Protein 5II5 (pdb70)

Organism: Haliotis rufescens (NCBI:txid6454)

Nearest PDB structures (foldseek):
  5ii5-assembly1_A  TM=1.002E+00  e=0.000E+00  Escherichia coli K-12
  5iic-assembly1_B  TM=8.820E-01  e=9.430E-93  Escherichia coli K-12
  5iic-assembly1_A  TM=8.290E-01  e=1.086E-91  Escherichia coli K-12
  7vn3-assembly2_B  TM=9.998E-01  e=1.252E-78  Serratia sp. FS14
  5gpq-assembly1_A  TM=9.993E-01  e=2.655E-78  Escherichia coli O157:H7

Secondary structure (DSSP, 8-state):
-TTSEEEE--TTS-HHHHHHHHHHHHHHH---EEEE--TTHHHHHHHHHTTT-S-SEEEEEGGGHHHHHHTT-BPPP---HHHHHTB-HHHHHHTEETTEE-SEEEEEE--EEEEETTT-SS--SBGGGHHHHHHHHHTTT-EEE----SSHHHHHHHHTTTT-EEEEEETTEEEEEEEESSSHHHHHHHHHHHHHHHTTSS-TT--HHHHHHHHHTTSEEEEEE-GGGHHHHHHSS--EEEEPPPBBTTB---PEEEEEEEEEBTT-TTHHHHHHHIIIIISSHHHHHHHHHHS--SEESBHHHHHHHTTSHHHHHHHHHHHHSEEPP-STTHHHHHHHHHHHHHHHHTTSS-HHHHHHHHHHHHHH-EEEE--SSTTSPEEEEE-----SSS-EEEEEEEETTEEEE----SS-EEEEEEPTT-SSS--TT-EE-EEEEE-SS-TTEEEEEEEEEEEETTS-EEEEEEEEEEE-

Foldseek 3Di:
DPQEFEEEEAPLFLQVLLQVLQVVVCVVPVHHYHYDHDPVVLVVLLVQLLVLDDGQKYKDFLQSVQLCVVSVFFDFDDDDVVLVVQFDVVQQVSQAYPHTRGWAFWFKKWKWKKFFCVVPVDADQAPVPQVVVQVVVVVVQAAAEAEALLFVLQQQLQLPFQPADQFDQPDNGTDLQDGRLQDPSNLQRLVSVLVCLVSPSYPLRGHHVNRLVCVLAPRYGIYMDMQQSVVSSVVGPTDMDTAFDHHYPNGGRAHAMTGITMTGTPSDPHNVVVVCSVRVRCPDLSNQVSRCVSGNRQQTRGPVNNVVVCPPVNSVRRVVNNVSHYHRHNHQLVVQLRVLSSQLSSCCNVVVDPNNQSSQQSRCCSNFVWHKAADLDLLDWIKIKHADSHDDDKDFQWKWKAAPVGIDTDGHDHDMDMATEHEPPNDPDDDPPHGYWPDQDADVVDRQKTKTKMKMWTQIPVRDIDIGMHIDMYGD

Solvent-accessible surface area: 20586 Å² total; per-residue (Å²): 157,128,38,59,0,29,0,26,3,38,40,41,19,1,59,84,7,1,43,100,2,2,117,88,4,77,144,104,65,62,32,122,19,31,30,80,85,27,110,133,0,19,70,86,0,40,123,45,7,74,105,49,96,28,1,10,0,0,4,46,16,2,8,39,0,0,22,9,19,38,48,50,11,19,13,83,3,97,16,66,85,76,13,61,99,109,1,54,84,76,0,9,80,10,0,99,31,112,59,117,14,8,0,2,0,3,0,4,9,0,1,2,1,0,27,10,102,109,58,15,94,129,26,11,167,40,3,80,78,2,27,59,32,2,130,116,12,98,92,162,66,68,15,1,1,39,2,8,3,53,69,3,38,14,2,6,3,2,1,3,5,30,38,3,55,3,9,92,129,45,103,60,99,59,41,18,52,44,14,1,0,44,48,83,4,0,66,27,0,0,55,35,0,11,53,3,25,150,90,168,18,16,94,25,111,6,48,57,70,83,4,40,102,4,0,19,124,12,91,0,0,0,7,2,10,1,1,14,5,2,22,56,5,85,124,27,106,17,92,32,7,20,41,42,4,1,38,10,111,70,64,54,2,57,0,9,5,0,0,4,0,0,0,0,3,39,48,6,82,4,61,122,59,0,43,88,0,1,28,84,28,3,4,29,57,101,2,0,65,21,6,22,160,33,40,13,8,0,5,2,0,7,60,69,13,15,109,96,12,77,158,28,101,59,3,47,7,0,49,80,0,12,142,79,15,81,74,8,4,21,38,10,2,2,39,10,0,14,109,3,2,52,56,2,2,51,22,1,10,54,61,170,58,58,20,80,13,1,2,30,55,3,28,4,16,0,10,0,7,2,37,27,78,54,27,138,73,63,66,139,44,0,23,0,35,0,126,10,29,20,64,142,60,63,25,10,136,39,0,55,0,56,1,115,80,28,142,65,106,7,96,32,56,150,40,100,48,114,29,123,0,20,3,12,163,46,110,149,83,135,53,128,78,15,3,21,0,82,21,70,87,97,23,130,105,73,124,68,32,25,46,6,11,0,28,1,21,4,80,10,49,73,44,49,78,35,156,36,54,11,44,0,74,6,96,150

Sequence (476 aa):
EEGKLVIWINGDKGYNGLAEVGKKFEKDTGIKVTVEHPDKLEEKFPQVAATGDGPDIIFWAHDRFGGYAQSGLLAEITPAAAFQDKLYPFTWDAVRYNGKLIAYPIAVEALSLIYNKDLLPNPPKTWEEIPALDKELKAKGKSALMFNLQEPYFTWPLIAADGGYAFKYAAGKYDIKDVGVDNAGAKAGLTFLVDLIKNKHMNADDTDYSIAEHAFNHGETAMTINGPWAWSNIDTSAVNYGVTVLPTFKGQQPSKPFVGVLSAGINAASPNKELAKEFLENYLLTDEGLEAVNKDKPLGAVALKSYEEELVKDPRVAATMENAQKGEIMPNIPQMSAFWYAVRTAVINAASGRQTVDAALAAAQTNAAADLTLVCSDDKSKQATLISYPVTFKGHVIKDMQIFCKNNGWMQMTRGRGINMIRIHYPQTYTSVVPGACVFRGPYSVPTQDSIEMYTVSVALLWSDGTPTYESLECYVTK

Structure (mmCIF, N/CA/C/O backbone):
data_5II5
#
_entry.id   5II5
#
_cell.length_a   107.090
_cell.length_b   107.090
_cell.length_c   196.350
_cell.angle_alpha   90.00
_cell.angle_beta   90.00
_cell.angle_gamma   120.00
#
_symmetry.space_group_name_H-M   'P 65 2 2'
#
loop_
_entity.id
_entity.type
_entity.pdbx_description
1 polymer 'Maltose-binding periplasmic protein,Vitelline envelope sperm lysin receptor'
2 branched alpha-D-glucopyranose-(1-4)-alpha-D-glucopyranose
3 non-polymer 'TRIETHYLENE GLYCOL'
4 water water
#
loop_
_atom_site.group_PDB
_atom_site.id
_atom_site.type_symbol
_atom_site.label_atom_id
_atom_site.label_alt_id
_atom_site.label_comp_id
_atom_site.label_asym_id
_atom_site.label_entity_id
_atom_site.label_seq_id
_atom_site.pdbx_PDB_ins_code
_atom_site.Cartn_x
_atom_site.Cartn_y
_atom_site.Cartn_z
_atom_site.occupancy
_atom_site.B_iso_or_equiv
_atom_site.auth_seq_id
_atom_site.auth_comp_id
_atom_site.auth_asym_id
_atom_site.auth_atom_id
_atom_site.pdbx_PDB_model_num
ATOM 1 N N . GLU A 1 7 ? 58.643 68.435 -14.496 1.00 100.27 3670 GLU A N 1
ATOM 2 C CA . GLU A 1 7 ? 57.456 69.099 -15.022 1.00 107.84 3670 GLU A CA 1
ATOM 3 C C . GLU A 1 7 ? 57.220 70.417 -14.296 1.00 101.07 3670 GLU A C 1
ATOM 4 O O . GLU A 1 7 ? 57.203 70.460 -13.082 1.00 97.75 3670 GLU A O 1
ATOM 15 N N . GLU A 1 8 ? 57.041 71.494 -15.050 1.00 103.09 3671 GLU A N 1
ATOM 16 C CA . GLU A 1 8 ? 56.865 72.817 -14.457 1.00 105.74 3671 GLU A CA 1
ATOM 17 C C . GLU A 1 8 ? 55.422 73.069 -14.038 1.00 108.42 3671 GLU A C 1
ATOM 18 O O . GLU A 1 8 ? 54.486 72.613 -14.697 1.00 110.69 3671 GLU A O 1
ATOM 30 N N . GLY A 1 9 ? 55.257 73.805 -12.940 1.00 107.52 3672 GLY A N 1
ATOM 31 C CA . GLY A 1 9 ? 53.947 74.130 -12.400 1.00 110.72 3672 GLY A CA 1
ATOM 32 C C . GLY A 1 9 ? 53.541 73.196 -11.271 1.00 111.46 3672 GLY A C 1
ATOM 33 O O . GLY A 1 9 ? 52.412 73.242 -10.781 1.00 117.25 3672 GLY A O 1
ATOM 37 N N . LYS A 1 10 ? 54.479 72.351 -10.854 1.00 107.24 3673 LYS A N 1
ATOM 38 C CA . LYS A 1 10 ? 54.202 71.267 -9.916 1.00 108.38 3673 LYS A CA 1
ATOM 39 C C . LYS A 1 10 ? 55.477 70.949 -9.132 1.00 99.37 3673 LYS A C 1
ATOM 40 O O . LYS A 1 10 ? 56.581 71.099 -9.663 1.00 94.88 3673 LYS A O 1
ATOM 59 N N . LEU A 1 11 ? 55.324 70.525 -7.879 1.00 91.43 3674 LEU A N 1
ATOM 60 C CA . LEU A 1 11 ? 56.466 70.118 -7.042 1.00 85.37 3674 LEU A CA 1
ATOM 61 C C . LEU A 1 11 ? 56.470 68.619 -6.749 1.00 82.30 3674 LEU A C 1
ATOM 62 O O . LEU A 1 11 ? 55.470 68.060 -6.281 1.00 90.33 3674 LEU A O 1
ATOM 78 N N . VAL A 1 12 ? 57.602 67.975 -7.025 1.00 78.37 3675 VAL A N 1
ATOM 79 C CA . VAL A 1 12 ? 57.788 66.567 -6.708 1.00 75.22 3675 VAL A CA 1
ATOM 80 C C . VAL A 1 12 ? 58.849 66.476 -5.602 1.00 77.81 3675 VAL A C 1
ATOM 81 O O . VAL A 1 12 ? 59.950 67.014 -5.733 1.00 86.47 3675 VAL A O 1
ATOM 94 N N . ILE A 1 13 ? 58.504 65.819 -4.502 1.00 72.13 3676 ILE A N 1
ATOM 95 C CA . ILE A 1 13 ? 59.431 65.707 -3.381 1.00 65.58 3676 ILE A CA 1
ATOM 96 C C . ILE A 1 13 ? 59.780 64.255 -3.123 1.00 73.63 3676 ILE A C 1
ATOM 97 O O . ILE A 1 13 ? 58.900 63.385 -3.151 1.00 88.41 3676 ILE A O 1
ATOM 113 N N . TRP A 1 14 ? 61.071 63.999 -2.888 1.00 63.50 3677 TRP A N 1
ATOM 114 C CA . TRP A 1 14 ? 61.532 62.677 -2.496 1.00 64.73 3677 TRP A CA 1
ATOM 115 C C . TRP A 1 14 ? 62.005 62.718 -1.051 1.00 66.02 3677 TRP A C 1
ATOM 116 O O . TRP A 1 14 ? 62.718 63.640 -0.657 1.00 63.78 3677 TRP A O 1
ATOM 137 N N . ILE A 1 15 ? 61.607 61.722 -0.268 1.00 67.32 3678 ILE A N 1
ATOM 138 C CA . ILE A 1 15 ? 62.066 61.627 1.110 1.00 64.14 3678 ILE A CA 1
ATOM 139 C C . ILE A 1 15 ? 62.078 60.159 1.508 1.00 58.25 3678 ILE A C 1
ATOM 140 O O . ILE A 1 15 ? 61.375 59.339 0.895 1.00 58.73 3678 ILE A O 1
ATOM 156 N N . ASN A 1 16 ? 62.877 59.806 2.504 1.00 52.24 3679 ASN A N 1
ATOM 157 C CA . ASN A 1 16 ? 63.036 58.396 2.793 1.00 55.69 3679 ASN A CA 1
ATOM 158 C C . ASN A 1 16 ? 61.731 57.873 3.368 1.00 55.74 3679 ASN A C 1
ATOM 159 O O . ASN A 1 16 ? 60.966 58.622 3.974 1.00 53.27 3679 ASN A O 1
ATOM 170 N N . GLY A 1 17 ? 61.464 56.597 3.109 1.00 66.74 3680 GLY A N 1
ATOM 171 C CA . GLY A 1 17 ? 60.222 55.971 3.514 1.00 72.79 3680 GLY A CA 1
ATOM 172 C C . GLY A 1 17 ? 60.113 55.783 5.011 1.00 61.47 3680 GLY A C 1
ATOM 173 O O . GLY A 1 17 ? 59.039 55.410 5.487 1.00 55.33 3680 GLY A O 1
ATOM 177 N N . ASP A 1 18 ? 61.189 56.039 5.761 1.00 52.85 3681 ASP A N 1
ATOM 178 C CA . ASP A 1 18 ? 61.074 55.961 7.241 1.00 52.95 3681 ASP A CA 1
ATOM 179 C C . ASP A 1 18 ? 60.672 57.311 7.868 1.00 50.44 3681 ASP A C 1
ATOM 180 O O . ASP A 1 18 ? 60.422 57.400 9.063 1.00 55.19 3681 ASP A O 1
ATOM 189 N N . LYS A 1 19 ? 60.536 58.343 7.044 1.00 56.49 3682 LYS A N 1
ATOM 190 C CA . LYS A 1 19 ? 60.195 59.679 7.532 1.00 58.48 3682 LYS A CA 1
ATOM 191 C C . LYS A 1 19 ? 58.693 59.997 7.425 1.00 64.84 3682 LYS A C 1
ATOM 192 O O . LYS A 1 19 ? 57.881 59.165 6.994 1.00 65.90 3682 LYS A O 1
ATOM 211 N N . GLY A 1 20 ? 58.400 61.267 7.694 1.00 57.22 3683 GLY A N 1
ATOM 212 C CA . GLY A 1 20 ? 57.094 61.859 7.925 1.00 53.44 3683 GLY A CA 1
ATOM 213 C C . GLY A 1 20 ? 56.384 62.245 6.637 1.00 56.75 3683 GLY A C 1
ATOM 214 O O . GLY A 1 20 ? 55.801 63.321 6.514 1.00 60.26 3683 GLY A O 1
ATOM 218 N N . TYR A 1 21 ? 56.612 61.472 5.598 1.00 60.15 3684 TYR A N 1
ATOM 219 C CA . TYR A 1 21 ? 56.072 61.809 4.277 1.00 64.01 3684 TYR A CA 1
ATOM 220 C C . TYR A 1 21 ? 54.543 62.086 4.211 1.00 74.99 3684 TYR A C 1
ATOM 221 O O . TYR A 1 21 ? 54.105 62.911 3.400 1.00 85.61 3684 TYR A O 1
ATOM 239 N N . ASN A 1 22 ? 53.728 61.423 5.029 1.00 84.19 3685 ASN A N 1
ATOM 240 C CA . ASN A 1 22 ? 52.290 61.743 5.072 1.00 89.37 3685 ASN A CA 1
ATOM 241 C C . ASN A 1 22 ? 52.052 63.146 5.626 1.00 78.60 3685 ASN A C 1
ATOM 242 O O . ASN A 1 22 ? 51.243 63.902 5.107 1.00 80.75 3685 ASN A O 1
ATOM 253 N N . GLY A 1 23 ? 52.764 63.491 6.693 1.00 81.85 3686 GLY A N 1
ATOM 254 C CA . GLY A 1 23 ? 52.648 64.818 7.272 1.00 77.50 3686 GLY A CA 1
ATOM 255 C C . GLY A 1 23 ? 53.097 65.862 6.266 1.00 76.95 3686 GLY A C 1
ATOM 256 O O . GLY A 1 23 ? 52.458 66.902 6.101 1.00 79.48 3686 GLY A O 1
ATOM 260 N N . LEU A 1 24 ? 54.206 65.575 5.589 1.00 75.88 3687 LEU A N 1
ATOM 261 C CA . LEU A 1 24 ? 54.762 66.494 4.601 1.00 74.00 3687 LEU A CA 1
ATOM 262 C C . LEU A 1 24 ? 53.766 66.617 3.464 1.00 80.24 3687 LEU A C 1
ATOM 263 O O . LEU A 1 24 ? 53.604 67.691 2.881 1.00 82.70 3687 LEU A O 1
ATOM 279 N N . ALA A 1 25 ? 53.101 65.506 3.148 1.00 84.57 3688 ALA A N 1
ATOM 280 C CA . ALA A 1 25 ? 52.012 65.527 2.179 1.00 90.35 3688 ALA A CA 1
ATOM 281 C C . ALA A 1 25 ? 50.915 66.478 2.649 1.00 99.40 3688 ALA A C 1
ATOM 282 O O . ALA A 1 25 ? 50.416 67.287 1.870 1.00 115.88 3688 ALA A O 1
ATOM 289 N N . GLU A 1 26 ? 50.533 66.381 3.919 1.00 91.40 3689 GLU A N 1
ATOM 290 C CA . GLU A 1 26 ? 49.551 67.321 4.479 1.00 87.75 3689 GLU A CA 1
ATOM 291 C C . GLU A 1 26 ? 50.014 68.792 4.356 1.00 87.08 3689 GLU A C 1
ATOM 292 O O . GLU A 1 26 ? 49.218 69.699 4.032 1.00 91.83 3689 GLU A O 1
ATOM 304 N N . VAL A 1 27 ? 51.298 69.028 4.607 1.00 83.19 3690 VAL A N 1
ATOM 305 C CA . VAL A 1 27 ? 51.888 70.334 4.322 1.00 84.28 3690 VAL A CA 1
ATOM 306 C C . VAL A 1 27 ? 51.698 70.668 2.832 1.00 87.28 3690 VAL A C 1
ATOM 307 O O . VAL A 1 27 ? 51.328 71.793 2.467 1.00 91.29 3690 VAL A O 1
ATOM 320 N N . GLY A 1 28 ? 51.936 69.676 1.978 1.00 85.59 3691 GLY A N 1
ATOM 321 C CA . GLY A 1 28 ? 51.801 69.850 0.530 1.00 88.21 3691 GLY A CA 1
ATOM 322 C C . GLY A 1 28 ? 50.377 70.216 0.143 1.00 94.08 3691 GLY A C 1
ATOM 323 O O . GLY A 1 28 ? 50.155 70.999 -0.781 1.00 97.84 3691 GLY A O 1
ATOM 327 N N . LYS A 1 29 ? 49.412 69.634 0.856 1.00 102.68 3692 LYS A N 1
ATOM 328 C CA . LYS A 1 29 ? 48.007 69.993 0.710 1.00 102.50 3692 LYS A CA 1
ATOM 329 C C . LYS A 1 29 ? 47.818 71.458 1.085 1.00 108.49 3692 LYS A C 1
ATOM 330 O O . LYS A 1 29 ? 47.244 72.243 0.313 1.00 125.17 3692 LYS A O 1
ATOM 349 N N . LYS A 1 30 ? 48.305 71.827 2.265 1.00 109.39 3693 LYS A N 1
ATOM 350 C CA . LYS A 1 30 ? 48.275 73.235 2.662 1.00 112.77 3693 LYS A CA 1
ATOM 351 C C . LYS A 1 30 ? 48.881 74.130 1.581 1.00 112.62 3693 LYS A C 1
ATOM 352 O O . LYS A 1 30 ? 48.392 75.236 1.364 1.00 117.81 3693 LYS A O 1
ATOM 371 N N . PHE A 1 31 ? 49.940 73.663 0.907 1.00 102.18 3694 PHE A N 1
ATOM 372 C CA . PHE A 1 31 ? 50.541 74.427 -0.210 1.00 103.46 3694 PHE A CA 1
ATOM 373 C C . PHE A 1 31 ? 49.662 74.520 -1.487 1.00 108.55 3694 PHE A C 1
ATOM 374 O O . PHE A 1 31 ? 49.455 75.616 -2.046 1.00 112.79 3694 PHE A O 1
ATOM 391 N N . GLU A 1 32 ? 49.173 73.370 -1.954 1.00 119.92 3695 GLU A N 1
ATOM 392 C CA . GLU A 1 32 ? 48.301 73.318 -3.126 1.00 121.36 3695 GLU A CA 1
ATOM 393 C C . GLU A 1 32 ? 47.105 74.218 -2.924 1.00 127.05 3695 GLU A C 1
ATOM 394 O O . GLU A 1 32 ? 46.757 75.005 -3.802 1.00 128.05 3695 GLU A O 1
ATOM 406 N N . LYS A 1 33 ? 46.480 74.099 -1.757 1.00 139.96 3696 LYS A N 1
ATOM 407 C CA . LYS A 1 33 ? 45.265 74.854 -1.478 1.00 146.97 3696 LYS A CA 1
ATOM 408 C C . LYS A 1 33 ? 45.454 76.363 -1.665 1.00 148.81 3696 LYS A C 1
ATOM 409 O O . LYS A 1 33 ? 44.580 77.031 -2.217 1.00 152.06 3696 LYS A O 1
ATOM 428 N N . ASP A 1 34 ? 46.575 76.904 -1.191 1.00 134.70 3697 ASP A N 1
ATOM 429 C CA . ASP A 1 34 ? 46.857 78.327 -1.368 1.00 129.27 3697 ASP A CA 1
ATOM 430 C C . ASP A 1 34 ? 47.372 78.711 -2.749 1.00 131.36 3697 ASP A C 1
ATOM 431 O O . ASP A 1 34 ? 46.872 79.653 -3.356 1.00 148.11 3697 ASP A O 1
ATOM 440 N N . THR A 1 35 ? 48.372 77.997 -3.249 1.00 125.03 3698 THR A N 1
ATOM 441 C CA . THR A 1 35 ? 49.035 78.440 -4.478 1.00 127.69 3698 THR A CA 1
ATOM 442 C C . THR A 1 35 ? 48.438 77.839 -5.749 1.00 128.99 3698 THR A C 1
ATOM 443 O O . THR A 1 35 ? 48.767 78.263 -6.854 1.00 130.08 3698 THR A O 1
ATOM 454 N N . GLY A 1 36 ? 47.552 76.862 -5.583 1.00 132.91 3699 GLY A N 1
ATOM 455 C CA . GLY A 1 36 ? 47.077 76.062 -6.697 1.00 137.74 3699 GLY A CA 1
ATOM 456 C C . GLY A 1 36 ? 48.120 75.087 -7.231 1.00 135.72 3699 GLY A C 1
ATOM 457 O O . GLY A 1 36 ? 47.845 74.347 -8.175 1.00 131.41 3699 GLY A O 1
ATOM 461 N N . ILE A 1 37 ? 49.308 75.066 -6.623 1.00 123.45 3700 ILE A N 1
ATOM 462 C CA . ILE A 1 37 ? 50.393 74.193 -7.079 1.00 113.86 3700 ILE A CA 1
ATOM 463 C C . ILE A 1 37 ? 50.347 72.851 -6.367 1.00 109.66 3700 ILE A C 1
ATOM 464 O O . ILE A 1 37 ? 50.493 72.781 -5.157 1.00 107.01 3700 ILE A O 1
ATOM 480 N N . LYS A 1 38 ? 50.149 71.790 -7.137 1.00 115.23 3701 LYS A N 1
ATOM 481 C CA . LYS A 1 38 ? 50.104 70.441 -6.599 1.00 118.98 3701 LYS A CA 1
ATOM 482 C C . LYS A 1 38 ? 51.494 70.000 -6.129 1.00 118.32 3701 LYS A C 1
ATOM 483 O O . LYS A 1 38 ? 52.500 70.309 -6.765 1.00 130.10 3701 LYS A O 1
ATOM 502 N N . VAL A 1 39 ? 51.533 69.285 -5.008 1.00 107.23 3702 VAL A N 1
ATOM 503 C CA . VAL A 1 39 ? 52.775 68.760 -4.447 1.00 90.45 3702 VAL A CA 1
ATOM 504 C C . VAL A 1 39 ? 52.652 67.247 -4.305 1.00 87.83 3702 VAL A C 1
ATOM 505 O O . VAL A 1 39 ? 51.762 66.756 -3.617 1.00 88.99 3702 VAL A O 1
ATOM 518 N N . THR A 1 40 ? 53.529 66.501 -4.959 1.00 84.93 3703 THR A N 1
ATOM 519 C CA . THR A 1 40 ? 53.486 65.041 -4.854 1.00 88.56 3703 THR A CA 1
ATOM 520 C C . THR A 1 40 ? 54.705 64.510 -4.068 1.00 86.02 3703 THR A C 1
ATOM 521 O O . THR A 1 40 ? 55.864 64.758 -4.415 1.00 84.47 3703 THR A O 1
ATOM 532 N N . VAL A 1 41 ? 54.431 63.805 -2.975 1.00 82.49 3704 VAL A N 1
ATOM 533 C CA . VAL A 1 41 ? 55.499 63.263 -2.155 1.00 71.20 3704 VAL A CA 1
ATOM 534 C C . VAL A 1 41 ? 55.677 61.775 -2.474 1.00 80.10 3704 VAL A C 1
ATOM 535 O O . VAL A 1 41 ? 54.714 61.006 -2.457 1.00 89.86 3704 VAL A O 1
ATOM 548 N N . GLU A 1 42 ? 56.901 61.381 -2.802 1.00 73.31 3705 GLU A N 1
ATOM 549 C CA . GLU A 1 42 ? 57.209 59.972 -3.075 1.00 71.37 3705 GLU A CA 1
ATOM 550 C C . GLU A 1 42 ? 58.352 59.462 -2.188 1.00 68.40 3705 GLU A C 1
ATOM 551 O O . GLU A 1 42 ? 59.170 60.248 -1.718 1.00 75.90 3705 GLU A O 1
ATOM 563 N N . HIS A 1 43 ? 58.424 58.149 -1.980 1.00 63.71 3706 HIS A N 1
ATOM 564 C CA . HIS A 1 43 ? 59.521 57.586 -1.209 1.00 69.06 3706 HIS A CA 1
ATOM 565 C C . HIS A 1 43 ? 60.175 56.431 -1.954 1.00 68.01 3706 HIS A C 1
ATOM 566 O O . HIS A 1 43 ? 60.035 55.265 -1.579 1.00 78.63 3706 HIS A O 1
ATOM 580 N N . PRO A 1 44 ? 60.922 56.763 -3.006 1.00 69.61 3707 PRO A N 1
ATOM 581 C CA . PRO A 1 44 ? 61.615 55.742 -3.786 1.00 67.51 3707 PRO A CA 1
ATOM 582 C C . PRO A 1 44 ? 62.492 54.870 -2.920 1.00 71.81 3707 PRO A C 1
ATOM 583 O O . PRO A 1 44 ? 62.949 55.332 -1.885 1.00 79.62 3707 PRO A O 1
ATOM 594 N N . ASP A 1 45 ? 62.723 53.631 -3.328 1.00 68.49 3708 ASP A N 1
ATOM 595 C CA . ASP A 1 45 ? 63.638 52.785 -2.586 1.00 83.46 3708 ASP A CA 1
ATOM 596 C C . ASP A 1 45 ? 65.068 53.176 -2.938 1.00 85.08 3708 ASP A C 1
ATOM 597 O O . ASP A 1 45 ? 65.346 53.581 -4.060 1.00 84.21 3708 ASP A O 1
ATOM 606 N N . LYS A 1 46 ? 65.961 53.075 -1.963 1.00 84.75 3709 LYS A N 1
ATOM 607 C CA . LYS A 1 46 ? 67.358 53.454 -2.136 1.00 71.72 3709 LYS A CA 1
ATOM 608 C C . LYS A 1 46 ? 67.435 54.787 -2.834 1.00 63.33 3709 LYS A C 1
ATOM 609 O O . LYS A 1 46 ? 68.174 54.936 -3.811 1.00 58.11 3709 LYS A O 1
ATOM 628 N N . LEU A 1 47 ? 66.646 55.753 -2.378 1.00 57.15 3710 LEU A N 1
ATOM 629 C CA . LEU A 1 47 ? 66.569 57.018 -3.106 1.00 60.96 3710 LEU A CA 1
ATOM 630 C C . LEU A 1 47 ? 67.892 57.798 -3.062 1.00 62.83 3710 LEU A C 1
ATOM 631 O O . LEU A 1 47 ? 68.149 58.616 -3.937 1.00 72.05 3710 LEU A O 1
ATOM 647 N N . GLU A 1 48 ? 68.713 57.582 -2.035 1.00 63.41 3711 GLU A N 1
ATOM 648 C CA . GLU A 1 48 ? 69.952 58.350 -1.928 1.00 61.91 3711 GLU A CA 1
ATOM 649 C C . GLU A 1 48 ? 70.898 57.973 -3.069 1.00 55.44 3711 GLU A C 1
ATOM 650 O O . GLU A 1 48 ? 71.843 58.709 -3.352 1.00 43.40 3711 GLU A O 1
ATOM 662 N N . GLU A 1 49 ? 70.712 56.768 -3.613 1.00 57.88 3712 GLU A N 1
ATOM 663 C CA . GLU A 1 49 ? 71.365 56.332 -4.852 1.00 62.54 3712 GLU A CA 1
ATOM 664 C C . GLU A 1 49 ? 70.610 56.726 -6.135 1.00 60.27 3712 GLU A C 1
ATOM 665 O O . GLU A 1 49 ? 71.223 57.039 -7.139 1.00 54.68 3712 GLU A O 1
ATOM 677 N N . LYS A 1 50 ? 69.285 56.658 -6.118 1.00 63.93 3713 LYS A N 1
ATOM 678 C CA . LYS A 1 50 ? 68.510 56.945 -7.318 1.00 72.75 3713 LYS A CA 1
ATOM 679 C C . LYS A 1 50 ? 68.531 58.420 -7.674 1.00 70.42 3713 LYS A C 1
ATOM 680 O O . LYS A 1 50 ? 68.468 58.773 -8.855 1.00 71.53 3713 LYS A O 1
ATOM 699 N N . PHE A 1 51 ? 68.605 59.288 -6.671 1.00 63.58 3714 PHE A N 1
ATOM 700 C CA . PHE A 1 51 ? 68.604 60.717 -6.959 1.00 61.29 3714 PHE A CA 1
ATOM 701 C C . PHE A 1 51 ? 69.796 61.159 -7.818 1.00 64.86 3714 PHE A C 1
ATOM 702 O O . PHE A 1 51 ? 69.618 61.808 -8.853 1.00 67.68 3714 PHE A O 1
ATOM 719 N N . PRO A 1 52 ? 71.025 60.834 -7.398 1.00 55.04 3715 PRO A N 1
ATOM 720 C CA . PRO A 1 52 ? 72.122 61.289 -8.247 1.00 54.51 3715 PRO A CA 1
ATOM 721 C C . PRO A 1 52 ? 72.036 60.674 -9.649 1.00 67.02 3715 PRO A C 1
ATOM 722 O O . PRO A 1 52 ? 72.450 61.285 -10.660 1.00 63.96 3715 PRO A O 1
ATOM 733 N N . GLN A 1 53 ? 71.446 59.485 -9.732 1.00 74.69 3716 GLN A N 1
ATOM 734 C CA . GLN A 1 53 ? 71.280 58.845 -11.045 1.00 80.29 3716 GLN A CA 1
ATOM 735 C C . GLN A 1 53 ? 70.368 59.636 -11.980 1.00 74.06 3716 GLN A C 1
ATOM 736 O O . GLN A 1 53 ? 70.757 59.943 -13.098 1.00 75.61 3716 GLN A O 1
ATOM 750 N N . VAL A 1 54 ? 69.150 59.942 -11.538 1.00 68.36 3717 VAL A N 1
ATOM 751 C CA . VAL A 1 54 ? 68.175 60.621 -12.394 1.00 64.47 3717 VAL A CA 1
ATOM 752 C C . VAL A 1 54 ? 68.379 62.131 -12.478 1.00 62.35 3717 VAL A C 1
ATOM 753 O O . VAL A 1 54 ? 68.073 62.746 -13.481 1.00 71.38 3717 VAL A O 1
ATOM 766 N N . ALA A 1 55 ? 68.896 62.741 -11.418 1.00 57.09 3718 ALA A N 1
ATOM 767 C CA . ALA A 1 55 ? 69.088 64.189 -11.430 1.00 64.79 3718 ALA A CA 1
ATOM 768 C C . ALA A 1 55 ? 70.159 64.547 -12.430 1.00 74.72 3718 ALA A C 1
ATOM 769 O O . ALA A 1 55 ? 70.199 65.676 -12.927 1.00 70.87 3718 ALA A O 1
ATOM 776 N N . ALA A 1 56 ? 71.041 63.579 -12.673 1.00 81.21 3719 ALA A N 1
ATOM 777 C CA . ALA A 1 56 ? 72.143 63.713 -13.609 1.00 83.84 3719 ALA A CA 1
ATOM 778 C C . ALA A 1 56 ? 71.644 63.729 -15.057 1.00 80.35 3719 ALA A C 1
ATOM 779 O O . ALA A 1 56 ? 72.339 64.214 -15.951 1.00 80.22 3719 ALA A O 1
ATOM 786 N N . THR A 1 57 ? 70.449 63.179 -15.274 1.00 94.96 3720 THR A N 1
ATOM 787 C CA . THR A 1 57 ? 69.803 63.173 -16.589 1.00 98.25 3720 THR A CA 1
ATOM 788 C C . THR A 1 57 ? 68.849 64.351 -16.742 1.00 88.55 3720 THR A C 1
ATOM 789 O O . THR A 1 57 ? 68.106 64.421 -17.706 1.00 90.84 3720 THR A O 1
ATOM 800 N N . GLY A 1 58 ? 68.827 65.241 -15.758 1.00 82.76 3721 GLY A N 1
ATOM 801 C CA . GLY A 1 58 ? 67.915 66.369 -15.784 1.00 92.72 3721 GLY A CA 1
ATOM 802 C C . GLY A 1 58 ? 66.557 66.054 -15.176 1.00 99.14 3721 GLY A C 1
ATOM 803 O O . GLY A 1 58 ? 65.701 66.934 -15.059 1.00 94.43 3721 GLY A O 1
ATOM 807 N N . ASP A 1 59 ? 66.355 64.792 -14.803 1.00 106.46 3722 ASP A N 1
ATOM 808 C CA . ASP A 1 59 ? 65.092 64.340 -14.223 1.00 94.87 3722 ASP A CA 1
ATOM 809 C C . ASP A 1 59 ? 65.150 64.272 -12.694 1.00 74.66 3722 ASP A C 1
ATOM 810 O O . ASP A 1 59 ? 66.111 64.726 -12.090 1.00 66.66 3722 ASP A O 1
ATOM 819 N N . GLY A 1 60 ? 64.116 63.706 -12.079 1.00 64.39 3723 GLY A N 1
ATOM 820 C CA . GLY A 1 60 ? 64.085 63.560 -10.631 1.00 69.07 3723 GLY A CA 1
ATOM 821 C C . GLY A 1 60 ? 63.160 64.558 -9.966 1.00 65.30 3723 GLY A C 1
ATOM 822 O O . GLY A 1 60 ? 62.383 65.226 -10.631 1.00 67.76 3723 GLY A O 1
ATOM 826 N N . PRO A 1 61 ? 63.222 64.642 -8.631 1.00 62.03 3724 PRO A N 1
ATOM 827 C CA . PRO A 1 61 ? 62.365 65.569 -7.894 1.00 64.03 3724 PRO A CA 1
ATOM 828 C C . PRO A 1 61 ? 62.864 67.006 -7.949 1.00 64.92 3724 PRO A C 1
ATOM 829 O O . PRO A 1 61 ? 64.042 67.236 -8.241 1.00 64.11 3724 PRO A O 1
ATOM 840 N N . ASP A 1 62 ? 61.960 67.949 -7.701 1.00 68.08 3725 ASP A N 1
ATOM 841 C CA . ASP A 1 62 ? 62.320 69.330 -7.417 1.00 69.10 3725 ASP A CA 1
ATOM 842 C C . ASP A 1 62 ? 63.103 69.455 -6.100 1.00 66.06 3725 ASP A C 1
ATOM 843 O O . ASP A 1 62 ? 64.049 70.237 -5.996 1.00 64.96 3725 ASP A O 1
ATOM 852 N N . ILE A 1 63 ? 62.673 68.710 -5.081 1.00 65.93 3726 ILE A N 1
ATOM 853 C CA . ILE A 1 63 ? 63.297 68.798 -3.769 1.00 61.26 3726 ILE A CA 1
ATOM 854 C C . ILE A 1 63 ? 63.705 67.414 -3.313 1.00 59.52 3726 ILE A C 1
ATOM 855 O O . ILE A 1 63 ? 62.938 66.464 -3.479 1.00 59.79 3726 ILE A O 1
ATOM 871 N N . ILE A 1 64 ? 64.913 67.279 -2.748 1.00 54.37 3727 ILE A N 1
ATOM 872 C CA . ILE A 1 64 ? 65.298 66.003 -2.199 1.00 51.19 3727 ILE A CA 1
ATOM 873 C C . ILE A 1 64 ? 65.673 66.154 -0.729 1.00 49.37 3727 ILE A C 1
ATOM 874 O O . ILE A 1 64 ? 66.417 67.069 -0.374 1.00 48.86 3727 ILE A O 1
ATOM 890 N N . PHE A 1 65 ? 65.154 65.244 0.096 1.00 52.65 3728 PHE A N 1
ATOM 891 C CA . PHE A 1 65 ? 65.450 65.194 1.535 1.00 49.17 3728 PHE A CA 1
ATOM 892 C C . PHE A 1 65 ? 66.388 64.063 1.858 1.00 45.33 3728 PHE A C 1
ATOM 893 O O . PHE A 1 65 ? 66.130 62.915 1.469 1.00 47.02 3728 PHE A O 1
ATOM 910 N N . TRP A 1 66 ? 67.484 64.372 2.552 1.00 42.22 3729 TRP A N 1
ATOM 911 C CA . TRP A 1 66 ? 68.338 63.322 3.079 1.00 38.98 3729 TRP A CA 1
ATOM 912 C C . TRP A 1 66 ? 69.186 63.925 4.185 1.00 37.60 3729 TRP A C 1
ATOM 913 O O . TRP A 1 66 ? 69.307 65.146 4.287 1.00 40.36 3729 TRP A O 1
ATOM 934 N N . ALA A 1 67 ? 69.788 63.076 5.000 1.00 36.03 3730 ALA A N 1
ATOM 935 C CA . ALA A 1 67 ? 70.812 63.543 5.921 1.00 37.90 3730 ALA A CA 1
ATOM 936 C C . ALA A 1 67 ? 71.919 64.216 5.109 1.00 37.10 3730 ALA A C 1
ATOM 937 O O . ALA A 1 67 ? 72.136 63.889 3.932 1.00 33.62 3730 ALA A O 1
ATOM 944 N N . HIS A 1 68 ? 72.576 65.196 5.722 1.00 33.82 3731 HIS A N 1
ATOM 945 C CA . HIS A 1 68 ? 73.471 66.108 5.017 1.00 38.48 3731 HIS A CA 1
ATOM 946 C C . HIS A 1 68 ? 74.703 65.407 4.444 1.00 33.79 3731 HIS A C 1
ATOM 947 O O . HIS A 1 68 ? 75.356 65.953 3.572 1.00 35.39 3731 HIS A O 1
ATOM 961 N N . ASP A 1 69 ? 75.034 64.195 4.918 1.00 34.03 3732 ASP A N 1
ATOM 962 C CA . ASP A 1 69 ? 76.320 63.598 4.501 1.00 29.83 3732 ASP A CA 1
ATOM 963 C C . ASP A 1 69 ? 76.381 63.320 3.013 1.00 32.74 3732 ASP A C 1
ATOM 964 O O . ASP A 1 69 ? 77.470 63.302 2.436 1.00 33.87 3732 ASP A O 1
ATOM 973 N N . ARG A 1 70 ? 75.240 63.065 2.409 1.00 31.06 3733 ARG A N 1
ATOM 974 C CA . ARG A 1 70 ? 75.220 62.758 0.961 1.00 31.90 3733 ARG A CA 1
ATOM 975 C C . ARG A 1 70 ? 75.319 64.012 0.101 1.00 33.66 3733 ARG A C 1
ATOM 976 O O . ARG A 1 70 ? 75.577 63.923 -1.109 1.00 35.72 3733 ARG A O 1
ATOM 997 N N . PHE A 1 71 ? 75.113 65.188 0.695 1.00 40.07 3734 PHE A N 1
ATOM 998 C CA . PHE A 1 71 ? 74.910 66.359 -0.149 1.00 37.00 3734 PHE A CA 1
ATOM 999 C C . PHE A 1 71 ? 76.202 66.905 -0.734 1.00 38.12 3734 PHE A C 1
ATOM 1000 O O . PHE A 1 71 ? 76.189 67.612 -1.735 1.00 39.14 3734 PHE A O 1
ATOM 1017 N N . GLY A 1 72 ? 77.338 66.593 -0.141 1.00 36.01 3735 GLY A N 1
ATOM 1018 C CA . GLY A 1 72 ? 78.574 67.059 -0.755 1.00 38.64 3735 GLY A CA 1
ATOM 1019 C C . GLY A 1 72 ? 78.828 66.381 -2.092 1.00 36.84 3735 GLY A C 1
ATOM 1020 O O . GLY A 1 72 ? 79.233 67.017 -3.068 1.00 39.35 3735 GLY A O 1
ATOM 1024 N N . GLY A 1 73 ? 78.607 65.072 -2.141 1.00 34.14 3736 GLY A N 1
ATOM 1025 C CA . GLY A 1 73 ? 78.670 64.342 -3.399 1.00 34.22 3736 GLY A CA 1
ATOM 1026 C C . GLY A 1 73 ? 77.695 64.905 -4.412 1.00 37.85 3736 GLY A C 1
ATOM 1027 O O . GLY A 1 73 ? 78.062 65.161 -5.556 1.00 40.28 3736 GLY A O 1
ATOM 1031 N N . TYR A 1 74 ? 76.449 65.117 -4.001 1.00 38.80 3737 TYR A N 1
ATOM 1032 C CA . TYR A 1 74 ? 75.464 65.700 -4.899 1.00 39.39 3737 TYR A CA 1
ATOM 1033 C C . TYR A 1 74 ? 75.931 67.053 -5.432 1.00 42.52 3737 TYR A C 1
ATOM 1034 O O . TYR A 1 74 ? 75.845 67.319 -6.639 1.00 45.31 3737 TYR A O 1
ATOM 1052 N N . ALA A 1 75 ? 76.460 67.904 -4.554 1.00 41.22 3738 ALA A N 1
ATOM 1053 C CA . ALA A 1 75 ? 76.877 69.243 -4.962 1.00 43.50 3738 ALA A CA 1
ATOM 1054 C C . ALA A 1 75 ? 78.065 69.179 -5.930 1.00 46.83 3738 ALA A C 1
ATOM 1055 O O . ALA A 1 75 ? 78.112 69.896 -6.931 1.00 49.27 3738 ALA A O 1
ATOM 1062 N N . GLN A 1 76 ? 79.021 68.293 -5.644 1.00 42.67 3739 GLN A N 1
ATOM 1063 C CA . GLN A 1 76 ? 80.189 68.142 -6.532 1.00 45.23 3739 GLN A CA 1
ATOM 1064 C C . GLN A 1 76 ? 79.797 67.655 -7.919 1.00 50.56 3739 GLN A C 1
ATOM 1065 O O . GLN A 1 76 ? 80.464 67.938 -8.898 1.00 54.76 3739 GLN A O 1
ATOM 1079 N N . SER A 1 77 ? 78.719 66.895 -8.014 1.00 49.67 3740 SER A N 1
ATOM 1080 C CA . SER A 1 77 ? 78.260 66.416 -9.316 1.00 47.73 3740 SER A CA 1
ATOM 1081 C C . SER A 1 77 ? 77.372 67.465 -9.964 1.00 50.36 3740 SER A C 1
ATOM 1082 O O . SER A 1 77 ? 76.805 67.240 -11.053 1.00 51.85 3740 SER A O 1
ATOM 1090 N N . GLY A 1 78 ? 77.213 68.615 -9.314 1.00 49.76 3741 GLY A N 1
ATOM 1091 C CA . GLY A 1 78 ? 76.487 69.712 -9.948 1.00 50.03 3741 GLY A CA 1
ATOM 1092 C C . GLY A 1 78 ? 74.973 69.518 -9.887 1.00 56.80 3741 GLY A C 1
ATOM 1093 O O . GLY A 1 78 ? 74.240 70.062 -10.685 1.00 66.16 3741 GLY A O 1
ATOM 1097 N N . LEU A 1 79 ? 74.494 68.729 -8.933 1.00 52.88 3742 LEU A N 1
ATOM 1098 C CA . LEU A 1 79 ? 73.083 68.370 -8.907 1.00 53.21 3742 LEU A CA 1
ATOM 1099 C C . LEU A 1 79 ? 72.227 69.299 -8.041 1.00 56.26 3742 LEU A C 1
ATOM 1100 O O . LEU A 1 79 ? 71.002 69.224 -8.071 1.00 56.00 3742 LEU A O 1
ATOM 1116 N N . LEU A 1 80 ? 72.869 70.179 -7.281 1.00 59.16 3743 LEU A N 1
ATOM 1117 C CA . LEU A 1 80 ? 72.159 71.020 -6.318 1.00 54.78 3743 LEU A CA 1
ATOM 1118 C C . LEU A 1 80 ? 72.297 72.513 -6.608 1.00 61.17 3743 LEU A C 1
ATOM 1119 O O . LEU A 1 80 ? 73.396 73.003 -6.876 1.00 67.36 3743 LEU A O 1
ATOM 1135 N N . ALA A 1 81 ? 71.168 73.225 -6.573 1.00 62.43 3744 ALA A N 1
ATOM 1136 C CA . ALA A 1 81 ? 71.155 74.679 -6.674 1.00 67.46 3744 ALA A CA 1
ATOM 1137 C C . ALA A 1 81 ? 71.724 75.295 -5.398 1.00 65.76 3744 ALA A C 1
ATOM 1138 O O . ALA A 1 81 ? 71.646 74.695 -4.341 1.00 67.00 3744 ALA A O 1
ATOM 1145 N N . GLU A 1 82 ? 72.313 76.482 -5.503 1.00 66.75 3745 GLU A N 1
ATOM 1146 C CA . GLU A 1 82 ? 72.831 77.169 -4.331 1.00 68.35 3745 GLU A CA 1
ATOM 1147 C C . GLU A 1 82 ? 71.698 77.878 -3.631 1.00 76.89 3745 GLU A C 1
ATOM 1148 O O . GLU A 1 82 ? 70.852 78.493 -4.275 1.00 78.84 3745 GLU A O 1
ATOM 1160 N N . ILE A 1 83 ? 71.695 77.780 -2.307 1.00 82.91 3746 ILE A N 1
ATOM 1161 C CA . ILE A 1 83 ? 70.710 78.454 -1.469 1.00 87.19 3746 ILE A CA 1
ATOM 1162 C C . ILE A 1 83 ? 71.248 79.815 -1.044 1.00 80.04 3746 ILE A C 1
ATOM 1163 O O . ILE A 1 83 ? 72.432 79.957 -0.709 1.00 77.96 3746 ILE A O 1
ATOM 1179 N N .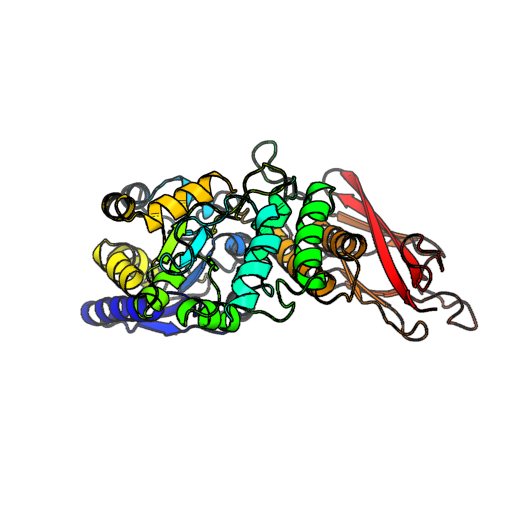 THR A 1 84 ? 70.372 80.812 -1.058 1.00 80.41 3747 THR A N 1
ATOM 1180 C CA . THR A 1 84 ? 70.755 82.169 -0.699 1.00 84.05 3747 THR A CA 1
ATOM 1181 C C . THR A 1 84 ? 69.691 82.800 0.184 1.00 90.40 3747 THR A C 1
ATOM 1182 O O . THR A 1 84 ? 69.071 83.790 -0.188 1.00 98.41 3747 THR A O 1
ATOM 1193 N N . PRO A 1 85 ? 69.477 82.235 1.373 1.00 82.67 3748 PRO A N 1
ATOM 1194 C CA . PRO A 1 85 ? 68.361 82.756 2.154 1.00 84.04 3748 PRO A CA 1
ATOM 1195 C C . PRO A 1 85 ? 68.718 84.096 2.782 1.00 88.61 3748 PRO A C 1
ATOM 1196 O O . PRO A 1 85 ? 69.903 84.381 2.986 1.00 87.39 3748 PRO A O 1
ATOM 1207 N N . ALA A 1 86 ? 67.703 84.897 3.084 1.00 89.79 3749 ALA A N 1
ATOM 1208 C CA . ALA A 1 86 ? 67.904 86.174 3.739 1.00 93.84 3749 ALA A CA 1
ATOM 1209 C C . ALA A 1 86 ? 68.512 85.945 5.117 1.00 92.19 3749 ALA A C 1
ATOM 1210 O O . ALA A 1 86 ? 68.443 84.832 5.665 1.00 90.18 3749 ALA A O 1
ATOM 1217 N N . ALA A 1 87 ? 69.151 86.978 5.658 1.00 113.01 3750 ALA A N 1
ATOM 1218 C CA . ALA A 1 87 ? 69.701 86.898 7.008 1.00 105.75 3750 ALA A CA 1
ATOM 1219 C C . ALA A 1 87 ? 68.605 86.532 8.009 1.00 102.98 3750 ALA A C 1
ATOM 1220 O O . ALA A 1 87 ? 68.816 85.719 8.918 1.00 96.18 3750 ALA A O 1
ATOM 1227 N N . ALA A 1 88 ? 67.431 87.134 7.820 1.00 103.29 3751 ALA A N 1
ATOM 1228 C CA . ALA A 1 88 ? 66.283 86.911 8.690 1.00 102.41 3751 ALA A CA 1
ATOM 1229 C C . ALA A 1 88 ? 65.940 85.429 8.762 1.00 108.16 3751 ALA A C 1
ATOM 1230 O O . ALA A 1 88 ? 65.869 84.853 9.849 1.00 102.74 3751 ALA A O 1
ATOM 1237 N N . PHE A 1 89 ? 65.728 84.806 7.606 1.00 116.54 3752 PHE A N 1
ATOM 1238 C CA . PHE A 1 89 ? 65.447 83.377 7.588 1.00 101.68 3752 PHE A CA 1
ATOM 1239 C C . PHE A 1 89 ? 66.622 82.619 8.163 1.00 88.07 3752 PHE A C 1
ATOM 1240 O O . PHE A 1 89 ? 66.432 81.669 8.911 1.00 95.86 3752 PHE A O 1
ATOM 1257 N N . GLN A 1 90 ? 67.838 83.031 7.820 1.00 88.36 3753 GLN A N 1
ATOM 1258 C CA . GLN A 1 90 ? 69.019 82.340 8.330 1.00 86.21 3753 GLN A CA 1
ATOM 1259 C C . GLN A 1 90 ? 69.077 82.329 9.851 1.00 83.77 3753 GLN A C 1
ATOM 1260 O O . GLN A 1 90 ? 69.499 81.333 10.453 1.00 85.92 3753 GLN A O 1
ATOM 1274 N N . ASP A 1 91 ? 68.668 83.434 10.466 1.00 85.04 3754 ASP A N 1
ATOM 1275 C CA . ASP A 1 91 ? 68.685 83.542 11.920 1.00 91.39 3754 ASP A CA 1
ATOM 1276 C C . ASP A 1 91 ? 67.620 82.671 12.587 1.00 85.40 3754 ASP A C 1
ATOM 1277 O O . ASP A 1 91 ? 67.711 82.389 13.779 1.00 89.09 3754 ASP A O 1
ATOM 1286 N N . LYS A 1 92 ? 66.607 82.253 11.832 1.00 83.86 3755 LYS A N 1
ATOM 1287 C CA . LYS A 1 92 ? 65.582 81.355 12.369 1.00 86.76 3755 LYS A CA 1
ATOM 1288 C C . LYS A 1 92 ? 66.102 79.938 12.667 1.00 88.90 3755 LYS A C 1
ATOM 1289 O O . LYS A 1 92 ? 65.467 79.193 13.414 1.00 83.38 3755 LYS A O 1
ATOM 1308 N N . LEU A 1 93 ? 67.232 79.557 12.066 1.00 88.16 3756 LEU A N 1
ATOM 1309 C CA . LEU A 1 93 ? 67.781 78.214 12.263 1.00 77.32 3756 LEU A CA 1
ATOM 1310 C C . LEU A 1 93 ? 69.114 78.252 12.997 1.00 65.81 3756 LEU A C 1
ATOM 1311 O O . LEU A 1 93 ? 69.874 79.212 12.862 1.00 66.08 3756 LEU A O 1
ATOM 1327 N N . TYR A 1 94 ? 69.387 77.200 13.770 1.00 62.30 3757 TYR A N 1
ATOM 1328 C CA . TYR A 1 94 ? 70.652 77.077 14.491 1.00 68.71 3757 TYR A CA 1
ATOM 1329 C C . TYR A 1 94 ? 71.803 77.068 13.498 1.00 63.33 3757 TYR A C 1
ATOM 1330 O O . TYR A 1 94 ? 71.762 76.338 12.518 1.00 66.96 3757 TYR A O 1
ATOM 1348 N N . PRO A 1 95 ? 72.835 77.876 13.749 1.00 64.39 3758 PRO A N 1
ATOM 1349 C CA . PRO A 1 95 ? 73.990 77.948 12.845 1.00 66.38 3758 PRO A CA 1
ATOM 1350 C C . PRO A 1 95 ? 74.721 76.639 12.548 1.00 66.30 3758 PRO A C 1
ATOM 1351 O O . PRO A 1 95 ? 75.253 76.498 11.438 1.00 67.67 3758 PRO A O 1
ATOM 1362 N N . PHE A 1 96 ? 74.807 75.706 13.489 1.00 62.38 3759 PHE A N 1
ATOM 1363 C CA . PHE A 1 96 ? 75.613 74.523 13.203 1.00 56.33 3759 PHE A CA 1
ATOM 1364 C C . PHE A 1 96 ? 74.880 73.684 12.165 1.00 53.97 3759 PHE A C 1
ATOM 1365 O O . PHE A 1 96 ? 75.515 72.960 11.378 1.00 57.92 3759 PHE A O 1
ATOM 1382 N N . THR A 1 97 ? 73.549 73.825 12.129 1.00 56.66 3760 THR A N 1
ATOM 1383 C CA . THR A 1 97 ? 72.758 73.120 11.131 1.00 60.58 3760 THR A CA 1
ATOM 1384 C C . THR A 1 97 ? 73.059 73.705 9.730 1.00 53.91 3760 THR A C 1
ATOM 1385 O O . THR A 1 97 ? 73.283 72.950 8.780 1.00 55.45 3760 THR A O 1
ATOM 1396 N N . TRP A 1 98 ? 73.104 75.029 9.607 1.00 55.52 3761 TRP A N 1
ATOM 1397 C CA . TRP A 1 98 ? 73.613 75.666 8.392 1.00 58.70 3761 TRP A CA 1
ATOM 1398 C C . TRP A 1 98 ? 75.018 75.197 8.059 1.00 65.70 3761 TRP A C 1
ATOM 1399 O O . TRP A 1 98 ? 75.351 75.002 6.880 1.00 71.03 3761 TRP A O 1
ATOM 1420 N N . ASP A 1 99 ? 75.866 75.055 9.080 1.00 57.04 3762 ASP A N 1
ATOM 1421 C CA . ASP A 1 99 ? 77.249 74.629 8.807 1.00 55.05 3762 ASP A CA 1
ATOM 1422 C C . ASP A 1 99 ? 77.291 73.231 8.211 1.00 49.21 3762 ASP A C 1
ATOM 1423 O O . ASP A 1 99 ? 78.150 72.915 7.374 1.00 58.36 3762 ASP A O 1
ATOM 1432 N N . ALA A 1 100 ? 76.363 72.389 8.633 1.00 42.91 3763 ALA A N 1
ATOM 1433 C CA . ALA A 1 100 ? 76.275 71.043 8.058 1.00 40.21 3763 ALA A CA 1
ATOM 1434 C C . ALA A 1 100 ? 75.972 70.978 6.544 1.00 44.46 3763 ALA A C 1
ATOM 1435 O O . ALA A 1 100 ? 76.319 69.988 5.896 1.00 43.99 3763 ALA A O 1
ATOM 1442 N N . VAL A 1 101 ? 75.238 71.966 6.035 1.00 46.95 3764 VAL A N 1
ATOM 1443 C CA . VAL A 1 101 ? 74.848 72.068 4.618 1.00 48.67 3764 VAL A CA 1
ATOM 1444 C C . VAL A 1 101 ? 75.755 72.983 3.756 1.00 50.10 3764 VAL A C 1
ATOM 1445 O O . VAL A 1 101 ? 75.335 73.446 2.688 1.00 51.30 3764 VAL A O 1
ATOM 1458 N N . ARG A 1 102 ? 76.892 73.406 4.301 1.00 52.34 3765 ARG A N 1
ATOM 1459 C CA . ARG A 1 102 ? 77.861 74.213 3.565 1.00 57.49 3765 ARG A CA 1
ATOM 1460 C C . ARG A 1 102 ? 78.903 73.341 2.847 1.00 56.83 3765 ARG A C 1
ATOM 1461 O O . ARG A 1 102 ? 79.475 72.445 3.461 1.00 55.67 3765 ARG A O 1
ATOM 1482 N N . TYR A 1 103 ? 79.152 73.605 1.561 1.00 53.30 3766 TYR A N 1
ATOM 1483 C CA . TYR A 1 103 ? 80.132 72.814 0.788 1.00 53.36 3766 TYR A CA 1
ATOM 1484 C C . TYR A 1 103 ? 80.992 73.722 -0.079 1.00 51.94 3766 TYR A C 1
ATOM 1485 O O . TYR A 1 103 ? 80.479 74.504 -0.885 1.00 54.04 3766 TYR A O 1
ATOM 1503 N N . ASN A 1 104 ? 82.304 73.627 0.128 1.00 56.90 3767 ASN A N 1
ATOM 1504 C CA . ASN A 1 104 ? 83.287 74.472 -0.539 1.00 71.54 3767 ASN A CA 1
ATOM 1505 C C . ASN A 1 104 ? 82.825 75.925 -0.571 1.00 78.74 3767 ASN A C 1
ATOM 1506 O O . ASN A 1 104 ? 82.981 76.620 -1.581 1.00 83.30 3767 ASN A O 1
ATOM 1517 N N . GLY A 1 105 ? 82.249 76.363 0.551 1.00 71.58 3768 GLY A N 1
ATOM 1518 C CA . GLY A 1 105 ? 81.861 77.746 0.748 1.00 74.60 3768 GLY A CA 1
ATOM 1519 C C . GLY A 1 105 ? 80.383 78.094 0.636 1.00 87.94 3768 GLY A C 1
ATOM 1520 O O . GLY A 1 105 ? 79.952 79.109 1.176 1.00 105.01 3768 GLY A O 1
ATOM 1524 N N . LYS A 1 106 ? 79.589 77.256 -0.020 1.00 78.77 3769 LYS A N 1
ATOM 1525 C CA . LYS A 1 106 ? 78.238 77.662 -0.421 1.00 63.32 3769 LYS A CA 1
ATOM 1526 C C . LYS A 1 106 ? 77.174 76.864 0.302 1.00 59.72 3769 LYS A C 1
ATOM 1527 O O . LYS A 1 106 ? 77.391 75.698 0.611 1.00 54.90 3769 LYS A O 1
ATOM 1546 N N . LEU A 1 107 ? 76.006 77.463 0.528 1.00 62.16 3770 LEU A N 1
ATOM 1547 C CA . LEU A 1 107 ? 74.927 76.733 1.205 1.00 63.96 3770 LEU A CA 1
ATOM 1548 C C . LEU A 1 107 ? 74.183 75.924 0.156 1.00 70.35 3770 LEU A C 1
ATOM 1549 O O . LEU A 1 107 ? 73.685 76.476 -0.840 1.00 69.79 3770 LEU A O 1
ATOM 1565 N N . ILE A 1 108 ? 74.235 74.607 0.310 1.00 57.52 3771 ILE A N 1
ATOM 1566 C CA . ILE A 1 108 ? 73.638 73.693 -0.667 1.00 58.14 3771 ILE A CA 1
ATOM 1567 C C . ILE A 1 108 ? 72.295 73.065 -0.285 1.00 56.10 3771 ILE A C 1
ATOM 1568 O O . ILE A 1 108 ? 71.781 72.215 -1.012 1.00 57.74 3771 ILE A O 1
ATOM 1584 N N . ALA A 1 109 ? 71.751 73.415 0.867 1.00 55.76 3772 ALA A N 1
ATOM 1585 C CA . ALA A 1 109 ? 70.472 72.839 1.273 1.00 56.09 3772 ALA A CA 1
ATOM 1586 C C . ALA A 1 109 ? 69.878 73.590 2.448 1.00 56.77 3772 ALA A C 1
ATOM 1587 O O . ALA A 1 109 ? 70.521 74.457 3.030 1.00 57.29 3772 ALA A O 1
ATOM 1594 N N . TYR A 1 110 ? 68.664 73.203 2.811 1.00 54.43 3773 TYR A N 1
ATOM 1595 C CA . TYR A 1 110 ? 67.980 73.781 3.944 1.00 55.86 3773 TYR A CA 1
ATOM 1596 C C . TYR A 1 110 ? 68.048 72.744 5.045 1.00 53.34 3773 TYR A C 1
ATOM 1597 O O . TYR A 1 110 ? 67.559 71.630 4.858 1.00 56.86 3773 TYR A O 1
ATOM 1615 N N . PRO A 1 111 ? 68.682 73.082 6.180 1.00 55.48 3774 PRO A N 1
ATOM 1616 C CA . PRO A 1 111 ? 68.684 72.138 7.300 1.00 52.49 3774 PRO A CA 1
ATOM 1617 C C . PRO A 1 111 ? 67.337 72.114 7.991 1.00 51.76 3774 PRO A C 1
ATOM 1618 O O . PRO A 1 111 ? 66.691 73.150 8.117 1.00 61.35 3774 PRO A O 1
ATOM 1629 N N . ILE A 1 112 ? 66.935 70.946 8.459 1.00 49.26 3775 ILE A N 1
ATOM 1630 C CA . ILE A 1 112 ? 65.602 70.753 9.014 1.00 51.11 3775 ILE A CA 1
ATOM 1631 C C . ILE A 1 112 ? 65.650 70.247 10.444 1.00 49.13 3775 ILE A C 1
ATOM 1632 O O . ILE A 1 112 ? 65.041 70.847 11.315 1.00 54.09 3775 ILE A O 1
ATOM 1648 N N . ALA A 1 113 ? 66.269 69.092 10.652 1.00 45.84 3776 ALA A N 1
ATOM 1649 C CA . ALA A 1 113 ? 66.327 68.484 11.976 1.00 45.37 3776 ALA A CA 1
ATOM 1650 C C . ALA A 1 113 ? 67.656 67.762 12.236 1.00 45.06 3776 ALA A C 1
ATOM 1651 O O . ALA A 1 113 ? 68.337 67.309 11.309 1.00 41.81 3776 ALA A O 1
ATOM 1658 N N . VAL A 1 114 ? 68.004 67.655 13.512 1.00 41.24 3777 VAL A N 1
ATOM 1659 C CA . VAL A 1 114 ? 69.202 66.947 13.945 1.00 40.70 3777 VAL A CA 1
ATOM 1660 C C . VAL A 1 114 ? 68.854 65.571 14.478 1.00 37.55 3777 VAL A C 1
ATOM 1661 O O . VAL A 1 114 ? 68.022 65.440 15.362 1.00 40.36 3777 VAL A O 1
ATOM 1674 N N . GLU A 1 115 ? 69.546 64.570 13.935 1.00 37.23 3778 GLU A N 1
ATOM 1675 C CA . GLU A 1 115 ? 69.291 63.158 14.153 1.00 34.41 3778 GLU A CA 1
ATOM 1676 C C . GLU A 1 115 ? 70.457 62.445 14.811 1.00 34.39 3778 GLU A C 1
ATOM 1677 O O . GLU A 1 115 ? 71.599 62.585 14.355 1.00 35.38 3778 GLU A O 1
ATOM 1689 N N . ALA A 1 116 ? 70.153 61.620 15.820 1.00 31.19 3779 ALA A N 1
ATOM 1690 C CA . ALA A 1 116 ? 71.116 60.675 16.375 1.00 29.78 3779 ALA A CA 1
ATOM 1691 C C . ALA A 1 116 ? 70.381 59.466 16.900 1.00 28.05 3779 ALA A C 1
ATOM 1692 O O . ALA A 1 116 ? 69.244 59.563 17.396 1.00 29.77 3779 ALA A O 1
ATOM 1699 N N . LEU A 1 117 ? 71.060 58.345 16.842 1.00 26.58 3780 LEU A N 1
ATOM 1700 C CA . LEU A 1 117 ? 70.563 57.121 17.428 1.00 29.02 3780 LEU A CA 1
ATOM 1701 C C . LEU A 1 117 ? 70.624 57.160 18.951 1.00 27.56 3780 LEU A C 1
ATOM 1702 O O . LEU A 1 117 ? 71.559 57.740 19.570 1.00 28.00 3780 LEU A O 1
ATOM 1718 N N . SER A 1 118 ? 69.626 56.516 19.545 1.00 26.90 3781 SER A N 1
ATOM 1719 C CA . SER A 1 118 ? 69.588 56.298 20.979 1.00 27.46 3781 SER A CA 1
ATOM 1720 C C . SER A 1 118 ? 69.293 54.855 21.315 1.00 30.39 3781 SER A C 1
ATOM 1721 O O . SER A 1 118 ? 68.863 54.070 20.453 1.00 29.04 3781 SER A O 1
ATOM 1729 N N . LEU A 1 119 ? 69.499 54.523 22.591 1.00 29.45 3782 LEU A N 1
ATOM 1730 C CA . LEU A 1 119 ? 69.121 53.213 23.079 1.00 31.15 3782 LEU A CA 1
ATOM 1731 C C . LEU A 1 119 ? 67.637 53.314 23.456 1.00 32.35 3782 LEU A C 1
ATOM 1732 O O . LEU A 1 119 ? 67.247 54.173 24.244 1.00 34.37 3782 LEU A O 1
ATOM 1748 N N . ILE A 1 120 ? 66.812 52.411 22.948 1.00 30.05 3783 ILE A N 1
ATOM 1749 C CA . ILE A 1 120 ? 65.363 52.457 23.246 1.00 27.70 3783 ILE A CA 1
ATOM 1750 C C . ILE A 1 120 ? 65.017 51.198 24.012 1.00 31.72 3783 ILE A C 1
ATOM 1751 O O . ILE A 1 120 ? 65.390 50.091 23.576 1.00 32.36 3783 ILE A O 1
ATOM 1767 N N . TYR A 1 121 ? 64.313 51.334 25.144 1.00 31.57 3784 TYR A N 1
ATOM 1768 C CA . TYR A 1 121 ? 64.110 50.134 25.964 1.00 31.67 3784 TYR A CA 1
ATOM 1769 C C . TYR A 1 121 ? 62.702 50.009 26.468 1.00 30.80 3784 TYR A C 1
ATOM 1770 O O . TYR A 1 121 ? 61.960 50.992 26.623 1.00 32.35 3784 TYR A O 1
ATOM 1788 N N . ASN A 1 122 ? 62.296 48.766 26.679 1.00 33.11 3785 ASN A N 1
ATOM 1789 C CA . ASN A 1 122 ? 60.951 48.494 27.159 1.00 35.03 3785 ASN A CA 1
ATOM 1790 C C . ASN A 1 122 ? 60.945 48.541 28.698 1.00 36.60 3785 ASN A C 1
ATOM 1791 O O . ASN A 1 122 ? 61.511 47.677 29.336 1.00 34.96 3785 ASN A O 1
ATOM 1802 N N . LYS A 1 123 ? 60.239 49.515 29.257 1.00 34.19 3786 LYS A N 1
ATOM 1803 C CA . LYS A 1 123 ? 60.306 49.795 30.702 1.00 35.96 3786 LYS A CA 1
ATOM 1804 C C . LYS A 1 123 ? 59.650 48.689 31.508 1.00 38.58 3786 LYS A C 1
ATOM 1805 O O . LYS A 1 123 ? 59.958 48.497 32.696 1.00 35.46 3786 LYS A O 1
ATOM 1824 N N . ASP A 1 124 ? 58.692 47.989 30.909 1.00 40.66 3787 ASP A N 1
ATOM 1825 C CA . ASP A 1 124 ? 57.994 46.963 31.680 1.00 44.72 3787 ASP A CA 1
ATOM 1826 C C . ASP A 1 124 ? 58.801 45.668 31.759 1.00 48.59 3787 ASP A C 1
ATOM 1827 O O . ASP A 1 124 ? 58.694 44.922 32.733 1.00 49.16 3787 ASP A O 1
ATOM 1836 N N . LEU A 1 125 ? 59.602 45.407 30.741 1.00 39.49 3788 LEU A N 1
ATOM 1837 C CA . LEU A 1 125 ? 60.568 44.308 30.765 1.00 47.19 3788 LEU A CA 1
ATOM 1838 C C . LEU A 1 125 ? 61.872 44.639 31.469 1.00 42.79 3788 LEU A C 1
ATOM 1839 O O . LEU A 1 125 ? 62.514 43.771 32.035 1.00 43.55 3788 LEU A O 1
ATOM 1855 N N . LEU A 1 126 ? 62.291 45.889 31.362 1.00 35.69 3789 LEU A N 1
ATOM 1856 C CA . LEU A 1 126 ? 63.635 46.245 31.731 1.00 36.23 3789 LEU A CA 1
ATOM 1857 C C . LEU A 1 126 ? 63.664 47.622 32.345 1.00 39.19 3789 LEU A C 1
ATOM 1858 O O . LEU A 1 126 ? 64.054 48.591 31.694 1.00 37.70 3789 LEU A O 1
ATOM 1874 N N . PRO A 1 127 ? 63.235 47.731 33.607 1.00 43.96 3790 PRO A N 1
ATOM 1875 C CA . PRO A 1 127 ? 63.188 49.039 34.259 1.00 38.47 3790 PRO A CA 1
ATOM 1876 C C . PRO A 1 127 ? 64.553 49.723 34.360 1.00 37.09 3790 PRO A C 1
ATOM 1877 O O . PRO A 1 127 ? 64.591 50.955 34.297 1.00 37.54 3790 PRO A O 1
ATOM 1888 N N . ASN A 1 128 ? 65.628 48.945 34.504 1.00 38.49 3791 ASN A N 1
ATOM 1889 C CA . ASN A 1 128 ? 66.997 49.475 34.567 1.00 33.84 3791 ASN A CA 1
ATOM 1890 C C . ASN A 1 128 ? 67.861 48.885 33.462 1.00 37.82 3791 ASN A C 1
ATOM 1891 O O . ASN A 1 128 ? 68.502 47.842 33.612 1.00 39.76 3791 ASN A O 1
ATOM 1902 N N . PRO A 1 129 ? 67.866 49.542 32.319 1.00 34.70 3792 PRO A N 1
ATOM 1903 C CA . PRO A 1 129 ? 68.622 48.990 31.197 1.00 34.46 3792 PRO A CA 1
ATOM 1904 C C . PRO A 1 129 ? 70.127 49.051 31.470 1.00 34.81 3792 PRO A C 1
ATOM 1905 O O . PRO A 1 129 ? 70.593 49.901 32.227 1.00 33.14 3792 PRO A O 1
ATOM 1916 N N . PRO A 1 130 ? 70.887 48.135 30.872 1.00 39.46 3793 PRO A N 1
ATOM 1917 C CA . PRO A 1 130 ? 72.337 48.092 31.049 1.00 32.23 3793 PRO A CA 1
ATOM 1918 C C . PRO A 1 130 ? 72.970 49.346 30.567 1.00 33.96 3793 PRO A C 1
ATOM 1919 O O . PRO A 1 130 ? 72.471 49.941 29.603 1.00 36.23 3793 PRO A O 1
ATOM 1930 N N . LYS A 1 131 ? 74.051 49.752 31.221 1.00 29.88 3794 LYS A N 1
ATOM 1931 C CA . LYS A 1 131 ? 74.782 50.929 30.789 1.00 29.51 3794 LYS A CA 1
ATOM 1932 C C . LYS A 1 131 ? 75.965 50.631 29.856 1.00 29.58 3794 LYS A C 1
ATOM 1933 O O . LYS A 1 131 ? 76.554 51.564 29.301 1.00 28.47 3794 LYS A O 1
ATOM 1952 N N . THR A 1 132 ? 76.307 49.350 29.716 1.00 32.34 3795 THR A N 1
ATOM 1953 C CA . THR A 1 132 ? 77.493 48.928 28.956 1.00 31.71 3795 THR A CA 1
ATOM 1954 C C . THR A 1 132 ? 77.104 47.825 27.984 1.00 31.81 3795 THR A C 1
ATOM 1955 O O . THR A 1 132 ? 76.193 47.031 28.252 1.00 32.96 3795 THR A O 1
ATOM 1966 N N . TRP A 1 133 ? 77.778 47.793 26.835 1.00 26.37 3796 TRP A N 1
ATOM 1967 C CA . TRP A 1 133 ? 77.622 46.694 25.902 1.00 28.22 3796 TRP A CA 1
ATOM 1968 C C . TRP A 1 133 ? 77.993 45.356 26.507 1.00 29.46 3796 TRP A C 1
ATOM 1969 O O . TRP A 1 133 ? 77.372 44.324 26.215 1.00 30.20 3796 TRP A O 1
ATOM 1990 N N . GLU A 1 134 ? 79.035 45.375 27.327 1.00 32.80 3797 GLU A N 1
ATOM 1991 C CA . GLU A 1 134 ? 79.564 44.162 27.957 1.00 36.15 3797 GLU A CA 1
ATOM 1992 C C . GLU A 1 134 ? 78.551 43.369 28.802 1.00 35.98 3797 GLU A C 1
ATOM 1993 O O . GLU A 1 134 ? 78.688 42.141 28.974 1.00 34.34 3797 GLU A O 1
ATOM 2005 N N . GLU A 1 135 ? 77.560 44.072 29.342 1.00 33.63 3798 GLU A N 1
ATOM 2006 C CA . GLU A 1 135 ? 76.479 43.462 30.103 1.00 32.47 3798 GLU A CA 1
ATOM 2007 C C . GLU A 1 135 ? 75.421 42.766 29.284 1.00 33.43 3798 GLU A C 1
ATOM 2008 O O . GLU A 1 135 ? 74.578 42.062 29.863 1.00 33.41 3798 GLU A O 1
ATOM 2020 N N . ILE A 1 136 ? 75.403 42.991 27.967 1.00 35.08 3799 ILE A N 1
ATOM 2021 C CA . ILE A 1 136 ? 74.266 42.518 27.193 1.00 33.05 3799 ILE A CA 1
ATOM 2022 C C . ILE A 1 136 ? 74.213 40.976 27.149 1.00 35.61 3799 ILE A C 1
ATOM 2023 O O . ILE A 1 136 ? 73.136 40.399 27.247 1.00 37.81 3799 ILE A O 1
ATOM 2039 N N . PRO A 1 137 ? 75.364 40.304 27.031 1.00 33.41 3800 PRO A N 1
ATOM 2040 C CA . PRO A 1 137 ? 75.290 38.839 27.018 1.00 43.40 3800 PRO A CA 1
ATOM 2041 C C . PRO A 1 137 ? 74.605 38.236 28.244 1.00 49.14 3800 PRO A C 1
ATOM 2042 O O . PRO A 1 137 ? 73.761 37.349 28.090 1.00 45.48 3800 PRO A O 1
ATOM 2053 N N . ALA A 1 138 ? 74.932 38.699 29.444 1.00 51.97 3801 ALA A N 1
ATOM 2054 C CA . ALA A 1 138 ? 74.378 38.057 30.635 1.00 47.64 3801 ALA A CA 1
ATOM 2055 C C . ALA A 1 138 ? 72.885 38.341 30.704 1.00 39.02 3801 ALA A C 1
ATOM 2056 O O . ALA A 1 138 ? 72.077 37.492 31.083 1.00 44.03 3801 ALA A O 1
ATOM 2063 N N . LEU A 1 139 ? 72.527 39.555 30.325 1.00 39.74 3802 LEU A N 1
ATOM 2064 C CA . LEU A 1 139 ? 71.139 39.993 30.311 1.00 36.94 3802 LEU A CA 1
ATOM 2065 C C . LEU A 1 139 ? 70.332 39.188 29.306 1.00 43.88 3802 LEU A C 1
ATOM 2066 O O . LEU A 1 139 ? 69.193 38.802 29.585 1.00 40.19 3802 LEU A O 1
ATOM 2082 N N . ASP A 1 140 ? 70.931 38.923 28.139 1.00 44.08 3803 ASP A N 1
ATOM 2083 C CA . ASP A 1 140 ? 70.245 38.119 27.128 1.00 44.84 3803 ASP A CA 1
ATOM 2084 C C . ASP A 1 140 ? 69.951 36.725 27.655 1.00 46.71 3803 ASP A C 1
ATOM 2085 O O . ASP A 1 140 ? 68.841 36.213 27.472 1.00 46.49 3803 ASP A O 1
ATOM 2094 N N . LYS A 1 141 ? 70.927 36.102 28.305 1.00 46.72 3804 LYS A N 1
ATOM 2095 C CA . LYS A 1 141 ? 70.709 34.751 28.854 1.00 48.88 3804 LYS A CA 1
ATOM 2096 C C . LYS A 1 141 ? 69.532 34.697 29.799 1.00 50.17 3804 LYS A C 1
ATOM 2097 O O . LYS A 1 141 ? 68.823 33.687 29.842 1.00 51.53 3804 LYS A O 1
ATOM 2116 N N . GLU A 1 142 ? 69.320 35.772 30.555 1.00 46.13 3805 GLU A N 1
ATOM 2117 C CA . GLU A 1 142 ? 68.211 35.819 31.519 1.00 48.33 3805 GLU A CA 1
ATOM 2118 C C . GLU A 1 142 ? 66.865 35.987 30.821 1.00 53.26 3805 GLU A C 1
ATOM 2119 O O . GLU A 1 142 ? 65.856 35.409 31.240 1.00 51.62 3805 GLU A O 1
ATOM 2131 N N . LEU A 1 143 ? 66.842 36.792 29.765 1.00 51.06 3806 LEU A N 1
ATOM 2132 C CA . LEU A 1 143 ? 65.604 37.039 29.034 1.00 50.67 3806 LEU A CA 1
ATOM 2133 C C . LEU A 1 143 ? 65.221 35.812 28.194 1.00 52.57 3806 LEU A C 1
ATOM 2134 O O . LEU A 1 143 ? 64.039 35.495 28.044 1.00 58.07 3806 LEU A O 1
ATOM 2150 N N . LYS A 1 144 ? 66.219 35.104 27.674 1.00 48.12 3807 LYS A N 1
ATOM 2151 C CA . LYS A 1 144 ? 65.976 33.959 26.789 1.00 48.80 3807 LYS A CA 1
ATOM 2152 C C . LYS A 1 144 ? 65.248 32.856 27.532 1.00 55.11 3807 LYS A C 1
ATOM 2153 O O . LYS A 1 144 ? 64.532 32.026 26.952 1.00 60.63 3807 LYS A O 1
ATOM 2172 N N . ALA A 1 145 ? 65.445 32.838 28.834 1.00 59.07 3808 ALA A N 1
ATOM 2173 C CA . ALA A 1 145 ? 64.819 31.846 29.650 1.00 56.94 3808 ALA A CA 1
ATOM 2174 C C . ALA A 1 145 ? 63.358 32.230 29.840 1.00 69.34 3808 ALA A C 1
ATOM 2175 O O . ALA A 1 145 ? 62.522 31.377 30.131 1.00 74.78 3808 ALA A O 1
ATOM 2182 N N . LYS A 1 146 ? 63.058 33.519 29.675 1.00 71.65 3809 LYS A N 1
ATOM 2183 C CA . LYS A 1 146 ? 61.697 34.025 29.850 1.00 66.28 3809 LYS A CA 1
ATOM 2184 C C . LYS A 1 146 ? 60.971 34.124 28.517 1.00 65.03 3809 LYS A C 1
ATOM 2185 O O . LYS A 1 146 ? 59.876 34.676 28.448 1.00 77.67 3809 LYS A O 1
ATOM 2204 N N . GLY A 1 147 ? 61.612 33.638 27.458 1.00 55.15 3810 GLY A N 1
ATOM 2205 C CA . GLY A 1 147 ? 61.034 33.662 26.129 1.00 60.94 3810 GLY A CA 1
ATOM 2206 C C . GLY A 1 147 ? 61.359 34.914 25.319 1.00 73.38 3810 GLY A C 1
ATOM 2207 O O . GLY A 1 147 ? 60.829 35.087 24.218 1.00 77.75 3810 GLY A O 1
ATOM 2211 N N . LYS A 1 148 ? 62.243 35.763 25.847 1.00 77.99 3811 LYS A N 1
ATOM 2212 C CA . LYS A 1 148 ? 62.576 37.048 25.230 1.00 64.07 3811 LYS A CA 1
ATOM 2213 C C . LYS A 1 148 ? 64.053 37.149 24.798 1.00 57.51 3811 LYS A C 1
ATOM 2214 O O . LYS A 1 148 ? 64.801 36.178 24.826 1.00 57.33 3811 LYS A O 1
ATOM 2233 N N . SER A 1 149 ? 64.456 38.330 24.343 1.00 52.91 3812 SER A N 1
ATOM 2234 C CA . SER A 1 149 ? 65.850 38.577 24.023 1.00 50.91 3812 SER A CA 1
ATOM 2235 C C . SER A 1 149 ? 66.197 39.987 24.489 1.00 41.99 3812 SER A C 1
ATOM 2236 O O . SER A 1 149 ? 65.301 40.809 24.700 1.00 41.88 3812 SER A O 1
ATOM 2244 N N . ALA A 1 150 ? 67.479 40.259 24.687 1.00 40.16 3813 ALA A N 1
ATOM 2245 C CA . ALA A 1 150 ? 67.929 41.558 25.170 1.00 37.38 3813 ALA A CA 1
ATOM 2246 C C . ALA A 1 150 ? 67.859 42.691 24.158 1.00 38.38 3813 ALA A C 1
ATOM 2247 O O . ALA A 1 150 ? 67.395 43.793 24.482 1.00 34.60 3813 ALA A O 1
ATOM 2254 N N . LEU A 1 151 ? 68.425 42.468 22.961 1.00 35.92 3814 LEU A N 1
ATOM 2255 C CA . LEU A 1 151 ? 68.638 43.571 22.033 1.00 34.08 3814 LEU A CA 1
ATOM 2256 C C . LEU A 1 151 ? 68.443 43.100 20.587 1.00 37.84 3814 LEU A C 1
ATOM 2257 O O . LEU A 1 151 ? 68.982 42.067 20.190 1.00 37.21 3814 LEU A O 1
ATOM 2273 N N . MET A 1 152 ? 67.671 43.846 19.817 1.00 37.86 3815 MET A N 1
ATOM 2274 C CA . MET A 1 152 ? 67.646 43.634 18.336 1.00 36.36 3815 MET A CA 1
ATOM 2275 C C . MET A 1 152 ? 67.685 44.984 17.664 1.00 32.67 3815 MET A C 1
ATOM 2276 O O . MET A 1 152 ? 66.924 45.878 18.019 1.00 35.10 3815 MET A O 1
ATOM 2290 N N . PHE A 1 153 ? 68.538 45.126 16.661 1.00 34.02 3816 PHE A N 1
ATOM 2291 C CA . PHE A 1 153 ? 68.586 46.353 15.899 1.00 33.68 3816 PHE A CA 1
ATOM 2292 C C . PHE A 1 153 ? 69.123 46.044 14.514 1.00 32.32 3816 PHE A C 1
ATOM 2293 O O . PHE A 1 153 ? 69.645 44.962 14.284 1.00 34.38 3816 PHE A O 1
ATOM 2310 N N . ASN A 1 154 ? 68.962 46.982 13.594 1.00 34.95 3817 ASN A N 1
ATOM 2311 C CA . ASN A 1 154 ? 69.307 46.709 12.187 1.00 34.26 3817 ASN A CA 1
ATOM 2312 C C . ASN A 1 154 ? 70.809 46.542 11.988 1.00 32.87 3817 ASN A C 1
ATOM 2313 O O . ASN A 1 154 ? 71.589 47.492 12.074 1.00 34.11 3817 ASN A O 1
ATOM 2324 N N . LEU A 1 155 ? 71.201 45.355 11.553 1.00 36.78 3818 LEU A N 1
ATOM 2325 C CA . LEU A 1 155 ? 72.628 45.046 11.318 1.00 33.37 3818 LEU A CA 1
ATOM 2326 C C . LEU A 1 155 ? 73.030 45.204 9.827 1.00 37.96 3818 LEU A C 1
ATOM 2327 O O . LEU A 1 155 ? 74.184 44.993 9.472 1.00 40.42 3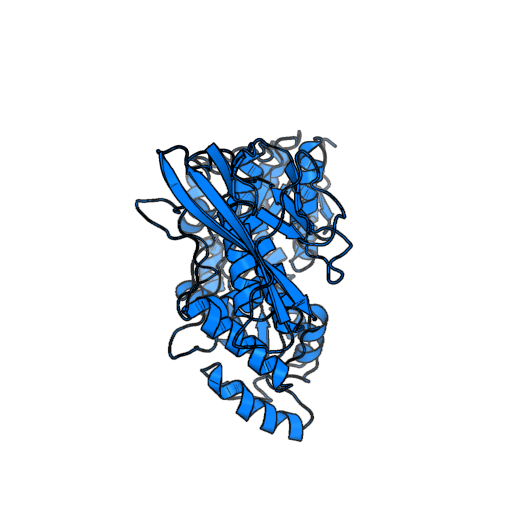818 LEU A O 1
ATOM 2343 N N . GLN A 1 156 ? 72.064 45.506 8.962 1.00 40.07 3819 GLN A N 1
ATOM 2344 C CA . GLN A 1 156 ? 72.326 45.616 7.516 1.00 38.83 3819 GLN A CA 1
ATOM 2345 C C . GLN A 1 156 ? 72.907 46.968 7.085 1.00 36.55 3819 GLN A C 1
ATOM 2346 O O . GLN A 1 156 ? 73.554 47.074 6.045 1.00 38.61 3819 GLN A O 1
ATOM 2360 N N . GLU A 1 157 ? 72.639 48.010 7.865 1.00 35.45 3820 GLU A N 1
ATOM 2361 C CA . GLU A 1 157 ? 73.061 49.371 7.559 1.00 31.35 3820 GLU A CA 1
ATOM 2362 C C . GLU A 1 157 ? 74.118 49.811 8.549 1.00 35.94 3820 GLU A C 1
ATOM 2363 O O . GLU A 1 157 ? 73.869 49.798 9.770 1.00 36.29 3820 GLU A O 1
ATOM 2375 N N . PRO A 1 158 ? 75.315 50.196 8.060 1.00 28.98 3821 PRO A N 1
ATOM 2376 C CA . PRO A 1 158 ? 76.409 50.458 9.001 1.00 27.84 3821 PRO A CA 1
ATOM 2377 C C . PRO A 1 158 ? 76.176 51.644 9.931 1.00 29.47 3821 PRO A C 1
ATOM 2378 O O . PRO A 1 158 ? 76.848 51.806 10.964 1.00 29.04 3821 PRO A O 1
ATOM 2389 N N . TYR A 1 159 ? 75.215 52.473 9.564 1.00 24.10 3822 TYR A N 1
ATOM 2390 C CA . TYR A 1 159 ? 74.784 53.571 10.429 1.00 28.29 3822 TYR A CA 1
ATOM 2391 C C . TYR A 1 159 ? 74.515 53.130 11.867 1.00 27.73 3822 TYR A C 1
ATOM 2392 O O . TYR A 1 159 ? 74.812 53.862 12.802 1.00 27.52 3822 TYR A O 1
ATOM 2410 N N . PHE A 1 160 ? 73.907 51.959 12.010 1.00 27.58 3823 PHE A N 1
ATOM 2411 C CA . PHE A 1 160 ? 73.467 51.460 13.320 1.00 26.85 3823 PHE A CA 1
ATOM 2412 C C . PHE A 1 160 ? 74.579 50.783 14.110 1.00 32.07 3823 PHE A C 1
ATOM 2413 O O . PHE A 1 160 ? 74.499 50.728 15.335 1.00 31.30 3823 PHE A O 1
ATOM 2430 N N . THR A 1 161 ? 75.559 50.184 13.415 1.00 27.10 3824 THR A N 1
ATOM 2431 C CA . THR A 1 161 ? 76.672 49.522 14.084 1.00 25.08 3824 THR A CA 1
ATOM 2432 C C . THR A 1 161 ? 77.879 50.421 14.297 1.00 29.64 3824 THR A C 1
ATOM 2433 O O . THR A 1 161 ? 78.701 50.182 15.198 1.00 31.79 3824 THR A O 1
ATOM 2444 N N . TRP A 1 162 ? 77.939 51.514 13.542 1.00 29.18 3825 TRP A N 1
ATOM 2445 C CA . TRP A 1 162 ? 79.040 52.462 13.696 1.00 27.60 3825 TRP A CA 1
ATOM 2446 C C . TRP A 1 162 ? 79.241 53.024 15.130 1.00 28.22 3825 TRP A C 1
ATOM 2447 O O . TRP A 1 162 ? 80.370 53.256 15.521 1.00 29.46 3825 TRP A O 1
ATOM 2468 N N . PRO A 1 163 ? 78.168 53.355 15.858 1.00 27.37 3826 PRO A N 1
ATOM 2469 C CA . PRO A 1 163 ? 78.428 53.897 17.214 1.00 27.81 3826 PRO A CA 1
ATOM 2470 C C . PRO A 1 163 ? 79.329 53.008 18.056 1.00 26.65 3826 PRO A C 1
ATOM 2471 O O . PRO A 1 163 ? 80.134 53.526 18.817 1.00 26.99 3826 PRO A O 1
ATOM 2482 N N . LEU A 1 164 ? 79.159 51.702 17.945 1.00 26.23 3827 LEU A N 1
ATOM 2483 C CA . LEU A 1 164 ? 79.996 50.736 18.674 1.00 25.72 3827 LEU A CA 1
ATOM 2484 C C . LEU A 1 164 ? 81.404 50.626 18.105 1.00 29.76 3827 LEU A C 1
ATOM 2485 O O . LEU A 1 164 ? 82.391 50.553 18.838 1.00 27.34 3827 LEU A O 1
ATOM 2501 N N . ILE A 1 165 ? 81.520 50.637 16.777 1.00 26.52 3828 ILE A N 1
ATOM 2502 C CA . ILE A 1 165 ? 82.826 50.552 16.141 1.00 26.38 3828 ILE A CA 1
ATOM 2503 C C . ILE A 1 165 ? 83.642 51.778 16.464 1.00 27.58 3828 ILE A C 1
ATOM 2504 O O . ILE A 1 165 ? 84.847 51.711 16.663 1.00 29.44 3828 ILE A O 1
ATOM 2520 N N . ALA A 1 166 ? 82.986 52.928 16.515 1.00 26.77 3829 ALA A N 1
ATOM 2521 C CA . ALA A 1 166 ? 83.666 54.185 16.814 1.00 27.09 3829 ALA A CA 1
ATOM 2522 C C . ALA A 1 166 ? 83.976 54.412 18.297 1.00 32.40 3829 ALA A C 1
ATOM 2523 O O . ALA A 1 166 ? 84.751 55.298 18.638 1.00 33.02 3829 ALA A O 1
ATOM 2530 N N . ALA A 1 167 ? 83.378 53.620 19.176 1.00 29.27 3830 ALA A N 1
ATOM 2531 C CA . ALA A 1 167 ? 83.563 53.812 20.613 1.00 27.02 3830 ALA A CA 1
ATOM 2532 C C . ALA A 1 167 ? 85.000 53.683 21.113 1.00 26.31 3830 ALA A C 1
ATOM 2533 O O . ALA A 1 167 ? 85.430 54.470 21.950 1.00 33.19 3830 ALA A O 1
ATOM 2540 N N . ASP A 1 168 ? 85.742 52.710 20.603 1.00 36.94 3831 ASP A N 1
ATOM 2541 C CA . ASP A 1 168 ? 87.117 52.492 21.049 1.00 38.76 3831 ASP A CA 1
ATOM 2542 C C . ASP A 1 168 ? 88.171 53.194 20.193 1.00 40.30 3831 ASP A C 1
ATOM 2543 O O . ASP A 1 168 ? 89.361 52.937 20.349 1.00 33.86 3831 ASP A O 1
ATOM 2552 N N . GLY A 1 169 ? 87.741 54.080 19.300 1.00 37.89 3832 GLY A N 1
ATOM 2553 C CA . GLY A 1 169 ? 88.677 54.803 18.457 1.00 28.89 3832 GLY A CA 1
ATOM 2554 C C . GLY A 1 169 ? 88.491 54.768 16.950 1.00 34.85 3832 GLY A C 1
ATOM 2555 O O . GLY A 1 169 ? 89.249 55.409 16.230 1.00 31.90 3832 GLY A O 1
ATOM 2559 N N . GLY A 1 170 ? 87.498 54.039 16.458 1.00 29.90 3833 GLY A N 1
ATOM 2560 C CA . GLY A 1 170 ? 87.250 54.002 15.030 1.00 34.78 3833 GLY A CA 1
ATOM 2561 C C . GLY A 1 170 ? 86.739 55.351 14.546 1.00 36.85 3833 GLY A C 1
ATOM 2562 O O . GLY A 1 170 ? 86.005 56.025 15.260 1.00 33.25 3833 GLY A O 1
ATOM 2566 N N . TYR A 1 171 ? 87.133 55.754 13.342 1.00 31.84 3834 TYR A N 1
ATOM 2567 C CA . TYR A 1 171 ? 86.680 57.027 12.776 1.00 29.41 3834 TYR A CA 1
ATOM 2568 C C . TYR A 1 171 ? 86.677 56.983 11.248 1.00 31.74 3834 TYR A C 1
ATOM 2569 O O . TYR A 1 171 ? 87.345 56.146 10.650 1.00 31.11 3834 TYR A O 1
ATOM 2587 N N . ALA A 1 172 ? 85.920 57.878 10.619 1.00 31.67 3835 ALA A N 1
ATOM 2588 C CA . ALA A 1 172 ? 85.850 57.901 9.175 1.00 31.26 3835 ALA A CA 1
ATOM 2589 C C . ALA A 1 172 ? 87.002 58.727 8.643 1.00 33.50 3835 ALA A C 1
ATOM 2590 O O . ALA A 1 172 ? 88.002 58.158 8.208 1.00 33.62 3835 ALA A O 1
ATOM 2597 N N . PHE A 1 173 ? 86.935 60.053 8.783 1.00 34.84 3836 PHE A N 1
ATOM 2598 C CA . PHE A 1 173 ? 88.030 60.930 8.367 1.00 35.05 3836 PHE A CA 1
ATOM 2599 C C . PHE A 1 173 ? 88.431 61.839 9.520 1.00 40.45 3836 PHE A C 1
ATOM 2600 O O . PHE A 1 173 ? 87.574 62.414 10.192 1.00 37.24 3836 PHE A O 1
ATOM 2617 N N . LYS A 1 174 ? 89.737 61.970 9.744 1.00 42.06 3837 LYS A N 1
ATOM 2618 C CA . LYS A 1 174 ? 90.238 62.842 10.790 1.00 41.67 3837 LYS A CA 1
ATOM 2619 C C . LYS A 1 174 ? 89.965 64.304 10.454 1.00 43.53 3837 LYS A C 1
ATOM 2620 O O . LYS A 1 174 ? 90.144 64.734 9.299 1.00 41.51 3837 LYS A O 1
ATOM 2639 N N . TYR A 1 175 ? 89.531 65.085 11.449 1.00 39.88 3838 TYR A N 1
ATOM 2640 C CA . TYR A 1 175 ? 89.350 66.512 11.205 1.00 49.70 3838 TYR A CA 1
ATOM 2641 C C . TYR A 1 175 ? 90.570 67.281 11.709 1.00 60.11 3838 TYR A C 1
ATOM 2642 O O . TYR A 1 175 ? 90.866 67.281 12.906 1.00 54.33 3838 TYR A O 1
ATOM 2660 N N . ALA A 1 176 ? 91.274 67.927 10.786 1.00 58.43 3839 ALA A N 1
ATOM 2661 C CA . ALA A 1 176 ? 92.517 68.616 11.104 1.00 63.75 3839 ALA A CA 1
ATOM 2662 C C . ALA A 1 176 ? 92.693 69.871 10.259 1.00 66.08 3839 ALA A C 1
ATOM 2663 O O . ALA A 1 176 ? 92.439 69.857 9.051 1.00 69.52 3839 ALA A O 1
ATOM 2670 N N . ALA A 1 177 ? 93.161 70.937 10.896 1.00 65.40 3840 ALA A N 1
ATOM 2671 C CA . ALA A 1 177 ? 93.487 72.181 10.211 1.00 62.03 3840 ALA A CA 1
ATOM 2672 C C . ALA A 1 177 ? 92.299 72.706 9.414 1.00 63.81 3840 ALA A C 1
ATOM 2673 O O . ALA A 1 177 ? 92.444 73.140 8.269 1.00 67.26 3840 ALA A O 1
ATOM 2680 N N . GLY A 1 178 ? 91.122 72.641 10.022 1.00 64.72 3841 GLY A N 1
ATOM 2681 C CA . GLY A 1 178 ? 89.947 73.293 9.485 1.00 71.87 3841 GLY A CA 1
ATOM 2682 C C . GLY A 1 178 ? 89.206 72.485 8.433 1.00 75.18 3841 GLY A C 1
ATOM 2683 O O . GLY A 1 178 ? 88.285 73.003 7.800 1.00 81.30 3841 GLY A O 1
ATOM 2687 N N . LYS A 1 179 ? 89.607 71.230 8.235 1.00 69.69 3842 LYS A N 1
ATOM 2688 C CA . LYS A 1 179 ? 88.991 70.389 7.214 1.00 58.63 3842 LYS A CA 1
ATOM 2689 C C . LYS A 1 179 ? 89.147 68.920 7.560 1.00 52.17 3842 LYS A C 1
ATOM 2690 O O . LYS A 1 179 ? 89.910 68.543 8.458 1.00 48.88 3842 LYS A O 1
ATOM 2709 N N . TYR A 1 180 ? 88.383 68.084 6.882 1.00 53.79 3843 TYR A N 1
ATOM 2710 C CA . TYR A 1 180 ? 88.593 66.660 6.997 1.00 47.42 3843 TYR A CA 1
ATOM 2711 C C . TYR A 1 180 ? 89.791 66.273 6.166 1.00 47.78 3843 TYR A C 1
ATOM 2712 O O . TYR A 1 180 ? 89.936 66.710 5.022 1.00 50.46 3843 TYR A O 1
ATOM 2730 N N . ASP A 1 181 ? 90.636 65.430 6.737 1.00 37.70 3844 ASP A N 1
ATOM 2731 C CA . ASP A 1 181 ? 91.816 64.967 6.059 1.00 41.43 3844 ASP A CA 1
ATOM 2732 C C . ASP A 1 181 ? 91.401 63.701 5.336 1.00 36.46 3844 ASP A C 1
ATOM 2733 O O . ASP A 1 181 ? 91.219 62.644 5.934 1.00 35.53 3844 ASP A O 1
ATOM 2742 N N . ILE A 1 182 ? 91.283 63.799 4.021 1.00 40.00 3845 ILE A N 1
ATOM 2743 C CA . ILE A 1 182 ? 90.768 62.674 3.246 1.00 34.31 3845 ILE A CA 1
ATOM 2744 C C . ILE A 1 182 ? 91.761 61.507 3.334 1.00 32.22 3845 ILE A C 1
ATOM 2745 O O . ILE A 1 182 ? 91.399 60.368 3.127 1.00 34.97 3845 ILE A O 1
ATOM 2761 N N . LYS A 1 183 ? 93.022 61.802 3.638 1.00 35.99 3846 LYS A N 1
ATOM 2762 C CA . LYS A 1 183 ? 94.073 60.789 3.670 1.00 34.36 3846 LYS A CA 1
ATOM 2763 C C . LYS A 1 183 ? 94.114 59.981 4.956 1.00 39.78 3846 LYS A C 1
ATOM 2764 O O . LYS A 1 183 ? 94.869 59.008 5.029 1.00 37.84 3846 LYS A O 1
ATOM 2783 N N . ASP A 1 184 ? 93.369 60.418 5.973 1.00 34.49 3847 ASP A N 1
ATOM 2784 C CA . ASP A 1 184 ? 93.492 59.783 7.309 1.00 33.76 3847 ASP A CA 1
ATOM 2785 C C . ASP A 1 184 ? 92.159 59.172 7.644 1.00 34.69 3847 ASP A C 1
ATOM 2786 O O . ASP A 1 184 ? 91.252 59.823 8.212 1.00 32.68 3847 ASP A O 1
ATOM 2795 N N . VAL A 1 185 ? 92.110 57.858 7.399 1.00 32.38 3848 VAL A N 1
ATOM 2796 C CA . VAL A 1 185 ? 90.904 57.061 7.488 1.00 29.83 3848 VAL A CA 1
ATOM 2797 C C . VAL A 1 185 ? 91.063 56.037 8.613 1.00 30.05 3848 VAL A C 1
ATOM 2798 O O . VAL A 1 185 ? 92.122 55.410 8.746 1.00 34.31 3848 VAL A O 1
ATOM 2811 N N . GLY A 1 186 ? 90.018 55.956 9.432 1.00 33.53 3849 GLY A N 1
ATOM 2812 C CA . GLY A 1 186 ? 90.020 55.301 10.740 1.00 34.20 3849 GLY A CA 1
ATOM 2813 C C . GLY A 1 186 ? 89.280 53.972 10.859 1.00 35.18 3849 GLY A C 1
ATOM 2814 O O . GLY A 1 186 ? 88.639 53.685 11.905 1.00 31.76 3849 GLY A O 1
ATOM 2818 N N . VAL A 1 187 ? 89.158 53.267 9.750 1.00 28.75 3850 VAL A N 1
ATOM 2819 C CA . VAL A 1 187 ? 88.264 52.106 9.646 1.00 26.42 3850 VAL A CA 1
ATOM 2820 C C . VAL A 1 187 ? 88.914 50.840 10.174 1.00 27.53 3850 VAL A C 1
ATOM 2821 O O . VAL A 1 187 ? 88.264 49.938 10.706 1.00 34.69 3850 VAL A O 1
ATOM 2834 N N . ASP A 1 188 ? 90.217 50.805 9.976 1.00 31.63 3851 ASP A N 1
ATOM 2835 C CA . ASP A 1 188 ? 91.102 49.663 10.174 1.00 37.43 3851 ASP A CA 1
ATOM 2836 C C . ASP A 1 188 ? 91.843 49.589 11.508 1.00 35.84 3851 ASP A C 1
ATOM 2837 O O . ASP A 1 188 ? 92.707 48.755 11.618 1.00 44.86 3851 ASP A O 1
ATOM 2846 N N . ASN A 1 189 ? 91.598 50.469 12.465 1.00 37.43 3852 ASN A N 1
ATOM 2847 C CA . ASN A 1 189 ? 92.510 50.566 13.615 1.00 37.82 3852 ASN A CA 1
ATOM 2848 C C . ASN A 1 189 ? 92.097 49.690 14.795 1.00 38.88 3852 ASN A C 1
ATOM 2849 O O . ASN A 1 189 ? 91.079 49.010 14.747 1.00 38.13 3852 ASN A O 1
ATOM 2860 N N . ALA A 1 190 ? 92.874 49.711 15.869 1.00 38.97 3853 ALA A N 1
ATOM 2861 C CA . ALA A 1 190 ? 92.611 48.801 17.010 1.00 38.85 3853 ALA A CA 1
ATOM 2862 C C . ALA A 1 190 ? 91.223 48.971 17.618 1.00 35.80 3853 ALA A C 1
ATOM 2863 O O . ALA A 1 190 ? 90.561 47.983 18.033 1.00 37.34 3853 ALA A O 1
ATOM 2870 N N . GLY A 1 191 ? 90.773 50.222 17.702 1.00 37.55 3854 GLY A N 1
ATOM 2871 C CA . GLY A 1 191 ? 89.450 50.523 18.246 1.00 32.46 3854 GLY A CA 1
ATOM 2872 C C . GLY A 1 191 ? 88.300 49.968 17.414 1.00 31.43 3854 GLY A C 1
ATOM 2873 O O . GLY A 1 191 ? 87.327 49.363 17.910 1.00 31.24 3854 GLY A O 1
ATOM 2877 N N . ALA A 1 192 ? 88.410 50.156 16.101 1.00 30.74 3855 ALA A N 1
ATOM 2878 C CA . ALA A 1 192 ? 87.349 49.682 15.223 1.00 29.13 3855 ALA A CA 1
ATOM 2879 C C . ALA A 1 192 ? 87.294 48.152 15.278 1.00 28.20 3855 ALA A C 1
ATOM 2880 O O . ALA A 1 192 ? 86.219 47.538 15.272 1.00 30.97 3855 ALA A O 1
ATOM 2887 N N . LYS A 1 193 ? 88.469 47.533 15.316 1.00 29.88 3856 LYS A N 1
ATOM 2888 C CA . LYS A 1 193 ? 88.556 46.075 15.423 1.00 31.75 3856 LYS A CA 1
ATOM 2889 C C . LYS A 1 193 ? 87.917 45.557 16.709 1.00 35.16 3856 LYS A C 1
ATOM 2890 O O . LYS A 1 193 ? 87.158 44.581 16.706 1.00 35.72 3856 LYS A O 1
ATOM 2909 N N . ALA A 1 194 ? 88.258 46.195 17.816 1.00 38.52 3857 ALA A N 1
ATOM 2910 C CA . ALA A 1 194 ? 87.658 45.775 19.103 1.00 37.62 3857 ALA A CA 1
ATOM 2911 C C . ALA A 1 194 ? 86.127 45.849 19.049 1.00 31.97 3857 ALA A C 1
ATOM 2912 O O . ALA A 1 194 ? 85.397 44.893 19.471 1.00 32.31 3857 ALA A O 1
ATOM 2919 N N . GLY A 1 195 ? 85.609 46.969 18.540 1.00 31.07 3858 GLY A N 1
ATOM 2920 C CA . GLY A 1 195 ? 84.145 47.094 18.489 1.00 30.59 3858 GLY A CA 1
ATOM 2921 C C . GLY A 1 195 ? 83.430 46.101 17.572 1.00 30.02 3858 GLY A C 1
ATOM 2922 O O . GLY A 1 195 ? 82.383 45.482 17.920 1.00 29.37 3858 GLY A O 1
ATOM 2926 N N . LEU A 1 196 ? 83.974 45.949 16.352 1.00 28.38 3859 LEU A N 1
ATOM 2927 C CA . LEU A 1 196 ? 83.325 45.015 15.433 1.00 27.64 3859 LEU A CA 1
ATOM 2928 C C . LEU A 1 196 ? 83.486 43.577 15.951 1.00 29.38 3859 LEU A C 1
ATOM 2929 O O . LEU A 1 196 ? 82.580 42.725 15.823 1.00 30.95 3859 LEU A O 1
ATOM 2945 N N . THR A 1 197 ? 84.631 43.286 16.555 1.00 30.67 3860 THR A N 1
ATOM 2946 C CA . THR A 1 197 ? 84.798 41.965 17.178 1.00 32.63 3860 THR A CA 1
ATOM 2947 C C . THR A 1 197 ? 83.739 41.745 18.260 1.00 32.98 3860 THR A C 1
ATOM 2948 O O . THR A 1 197 ? 83.194 40.639 18.407 1.00 36.70 3860 THR A O 1
ATOM 2959 N N . PHE A 1 198 ? 83.452 42.772 19.043 1.00 31.24 3861 PHE A N 1
ATOM 2960 C CA . PHE A 1 198 ? 82.406 42.563 20.067 1.00 33.43 3861 PHE A CA 1
ATOM 2961 C C . PHE A 1 198 ? 81.062 42.224 19.407 1.00 35.17 3861 PHE A C 1
ATOM 2962 O O . PHE A 1 198 ? 80.337 41.302 19.836 1.00 34.52 3861 PHE A O 1
ATOM 2979 N N . LEU A 1 199 ? 80.740 42.963 18.351 1.00 32.75 3862 LEU A N 1
ATOM 2980 C CA . LEU A 1 199 ? 79.494 42.649 17.622 1.00 34.09 3862 LEU A CA 1
ATOM 2981 C C . LEU A 1 199 ? 79.446 41.203 17.080 1.00 35.04 3862 LEU A C 1
ATOM 2982 O O . LEU A 1 199 ? 78.449 40.446 17.199 1.00 37.80 3862 LEU A O 1
ATOM 2998 N N . VAL A 1 200 ? 80.542 40.821 16.441 1.00 37.42 3863 VAL A N 1
ATOM 2999 C CA . VAL A 1 200 ? 80.621 39.496 15.843 1.00 33.71 3863 VAL A CA 1
ATOM 3000 C C . VAL A 1 200 ? 80.520 38.463 16.966 1.00 36.45 3863 VAL A C 1
ATOM 3001 O O . VAL A 1 200 ? 79.876 37.427 16.833 1.00 38.56 3863 VAL A O 1
ATOM 3014 N N . ASP A 1 201 ? 81.137 38.749 18.104 1.00 43.93 3864 ASP A N 1
ATOM 3015 C CA . ASP A 1 201 ? 81.008 37.832 19.240 1.00 45.21 3864 ASP A CA 1
ATOM 3016 C C . ASP A 1 201 ? 79.555 37.733 19.741 1.00 39.15 3864 ASP A C 1
ATOM 3017 O O . ASP A 1 201 ? 79.099 36.643 20.113 1.00 39.80 3864 ASP A O 1
ATOM 3026 N N . LEU A 1 202 ? 78.835 38.853 19.804 1.00 36.93 3865 LEU A N 1
ATOM 3027 C CA . LEU A 1 202 ? 77.410 38.747 20.147 1.00 36.92 3865 LEU A CA 1
ATOM 3028 C C . LEU A 1 202 ? 76.680 37.782 19.224 1.00 44.04 3865 LEU A C 1
ATOM 3029 O O . LEU A 1 202 ? 75.839 36.993 19.680 1.00 46.94 3865 LEU A O 1
ATOM 3045 N N . ILE A 1 203 ? 76.968 37.886 17.929 1.00 42.13 3866 ILE A N 1
ATOM 3046 C CA . ILE A 1 203 ? 76.396 36.943 16.961 1.00 39.90 3866 ILE A CA 1
ATOM 3047 C C . ILE A 1 203 ? 76.888 35.477 17.131 1.00 47.80 3866 ILE A C 1
ATOM 3048 O O . ILE A 1 203 ? 76.075 34.542 17.126 1.00 49.23 3866 ILE A O 1
ATOM 3064 N N . LYS A 1 204 ? 78.191 35.261 17.308 1.00 45.60 3867 LYS A N 1
ATOM 3065 C CA . LYS A 1 204 ? 78.710 33.906 17.507 1.00 44.99 3867 LYS A CA 1
ATOM 3066 C C . LYS A 1 204 ? 78.036 33.234 18.695 1.00 47.97 3867 LYS A C 1
ATOM 3067 O O . LYS A 1 204 ? 77.877 32.021 18.741 1.00 49.87 3867 LYS A O 1
ATOM 3086 N N . ASN A 1 205 ? 77.673 34.042 19.678 1.00 45.73 3868 ASN A N 1
ATOM 3087 C CA . ASN A 1 205 ? 77.133 33.518 20.935 1.00 47.08 3868 ASN A CA 1
ATOM 3088 C C . ASN A 1 205 ? 75.606 33.479 20.933 1.00 45.72 3868 ASN A C 1
ATOM 3089 O O . ASN A 1 205 ? 74.984 33.191 21.952 1.00 47.40 3868 ASN A O 1
ATOM 3100 N N . LYS A 1 206 ? 75.023 33.809 19.781 1.00 51.87 3869 LYS A N 1
ATOM 3101 C CA . LYS A 1 206 ? 73.582 33.755 19.545 1.00 48.28 3869 LYS A CA 1
ATOM 3102 C C . LYS A 1 206 ? 72.783 34.754 20.384 1.00 52.75 3869 LYS A C 1
ATOM 3103 O O . LYS A 1 206 ? 71.604 34.552 20.656 1.00 57.99 3869 LYS A O 1
ATOM 3122 N N . HIS A 1 207 ? 73.431 35.843 20.773 1.00 43.37 3870 HIS A N 1
ATOM 3123 C CA . HIS A 1 207 ? 72.742 36.958 21.387 1.00 40.08 3870 HIS A CA 1
ATOM 3124 C C . HIS A 1 207 ? 72.085 37.864 20.335 1.00 46.51 3870 HIS A C 1
ATOM 3125 O O . HIS A 1 207 ? 71.109 38.576 20.642 1.00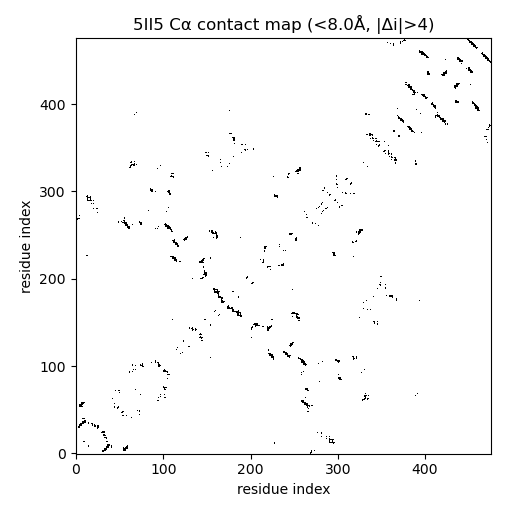 43.10 3870 HIS A O 1
ATOM 3139 N N . MET A 1 208 ? 72.622 37.848 19.102 1.00 38.31 3871 MET A N 1
ATOM 3140 C CA . MET A 1 208 ? 71.986 38.513 17.971 1.00 41.48 3871 MET A CA 1
ATOM 3141 C C . MET A 1 208 ? 72.094 37.655 16.697 1.00 44.87 3871 MET A C 1
ATOM 3142 O O . MET A 1 208 ? 72.885 36.708 16.637 1.00 43.30 3871 MET A O 1
ATOM 3156 N N . ASN A 1 209 ? 71.281 37.977 15.698 1.00 48.90 3872 ASN A N 1
ATOM 3157 C CA . ASN A 1 209 ? 71.280 37.215 14.452 1.00 49.44 3872 ASN A CA 1
ATOM 3158 C C . ASN A 1 209 ? 71.789 38.088 13.299 1.00 45.00 3872 ASN A C 1
ATOM 3159 O O . ASN A 1 209 ? 71.348 39.215 13.126 1.00 44.40 3872 ASN A O 1
ATOM 3170 N N . ALA A 1 210 ? 72.718 37.561 12.504 1.00 48.03 3873 ALA A N 1
ATOM 3171 C CA . ALA A 1 210 ? 73.351 38.335 11.451 1.00 49.42 3873 ALA A CA 1
ATOM 3172 C C . ALA A 1 210 ? 72.352 38.897 10.443 1.00 44.23 3873 ALA A C 1
ATOM 3173 O O . ALA A 1 210 ? 72.609 39.938 9.870 1.00 42.92 3873 ALA A O 1
ATOM 3180 N N A ASP A 1 211 ? 71.226 38.207 10.257 0.55 45.98 3874 ASP A N 1
ATOM 3181 N N B ASP A 1 211 ? 71.222 38.223 10.238 0.45 46.28 3874 ASP A N 1
ATOM 3182 C CA A ASP A 1 211 ? 70.240 38.572 9.239 0.55 49.67 3874 ASP A CA 1
ATOM 3183 C CA B ASP A 1 211 ? 70.276 38.641 9.202 0.45 49.34 3874 ASP A CA 1
ATOM 3184 C C A ASP A 1 211 ? 69.269 39.666 9.684 0.55 47.18 3874 ASP A C 1
ATOM 3185 C C B ASP A 1 211 ? 69.269 39.684 9.678 0.45 47.29 3874 ASP A C 1
ATOM 3186 O O A ASP A 1 211 ? 68.435 40.115 8.904 0.55 45.43 3874 ASP A O 1
ATOM 3187 O O B ASP A 1 211 ? 68.409 40.113 8.915 0.45 45.85 3874 ASP A O 1
ATOM 3204 N N . THR A 1 212 ? 69.375 40.099 10.931 1.00 48.01 3875 THR A N 1
ATOM 3205 C CA . THR A 1 212 ? 68.431 41.063 11.484 1.00 41.08 3875 THR A CA 1
ATOM 3206 C C . THR A 1 212 ? 68.510 42.377 10.725 1.00 35.75 3875 THR A C 1
ATOM 3207 O O . THR A 1 212 ? 69.575 42.959 10.587 1.00 35.76 3875 THR A O 1
ATOM 3218 N N . ASP A 1 213 ? 67.357 42.866 10.287 1.00 40.94 3876 ASP A N 1
ATOM 3219 C CA . ASP A 1 213 ? 67.294 44.104 9.535 1.00 42.10 3876 ASP A CA 1
ATOM 3220 C C . ASP A 1 213 ? 66.311 45.080 10.189 1.00 45.78 3876 ASP A C 1
ATOM 3221 O O . ASP A 1 213 ? 65.826 44.847 11.296 1.00 42.62 3876 ASP A O 1
ATOM 3230 N N . TYR A 1 214 ? 66.058 46.209 9.541 1.00 41.86 3877 TYR A N 1
ATOM 3231 C CA . TYR A 1 214 ? 65.233 47.227 10.171 1.00 43.17 3877 TYR A CA 1
ATOM 3232 C C . TYR A 1 214 ? 63.822 46.698 10.565 1.00 44.48 3877 TYR A C 1
ATOM 3233 O O . TYR A 1 214 ? 63.401 46.822 11.738 1.00 39.57 3877 TYR A O 1
ATOM 3251 N N . SER A 1 215 ? 63.100 46.073 9.632 1.00 41.94 3878 SER A N 1
ATOM 3252 C CA . SER A 1 215 ? 61.731 45.676 9.932 1.00 40.77 3878 SER A CA 1
ATOM 3253 C C . SER A 1 215 ? 61.696 44.514 10.929 1.00 44.79 3878 SER A C 1
ATOM 3254 O O . SER A 1 215 ? 60.774 44.421 11.777 1.00 44.31 3878 SER A O 1
ATOM 3262 N N . ILE A 1 216 ? 62.693 43.633 10.878 1.00 42.19 3879 ILE A N 1
ATOM 3263 C CA . ILE A 1 216 ? 62.714 42.541 11.865 1.00 46.48 3879 ILE A CA 1
ATOM 3264 C C . ILE A 1 216 ? 62.893 43.137 13.303 1.00 42.05 3879 ILE A C 1
ATOM 3265 O O . ILE A 1 216 ? 62.187 42.773 14.272 1.00 43.50 3879 ILE A O 1
ATOM 3281 N N . ALA A 1 217 ? 63.838 44.049 13.445 1.00 37.01 3880 ALA A N 1
ATOM 3282 C CA . ALA A 1 217 ? 64.101 44.610 14.782 1.00 38.02 3880 ALA A CA 1
ATOM 3283 C C . ALA A 1 217 ? 62.913 45.471 15.252 1.00 39.46 3880 ALA A C 1
ATOM 3284 O O . ALA A 1 217 ? 62.520 45.431 16.447 1.00 41.68 3880 ALA A O 1
ATOM 3291 N N . GLU A 1 218 ? 62.326 46.245 14.323 1.00 37.78 3881 GLU A N 1
ATOM 3292 C CA . GLU A 1 218 ? 61.165 47.060 14.672 1.00 41.77 3881 GLU A CA 1
ATOM 3293 C C . GLU A 1 218 ? 60.020 46.165 15.145 1.00 43.02 3881 GLU A C 1
ATOM 3294 O O . GLU A 1 218 ? 59.417 46.399 16.218 1.00 43.12 3881 GLU A O 1
ATOM 3306 N N . HIS A 1 219 ? 59.717 45.130 14.369 1.00 42.56 3882 HIS A N 1
ATOM 3307 C CA . HIS A 1 219 ? 58.652 44.220 14.774 1.00 47.10 3882 HIS A CA 1
ATOM 3308 C C . HIS A 1 219 ? 58.947 43.567 16.131 1.00 46.49 3882 HIS A C 1
ATOM 3309 O O . HIS A 1 219 ? 58.058 43.479 16.992 1.00 46.79 3882 HIS A O 1
ATOM 3323 N N . ALA A 1 220 ? 60.173 43.077 16.314 1.00 46.41 3883 ALA A N 1
ATOM 3324 C CA . ALA A 1 220 ? 60.509 42.375 17.555 1.00 44.30 3883 ALA A CA 1
ATOM 3325 C C . ALA A 1 220 ? 60.347 43.313 18.754 1.00 42.69 3883 ALA A C 1
ATOM 3326 O O . ALA A 1 220 ? 59.781 42.920 19.772 1.00 45.32 3883 ALA A O 1
ATOM 3333 N N . PHE A 1 221 ? 60.846 44.541 18.633 1.00 44.07 3884 PHE A N 1
ATOM 3334 C CA . PHE A 1 221 ? 60.708 45.488 19.757 1.00 41.56 3884 PHE A CA 1
ATOM 3335 C C . PHE A 1 221 ? 59.254 45.902 19.993 1.00 38.93 3884 PHE A C 1
ATOM 3336 O O . PHE A 1 221 ? 58.775 45.828 21.109 1.00 40.78 3884 PHE A O 1
ATOM 3353 N N . ASN A 1 222 ? 58.558 46.356 18.950 1.00 39.76 3885 ASN A N 1
ATOM 3354 C CA . ASN A 1 222 ? 57.241 46.933 19.120 1.00 41.74 3885 ASN A CA 1
ATOM 3355 C C . ASN A 1 222 ? 56.192 45.928 19.547 1.00 46.82 3885 ASN A C 1
ATOM 3356 O O . ASN A 1 222 ? 55.128 46.323 19.994 1.00 45.84 3885 ASN A O 1
ATOM 3367 N N . HIS A 1 223 ? 56.462 44.644 19.343 1.00 46.74 3886 HIS A N 1
ATOM 3368 C CA . HIS A 1 223 ? 55.574 43.582 19.833 1.00 52.69 3886 HIS A CA 1
ATOM 3369 C C . HIS A 1 223 ? 56.041 42.931 21.142 1.00 47.28 3886 HIS A C 1
ATOM 3370 O O . HIS A 1 223 ? 55.469 41.946 21.579 1.00 48.39 3886 HIS A O 1
ATOM 3384 N N . GLY A 1 224 ? 57.118 43.431 21.742 1.00 46.17 3887 GLY A N 1
ATOM 3385 C CA . GLY A 1 224 ? 57.465 43.022 23.090 1.00 47.87 3887 GLY A CA 1
ATOM 3386 C C . GLY A 1 224 ? 58.343 41.786 23.214 1.00 48.21 3887 GLY A C 1
ATOM 3387 O O . GLY A 1 224 ? 58.427 41.191 24.287 1.00 51.53 3887 GLY A O 1
ATOM 3391 N N . GLU A 1 225 ? 58.964 41.373 22.120 1.00 43.78 3888 GLU A N 1
ATOM 3392 C CA . GLU A 1 225 ? 59.827 40.186 22.110 1.00 44.64 3888 GLU A CA 1
ATOM 3393 C C . GLU A 1 225 ? 61.259 40.437 22.579 1.00 43.75 3888 GLU A C 1
ATOM 3394 O O . GLU A 1 225 ? 61.916 39.533 23.093 1.00 52.95 3888 GLU A O 1
ATOM 3406 N N . THR A 1 226 ? 61.757 41.644 22.348 1.00 41.19 3889 THR A N 1
ATOM 3407 C CA . THR A 1 226 ? 63.117 42.002 22.730 1.00 36.04 3889 THR A CA 1
ATOM 3408 C C . THR A 1 226 ? 63.036 43.255 23.605 1.00 41.34 3889 THR A C 1
ATOM 3409 O O . THR A 1 226 ? 62.179 44.111 23.380 1.00 42.83 3889 THR A O 1
ATOM 3420 N N . ALA A 1 227 ? 63.908 43.338 24.617 1.00 40.58 3890 ALA A N 1
ATOM 3421 C CA . ALA A 1 227 ? 63.842 44.390 25.633 1.00 37.23 3890 ALA A CA 1
ATOM 3422 C C . ALA A 1 227 ? 64.403 45.731 25.167 1.00 34.93 3890 ALA A C 1
ATOM 3423 O O . ALA A 1 227 ? 64.057 46.780 25.726 1.00 33.13 3890 ALA A O 1
ATOM 3430 N N . MET A 1 228 ? 65.276 45.699 24.165 1.00 34.92 3891 MET A N 1
ATOM 3431 C CA . MET A 1 228 ? 65.953 46.922 23.691 1.00 30.71 3891 MET A CA 1
ATOM 3432 C C . MET A 1 228 ? 66.062 46.990 22.165 1.00 31.53 3891 MET A C 1
ATOM 3433 O O . MET A 1 228 ? 66.073 45.963 21.491 1.00 30.55 3891 MET A O 1
ATOM 3447 N N . THR A 1 229 ? 66.206 48.197 21.642 1.00 28.26 3892 THR A N 1
ATOM 3448 C CA . THR A 1 229 ? 66.528 48.375 20.210 1.00 27.63 3892 THR A CA 1
ATOM 3449 C C . THR A 1 229 ? 67.304 49.665 20.105 1.00 29.12 3892 THR A C 1
ATOM 3450 O O . THR A 1 229 ? 67.463 50.397 21.102 1.00 29.48 3892 THR A O 1
ATOM 3461 N N . ILE A 1 230 ? 67.921 49.884 18.949 1.00 29.28 3893 ILE A N 1
ATOM 3462 C CA . ILE A 1 230 ? 68.689 51.082 18.703 1.00 28.97 3893 ILE A CA 1
ATOM 3463 C C . ILE A 1 230 ? 68.059 51.731 17.496 1.00 30.40 3893 ILE A C 1
ATOM 3464 O O . ILE A 1 230 ? 67.958 51.097 16.455 1.00 29.89 3893 ILE A O 1
ATOM 3480 N N . ASN A 1 231 ? 67.616 52.973 17.623 1.00 29.70 3894 ASN A N 1
ATOM 3481 C CA . ASN A 1 231 ? 66.962 53.621 16.491 1.00 29.74 3894 ASN A CA 1
ATOM 3482 C C . ASN A 1 231 ? 66.948 55.131 16.700 1.00 30.38 3894 ASN A C 1
ATOM 3483 O O . ASN A 1 231 ? 67.435 55.645 17.739 1.00 30.73 3894 ASN A O 1
ATOM 3494 N N . GLY A 1 232 ? 66.443 55.846 15.702 1.00 31.21 3895 GLY A N 1
ATOM 3495 C CA . GLY A 1 232 ? 66.370 57.301 15.761 1.00 32.18 3895 GLY A CA 1
ATOM 3496 C C . GLY A 1 232 ? 64.972 57.793 16.034 1.00 30.94 3895 GLY A C 1
ATOM 3497 O O . GLY A 1 232 ? 64.035 57.003 16.165 1.00 37.89 3895 GLY A O 1
ATOM 3501 N N . PRO A 1 233 ? 64.799 59.115 16.059 1.00 36.21 3896 PRO A N 1
ATOM 3502 C CA . PRO A 1 233 ? 63.484 59.704 16.324 1.00 35.80 3896 PRO A CA 1
ATOM 3503 C C . PRO A 1 233 ? 62.335 59.259 15.388 1.00 41.87 3896 PRO A C 1
ATOM 3504 O O . PRO A 1 233 ? 61.208 59.064 15.905 1.00 41.42 3896 PRO A O 1
ATOM 3515 N N . TRP A 1 234 ? 62.593 59.091 14.085 1.00 38.04 3897 TRP A N 1
ATOM 3516 C CA . TRP A 1 234 ? 61.546 58.720 13.131 1.00 38.62 3897 TRP A CA 1
ATOM 3517 C C . TRP A 1 234 ? 60.811 57.472 13.655 1.00 40.54 3897 TRP A C 1
ATOM 3518 O O . TRP A 1 234 ? 59.655 57.223 13.313 1.00 45.46 3897 TRP A O 1
ATOM 3539 N N . ALA A 1 235 ? 61.499 56.659 14.449 1.00 36.82 3898 ALA A N 1
ATOM 3540 C CA . ALA A 1 235 ? 60.932 55.381 14.876 1.00 42.63 3898 ALA A CA 1
ATOM 3541 C C . ALA A 1 235 ? 59.928 55.481 16.018 1.00 42.90 3898 ALA A C 1
ATOM 3542 O O . ALA A 1 235 ? 59.174 54.524 16.262 1.00 39.12 3898 ALA A O 1
ATOM 3549 N N . TRP A 1 236 ? 59.914 56.605 16.734 1.00 40.50 3899 TRP A N 1
ATOM 3550 C CA . TRP A 1 236 ? 59.111 56.660 17.965 1.00 42.21 3899 TRP A CA 1
ATOM 3551 C C . TRP A 1 236 ? 57.599 56.508 17.724 1.00 49.05 3899 TRP A C 1
ATOM 3552 O O . TRP A 1 236 ? 56.916 55.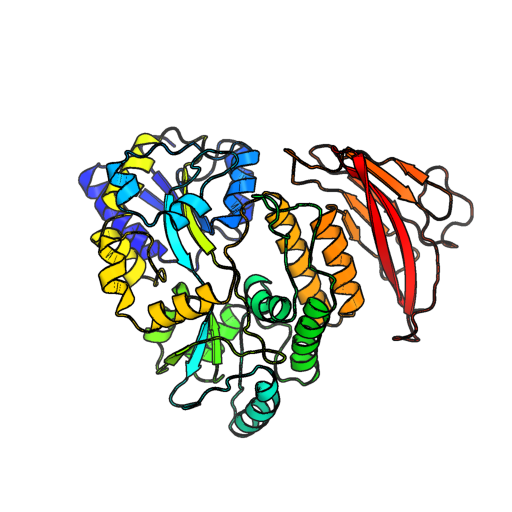840 18.504 1.00 44.29 3899 TRP A O 1
ATOM 3573 N N . SER A 1 237 ? 57.058 57.084 16.644 1.00 44.84 3900 SER A N 1
ATOM 3574 C CA . SER A 1 237 ? 55.603 57.049 16.458 1.00 46.70 3900 SER A CA 1
ATOM 3575 C C . SER A 1 237 ? 55.074 55.626 16.321 1.00 47.23 3900 SER A C 1
ATOM 3576 O O . SER A 1 237 ? 54.005 55.317 16.822 1.00 49.24 3900 SER A O 1
ATOM 3584 N N . ASN A 1 238 ? 55.782 54.755 15.604 1.00 45.90 3901 ASN A N 1
ATOM 3585 C CA . ASN A 1 238 ? 55.320 53.374 15.572 1.00 46.45 3901 ASN A CA 1
ATOM 3586 C C . ASN A 1 238 ? 55.365 52.746 16.982 1.00 45.39 3901 ASN A C 1
ATOM 3587 O O . ASN A 1 238 ? 54.602 51.835 17.276 1.00 46.85 3901 ASN A O 1
ATOM 3598 N N . ILE A 1 239 ? 56.231 53.219 17.873 1.00 43.13 3902 ILE A N 1
ATOM 3599 C CA . ILE A 1 239 ? 56.275 52.580 19.191 1.00 42.31 3902 ILE A CA 1
ATOM 3600 C C . ILE A 1 239 ? 55.141 53.141 20.037 1.00 44.37 3902 ILE A C 1
ATOM 3601 O O . ILE A 1 239 ? 54.555 52.460 20.904 1.00 45.14 3902 ILE A O 1
ATOM 3617 N N . ASP A 1 240 ? 54.811 54.396 19.774 1.00 45.52 3903 ASP A N 1
ATOM 3618 C CA . ASP A 1 240 ? 53.664 54.990 20.431 1.00 48.00 3903 ASP A CA 1
ATOM 3619 C C . ASP A 1 240 ? 52.389 54.170 20.136 1.00 51.94 3903 ASP A C 1
ATOM 3620 O O . ASP A 1 240 ? 51.542 53.975 21.021 1.00 52.37 3903 ASP A O 1
ATOM 3629 N N . THR A 1 241 ? 52.264 53.674 18.903 1.00 51.63 3904 THR A N 1
ATOM 3630 C CA . THR A 1 241 ? 51.095 52.872 18.491 1.00 54.64 3904 THR A CA 1
ATOM 3631 C C . THR A 1 241 ? 51.071 51.515 19.117 1.00 54.17 3904 THR A C 1
ATOM 3632 O O . THR A 1 241 ? 50.018 50.936 19.306 1.00 56.79 3904 THR A O 1
ATOM 3643 N N . SER A 1 242 ? 52.258 50.995 19.398 1.00 51.07 3905 SER A N 1
ATOM 3644 C CA . SER A 1 242 ? 52.382 49.692 20.007 1.00 50.58 3905 SER A CA 1
ATOM 3645 C C . SER A 1 242 ? 51.980 49.753 21.498 1.00 50.74 3905 SER A C 1
ATOM 3646 O O . SER A 1 242 ? 51.790 50.828 22.058 1.00 50.81 3905 SER A O 1
ATOM 3654 N N . ALA A 1 243 ? 51.964 48.601 22.141 1.00 50.73 3906 ALA A N 1
ATOM 3655 C CA . ALA A 1 243 ? 51.625 48.556 23.575 1.00 50.89 3906 ALA A CA 1
ATOM 3656 C C . ALA A 1 243 ? 52.808 48.833 24.491 1.00 47.80 3906 ALA A C 1
ATOM 3657 O O . ALA A 1 243 ? 52.635 48.914 25.705 1.00 48.42 3906 ALA A O 1
ATOM 3664 N N . VAL A 1 244 ? 53.997 49.014 23.910 1.00 45.40 3907 VAL A N 1
ATOM 3665 C CA . VAL A 1 244 ? 55.226 49.120 24.690 1.00 44.60 3907 VAL A CA 1
ATOM 3666 C C . VAL A 1 244 ? 55.368 50.486 25.363 1.00 45.43 3907 VAL A C 1
ATOM 3667 O O . VAL A 1 244 ? 55.277 51.517 24.695 1.00 42.36 3907 VAL A O 1
ATOM 3680 N N . ASN A 1 245 ? 55.568 50.494 26.691 1.00 42.47 3908 ASN A N 1
ATOM 3681 C CA . ASN A 1 245 ? 56.002 51.715 27.371 1.00 40.88 3908 ASN A CA 1
ATOM 3682 C C . ASN A 1 245 ? 57.507 51.733 27.237 1.00 40.38 3908 ASN A C 1
ATOM 3683 O O . ASN A 1 245 ? 58.188 50.862 27.797 1.00 41.34 3908 ASN A O 1
ATOM 3694 N N . TYR A 1 246 ? 58.055 52.725 26.541 1.00 39.11 3909 TYR A N 1
ATOM 3695 C CA . TYR A 1 246 ? 59.476 52.705 26.250 1.00 37.03 3909 TYR A CA 1
ATOM 3696 C C . TYR A 1 246 ? 60.194 53.902 26.824 1.00 37.38 3909 TYR A C 1
ATOM 3697 O O . TYR A 1 246 ? 59.579 54.936 27.010 1.00 41.11 3909 TYR A O 1
ATOM 3715 N N . GLY A 1 247 ? 61.485 53.755 27.134 1.00 35.12 3910 GLY A N 1
ATOM 3716 C CA . GLY A 1 247 ? 62.331 54.912 27.372 1.00 31.97 3910 GLY A CA 1
ATOM 3717 C C . GLY A 1 247 ? 63.336 55.104 26.249 1.00 32.81 3910 GLY A C 1
ATOM 3718 O O . GLY A 1 247 ? 63.666 54.145 25.538 1.00 32.28 3910 GLY A O 1
ATOM 3722 N N . VAL A 1 248 ? 63.909 56.296 26.189 1.00 33.37 3911 VAL A N 1
ATOM 3723 C CA . VAL A 1 248 ? 64.910 56.631 25.197 1.00 36.03 3911 VAL A CA 1
ATOM 3724 C C . VAL A 1 248 ? 66.085 57.144 25.993 1.00 32.19 3911 VAL A C 1
ATOM 3725 O O . VAL A 1 248 ? 65.924 58.066 26.813 1.00 33.54 3911 VAL A O 1
ATOM 3738 N N . THR A 1 249 ? 67.242 56.507 25.839 1.00 31.98 3912 THR A N 1
ATOM 3739 C CA . THR A 1 249 ? 68.356 56.816 26.750 1.00 31.89 3912 THR A CA 1
ATOM 3740 C C . THR A 1 249 ? 69.719 56.744 26.060 1.00 32.53 3912 THR A C 1
ATOM 3741 O O . THR A 1 249 ? 69.820 56.428 24.872 1.00 31.78 3912 THR A O 1
ATOM 3752 N N . VAL A 1 250 ? 70.770 57.020 26.836 1.00 30.52 3913 VAL A N 1
ATOM 3753 C CA . VAL A 1 250 ? 72.134 57.038 26.320 1.00 30.22 3913 VAL A CA 1
ATOM 3754 C C . VAL A 1 250 ? 72.552 55.654 25.864 1.00 27.31 3913 VAL A C 1
ATOM 3755 O O . VAL A 1 250 ? 72.253 54.648 26.477 1.00 26.63 3913 VAL A O 1
ATOM 3768 N N . LEU A 1 251 ? 73.230 55.593 24.733 1.00 27.97 3914 LEU A N 1
ATOM 3769 C CA . LEU A 1 251 ? 73.695 54.317 24.227 1.00 28.65 3914 LEU A CA 1
ATOM 3770 C C . LEU A 1 251 ? 74.649 53.688 25.222 1.00 30.28 3914 LEU A C 1
ATOM 3771 O O . LEU A 1 251 ? 75.299 54.392 25.995 1.00 28.86 3914 LEU A O 1
ATOM 3787 N N . PRO A 1 252 ? 74.764 52.369 25.193 1.00 26.87 3915 PRO A N 1
ATOM 3788 C CA . PRO A 1 252 ? 75.696 51.752 26.146 1.00 27.01 3915 PRO A CA 1
ATOM 3789 C C . PRO A 1 252 ?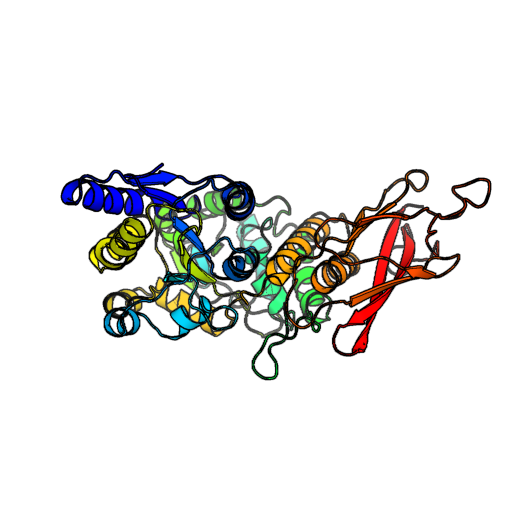 77.159 52.061 25.829 1.00 25.71 3915 PRO A C 1
ATOM 3790 O O . PRO A 1 252 ? 77.516 52.229 24.647 1.00 27.66 3915 PRO A O 1
ATOM 3801 N N . THR A 1 253 ? 77.999 52.121 26.843 1.00 26.65 3916 THR A N 1
ATOM 3802 C CA . THR A 1 253 ? 79.443 52.296 26.674 1.00 27.13 3916 THR A CA 1
ATOM 3803 C C . THR A 1 253 ? 80.103 50.989 26.247 1.00 27.32 3916 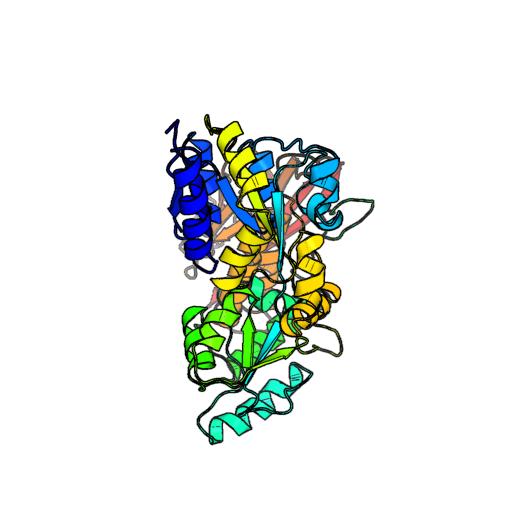THR A C 1
ATOM 3804 O O . THR A 1 253 ? 79.539 49.897 26.410 1.00 30.07 3916 THR A O 1
ATOM 3815 N N . PHE A 1 254 ? 81.301 51.104 25.679 1.00 26.75 3917 PHE A N 1
ATOM 3816 C CA . PHE A 1 254 ? 82.080 49.940 25.268 1.00 28.18 3917 PHE A CA 1
ATOM 3817 C C . PHE A 1 254 ? 83.488 50.236 25.689 1.00 30.26 3917 PHE A C 1
ATOM 3818 O O . PHE A 1 254 ? 83.990 51.307 25.403 1.00 30.60 3917 PHE A O 1
ATOM 3835 N N . LYS A 1 255 ? 84.113 49.292 26.389 1.00 30.83 3918 LYS A N 1
ATOM 3836 C CA . LYS A 1 255 ? 85.415 49.480 27.027 1.00 35.22 3918 LYS A CA 1
ATOM 3837 C C . LYS A 1 255 ? 85.505 50.805 27.811 1.00 39.47 3918 LYS A C 1
ATOM 3838 O O . LYS A 1 255 ? 86.547 51.508 27.792 1.00 34.88 3918 LYS A O 1
ATOM 3857 N N . GLY A 1 256 ? 84.401 51.129 28.487 1.00 35.84 3919 GLY A N 1
ATOM 3858 C CA . GLY A 1 256 ? 84.313 52.325 29.311 1.00 39.73 3919 GLY A CA 1
ATOM 3859 C C . GLY A 1 256 ? 84.159 53.653 28.566 1.00 33.50 3919 GLY A C 1
ATOM 3860 O O . GLY A 1 256 ? 84.281 54.714 29.190 1.00 33.77 3919 GLY A O 1
ATOM 3864 N N A GLN A 1 257 ? 83.909 53.602 27.261 0.34 32.42 3920 GLN A N 1
ATOM 3865 N N B GLN A 1 257 ? 83.945 53.601 27.249 0.66 34.09 3920 GLN A N 1
ATOM 3866 C CA A GLN A 1 257 ? 83.866 54.819 26.442 0.34 31.61 3920 GLN A CA 1
ATOM 3867 C CA B GLN A 1 257 ? 83.897 54.818 26.406 0.66 32.51 3920 GLN A CA 1
ATOM 3868 C C A GLN A 1 257 ? 82.514 54.969 25.778 0.34 28.30 3920 GLN A C 1
ATOM 3869 C C B GLN A 1 257 ? 82.503 54.973 25.824 0.66 27.52 3920 GLN A C 1
ATOM 3870 O O A GLN A 1 257 ? 81.888 53.984 25.422 0.34 29.57 3920 GLN A O 1
ATOM 3871 O O B GLN A 1 257 ? 81.826 53.996 25.588 0.66 29.45 3920 GLN A O 1
ATOM 3898 N N . PRO A 1 258 ? 82.040 56.205 25.617 1.00 29.19 3921 PRO A N 1
ATOM 3899 C CA . PRO A 1 258 ? 80.708 56.308 25.018 1.00 30.30 3921 PRO A CA 1
ATOM 3900 C C . PRO A 1 258 ? 80.641 55.757 23.606 1.00 31.62 3921 PRO A C 1
ATOM 3901 O O . PRO A 1 258 ? 81.631 55.858 22.877 1.00 29.68 3921 PRO A O 1
ATOM 3912 N N . SER A 1 259 ? 79.518 55.143 23.256 1.00 29.57 3922 SER A N 1
ATOM 3913 C CA . SER A 1 259 ? 79.204 54.831 21.846 1.00 26.70 3922 SER A CA 1
ATOM 3914 C C . SER A 1 259 ? 79.053 56.174 21.139 1.00 31.89 3922 SER A C 1
ATOM 3915 O O . SER A 1 259 ? 78.551 57.138 21.734 1.00 29.29 3922 SER A O 1
ATOM 3923 N N . LYS A 1 260 ? 79.512 56.272 19.876 1.00 30.32 3923 LYS A N 1
ATOM 3924 C CA . LYS A 1 260 ? 79.618 57.570 19.234 1.00 33.94 3923 LYS A CA 1
ATOM 3925 C C . LYS A 1 260 ? 78.803 57.581 17.950 1.00 29.56 3923 LYS A C 1
ATOM 3926 O O . LYS A 1 260 ? 79.307 57.246 16.878 1.00 29.52 3923 LYS A O 1
ATOM 3945 N N . PRO A 1 261 ? 77.528 57.911 18.058 1.00 28.28 3924 PRO A N 1
ATOM 3946 C CA . PRO A 1 261 ? 76.706 57.869 16.855 1.00 28.40 3924 PRO A CA 1
ATOM 3947 C C . PRO A 1 261 ? 77.101 58.972 15.872 1.00 29.51 3924 PRO A C 1
ATOM 3948 O O . PRO A 1 261 ? 77.593 60.052 16.251 1.00 29.01 3924 PRO A O 1
ATOM 3959 N N . PHE A 1 262 ? 76.975 58.665 14.595 1.00 30.51 3925 PHE A N 1
ATOM 3960 C CA . PHE A 1 262 ? 77.178 59.680 13.560 1.00 31.20 3925 PHE A CA 1
ATOM 3961 C C . PHE A 1 262 ? 75.912 60.537 13.503 1.00 39.68 3925 PHE A C 1
ATOM 3962 O O . PHE A 1 262 ? 74.817 60.019 13.284 1.00 52.13 3925 PHE A O 1
ATOM 3979 N N . VAL A 1 263 ? 76.068 61.845 13.677 1.00 31.52 3926 VAL A N 1
ATOM 3980 C CA . VAL A 1 263 ? 74.959 62.781 13.744 1.00 27.67 3926 VAL A CA 1
ATOM 3981 C C . VAL A 1 263 ? 74.584 63.317 12.365 1.00 30.72 3926 VAL A C 1
ATOM 3982 O O . VAL A 1 263 ? 75.458 63.852 11.653 1.00 31.10 3926 VAL A O 1
ATOM 3995 N N . GLY A 1 264 ? 73.327 63.108 11.975 1.00 31.18 3927 GLY A N 1
ATOM 3996 C CA . GLY A 1 264 ? 72.851 63.622 10.698 1.00 32.40 3927 GLY A CA 1
ATOM 3997 C C . GLY A 1 264 ? 72.030 64.869 10.852 1.00 36.88 3927 GLY A C 1
ATOM 3998 O O . GLY A 1 264 ? 71.215 64.953 11.761 1.00 40.21 3927 GLY A O 1
ATOM 4002 N N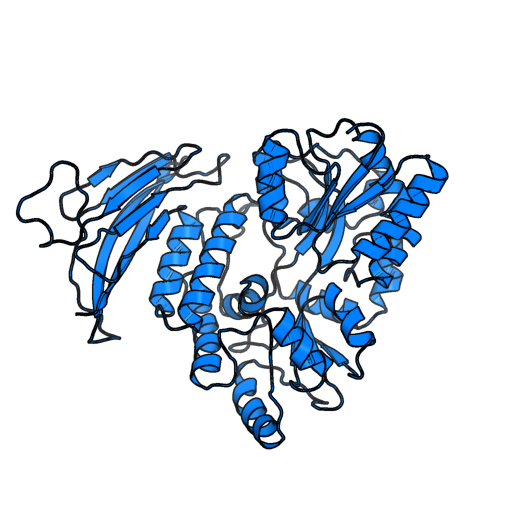 . VAL A 1 265 ? 72.072 65.742 9.869 1.00 34.41 3928 VAL A N 1
ATOM 4003 C CA . VAL A 1 265 ? 71.148 66.842 9.811 1.00 38.28 3928 VAL A CA 1
ATOM 4004 C C . VAL A 1 265 ? 70.245 66.572 8.612 1.00 41.22 3928 VAL A C 1
ATOM 4005 O O . VAL A 1 265 ? 70.713 66.552 7.477 1.00 40.43 3928 VAL A O 1
ATOM 4018 N N . LEU A 1 266 ? 68.971 66.293 8.871 1.00 42.05 3929 LEU A N 1
ATOM 4019 C CA . LEU A 1 266 ? 68.038 66.082 7.775 1.00 42.42 3929 LEU A CA 1
ATOM 4020 C C . LEU A 1 266 ? 67.962 67.387 7.021 1.00 48.48 3929 LEU A C 1
ATOM 4021 O O . LEU A 1 266 ? 67.740 68.438 7.637 1.00 45.57 3929 LEU A O 1
ATOM 4037 N N . SER A 1 267 ? 68.141 67.313 5.699 1.00 47.14 3930 SER A N 1
ATOM 4038 C CA . SER A 1 267 ? 68.269 68.501 4.872 1.00 50.99 3930 SER A CA 1
ATOM 4039 C C . SER A 1 267 ? 67.484 68.383 3.564 1.00 49.21 3930 SER A C 1
ATOM 4040 O O . SER A 1 267 ? 67.256 67.271 3.034 1.00 48.71 3930 SER A O 1
ATOM 4048 N N . ALA A 1 268 ? 67.107 69.545 3.050 1.00 49.23 3931 ALA A N 1
ATOM 4049 C CA . ALA A 1 268 ? 66.311 69.629 1.847 1.00 51.33 3931 ALA A CA 1
ATOM 4050 C C . ALA A 1 268 ? 67.069 70.384 0.769 1.00 52.48 3931 ALA A C 1
ATOM 4051 O O . ALA A 1 268 ? 67.280 71.596 0.865 1.00 54.36 3931 ALA A O 1
ATOM 4058 N N . GLY A 1 269 ? 67.481 69.650 -0.260 1.00 53.48 3932 GLY A N 1
ATOM 4059 C CA . GLY A 1 269 ? 68.128 70.240 -1.411 1.00 52.34 3932 GLY A CA 1
ATOM 4060 C C . GLY A 1 269 ? 67.180 70.490 -2.554 1.00 57.85 3932 GLY A C 1
ATOM 4061 O O . GLY A 1 269 ? 66.167 69.793 -2.711 1.00 57.84 3932 GLY A O 1
ATOM 4065 N N . ILE A 1 270 ? 67.542 71.462 -3.386 1.00 60.38 3933 ILE A N 1
ATOM 4066 C CA . ILE A 1 270 ? 66.764 71.776 -4.565 1.00 62.51 3933 ILE A CA 1
ATOM 4067 C C . ILE A 1 270 ? 67.569 71.311 -5.759 1.00 62.39 3933 ILE A C 1
ATOM 4068 O O . ILE A 1 270 ? 68.741 71.670 -5.915 1.00 59.41 3933 ILE A O 1
ATOM 4084 N N . ASN A 1 271 ? 66.921 70.496 -6.580 1.00 62.41 3934 ASN A N 1
ATOM 4085 C CA . ASN A 1 271 ? 67.502 69.959 -7.790 1.00 60.86 3934 ASN A CA 1
ATOM 4086 C C . ASN A 1 271 ? 67.918 71.093 -8.709 1.00 65.11 3934 ASN A C 1
ATOM 4087 O O . ASN A 1 271 ? 67.111 71.958 -9.022 1.00 67.10 3934 ASN A O 1
ATOM 4098 N N . ALA A 1 272 ? 69.172 71.087 -9.150 1.00 60.93 3935 ALA A N 1
ATOM 4099 C CA . ALA A 1 272 ? 69.676 72.135 -10.037 1.00 64.96 3935 ALA A CA 1
ATOM 4100 C C . ALA A 1 272 ? 68.909 72.177 -11.356 1.00 66.26 3935 ALA A C 1
ATOM 4101 O O . ALA A 1 272 ? 68.798 73.224 -11.990 1.00 69.30 3935 ALA A O 1
ATOM 4108 N N . ALA A 1 273 ? 68.377 71.031 -11.765 1.00 68.68 3936 ALA A N 1
ATOM 4109 C CA . ALA A 1 273 ? 67.634 70.952 -13.023 1.00 71.07 3936 ALA A CA 1
ATOM 4110 C C . ALA A 1 273 ? 66.188 71.422 -12.893 1.00 74.60 3936 ALA A C 1
ATOM 4111 O O . ALA A 1 273 ? 65.477 71.493 -13.897 1.00 84.44 3936 ALA A O 1
ATOM 4118 N N . SER A 1 274 ? 65.738 71.738 -11.681 1.00 71.99 3937 SER A N 1
ATOM 4119 C CA . SER A 1 274 ? 64.333 72.090 -11.480 1.00 75.49 3937 SER A CA 1
ATOM 4120 C C . SER A 1 274 ? 64.025 73.478 -12.053 1.00 79.94 3937 SER A C 1
ATOM 4121 O O . SER A 1 274 ? 64.743 74.441 -11.769 1.00 79.98 3937 SER A O 1
ATOM 4129 N N . PRO A 1 275 ? 63.004 73.571 -12.928 1.00 84.08 3938 PRO A N 1
ATOM 4130 C CA . PRO A 1 275 ? 62.501 74.871 -13.386 1.00 88.87 3938 PRO A CA 1
ATOM 4131 C C . PRO A 1 275 ? 61.701 75.575 -12.297 1.00 90.98 3938 PRO A C 1
ATOM 4132 O O . PRO A 1 275 ? 61.383 76.761 -12.399 1.00 94.76 3938 PRO A O 1
ATOM 4143 N N . ASN A 1 276 ? 61.327 74.791 -11.284 1.00 88.35 3939 ASN A N 1
ATOM 4144 C CA . ASN A 1 276 ? 60.371 75.192 -10.258 1.00 90.22 3939 ASN A CA 1
ATOM 4145 C C . ASN A 1 276 ? 61.019 75.848 -9.036 1.00 93.52 3939 ASN A C 1
ATOM 4146 O O . ASN A 1 276 ? 60.373 75.986 -7.994 1.00 99.72 3939 ASN A O 1
ATOM 4157 N N . LYS A 1 277 ? 62.314 76.145 -9.112 1.00 99.78 3940 LYS A N 1
ATOM 4158 C CA . LYS A 1 277 ? 63.087 76.520 -7.919 1.00 92.83 3940 LYS A CA 1
ATOM 4159 C C . LYS A 1 277 ? 62.425 77.567 -7.002 1.00 100.35 3940 LYS A C 1
ATOM 4160 O O . LYS A 1 277 ? 62.467 77.428 -5.788 1.00 107.41 3940 LYS A O 1
ATOM 4179 N N . GLU A 1 278 ? 61.826 78.611 -7.561 1.00 104.61 3941 GLU A N 1
ATOM 4180 C CA . GLU A 1 278 ? 61.199 79.648 -6.737 1.00 101.48 3941 GLU A CA 1
ATOM 4181 C C . GLU A 1 278 ? 60.035 79.096 -5.915 1.00 100.65 3941 GLU A C 1
ATOM 4182 O O . GLU A 1 278 ? 59.815 79.483 -4.746 1.00 101.33 3941 GLU A O 1
ATOM 4194 N N . LEU A 1 279 ? 59.285 78.190 -6.537 1.00 95.53 3942 LEU A N 1
ATOM 4195 C CA . LEU A 1 279 ? 58.181 77.519 -5.868 1.00 95.78 3942 LEU A CA 1
ATOM 4196 C C . LEU A 1 279 ? 58.717 76.602 -4.757 1.00 90.39 3942 LEU A C 1
ATOM 4197 O O . LEU A 1 279 ? 58.196 76.590 -3.637 1.00 90.33 3942 LEU A O 1
ATOM 4213 N N . ALA A 1 280 ? 59.766 75.846 -5.072 1.00 86.09 3943 ALA A N 1
ATOM 4214 C CA . ALA A 1 280 ? 60.422 74.997 -4.067 1.00 81.38 3943 ALA A CA 1
ATOM 4215 C C . ALA A 1 280 ? 60.945 75.816 -2.873 1.00 80.41 3943 ALA A C 1
ATOM 4216 O O . ALA A 1 280 ? 60.733 75.443 -1.699 1.00 78.65 3943 ALA A O 1
ATOM 4223 N N . LYS A 1 281 ? 61.621 76.931 -3.153 1.00 82.02 3944 LYS A N 1
ATOM 4224 C CA . LYS A 1 281 ? 62.115 77.783 -2.075 1.00 82.03 3944 LYS A CA 1
ATOM 4225 C C . LYS A 1 281 ? 60.970 78.303 -1.242 1.00 86.99 3944 LYS A C 1
ATOM 4226 O O . LYS A 1 281 ? 61.008 78.230 -0.017 1.00 91.12 3944 LYS A O 1
ATOM 4245 N N . GLU A 1 282 ? 59.943 78.850 -1.876 1.00 94.87 3945 GLU A N 1
ATOM 4246 C CA . GLU A 1 282 ? 58.864 79.344 -1.040 1.00 99.35 3945 GLU A CA 1
ATOM 4247 C C . GLU A 1 282 ? 58.194 78.210 -0.250 1.00 96.83 3945 GLU A C 1
ATOM 4248 O O . GLU A 1 282 ? 57.854 78.396 0.922 1.00 97.63 3945 GLU A O 1
ATOM 4260 N N . PHE A 1 283 ? 58.024 77.038 -0.862 1.00 91.93 3946 PHE A N 1
ATOM 4261 C CA . PHE A 1 283 ? 57.404 75.917 -0.152 1.00 93.39 3946 PHE A CA 1
ATOM 4262 C C . PHE A 1 283 ? 58.216 75.581 1.088 1.00 87.62 3946 PHE A C 1
ATOM 4263 O O . PHE A 1 283 ? 57.680 75.503 2.195 1.00 91.55 3946 PHE A O 1
ATOM 4280 N N . LEU A 1 284 ? 59.510 75.366 0.886 1.00 78.89 3947 LEU A N 1
ATOM 4281 C CA . LEU A 1 284 ? 60.413 75.021 1.970 1.00 78.90 3947 LEU A CA 1
ATOM 4282 C C . LEU A 1 284 ? 60.454 76.088 3.046 1.00 80.87 3947 LEU A C 1
ATOM 4283 O O . LEU A 1 284 ? 60.348 75.775 4.230 1.00 76.79 3947 LEU A O 1
ATOM 4299 N N . GLU A 1 285 ? 60.601 77.352 2.659 1.00 86.05 3948 GLU A N 1
ATOM 4300 C CA . GLU A 1 285 ? 60.749 78.375 3.686 1.00 88.88 3948 GLU A CA 1
ATOM 4301 C C . GLU A 1 285 ? 59.437 78.703 4.401 1.00 92.25 3948 GLU A C 1
ATOM 4302 O O . GLU A 1 285 ? 59.386 78.714 5.633 1.00 92.30 3948 GLU A O 1
ATOM 4314 N N . ASN A 1 286 ? 58.375 78.965 3.646 1.00 94.68 3949 ASN A N 1
ATOM 4315 C CA . ASN A 1 286 ? 57.135 79.458 4.250 1.00 93.06 3949 ASN A CA 1
ATOM 4316 C C . ASN A 1 286 ? 56.047 78.432 4.523 1.00 96.44 3949 ASN A C 1
ATOM 4317 O O . ASN A 1 286 ? 54.996 78.792 5.050 1.00 114.01 3949 ASN A O 1
ATOM 4328 N N . TYR A 1 287 ? 56.267 77.176 4.155 1.00 88.60 3950 TYR A N 1
ATOM 4329 C CA . TYR A 1 287 ? 55.319 76.111 4.492 1.00 88.09 3950 TYR A CA 1
ATOM 4330 C C . TYR A 1 287 ? 55.992 75.058 5.363 1.00 82.51 3950 TYR A C 1
ATOM 4331 O O . TYR A 1 287 ? 55.603 74.846 6.512 1.00 82.12 3950 TYR A O 1
ATOM 4349 N N . LEU A 1 288 ? 57.003 74.390 4.831 1.00 78.67 3951 LEU A N 1
ATOM 4350 C CA . LEU A 1 288 ? 57.658 73.354 5.615 1.00 83.15 3951 LEU A CA 1
ATOM 4351 C C . LEU A 1 288 ? 58.359 73.903 6.862 1.00 83.30 3951 LEU A C 1
ATOM 4352 O O . LEU A 1 288 ? 58.125 73.376 7.960 1.00 80.09 3951 LEU A O 1
ATOM 4368 N N . LEU A 1 289 ? 59.173 74.960 6.759 1.00 86.52 3952 LEU A N 1
ATOM 4369 C CA . LEU A 1 289 ? 59.860 75.348 7.982 1.00 81.07 3952 LEU A CA 1
ATOM 4370 C C . LEU A 1 289 ? 59.055 76.464 8.574 1.00 77.83 3952 LEU A C 1
ATOM 4371 O O . LEU A 1 289 ? 59.306 77.633 8.366 1.00 83.05 3952 LEU A O 1
ATOM 4387 N N . THR A 1 290 ? 58.204 76.040 9.481 1.00 76.59 3953 THR A N 1
ATOM 4388 C CA . THR A 1 290 ? 57.235 76.863 10.171 1.00 82.36 3953 THR A CA 1
ATOM 4389 C C . THR A 1 290 ? 56.917 75.976 11.352 1.00 78.27 3953 THR A C 1
ATOM 4390 O O . THR A 1 290 ? 57.218 74.765 11.314 1.00 74.34 3953 THR A O 1
ATOM 4401 N N . ASP A 1 291 ? 56.321 76.544 12.389 1.00 87.01 3954 ASP A N 1
ATOM 4402 C CA . ASP A 1 291 ? 55.966 75.755 13.544 1.00 85.47 3954 ASP A CA 1
ATOM 4403 C C . ASP A 1 291 ? 54.907 74.738 13.143 1.00 85.12 3954 ASP A C 1
ATOM 4404 O O . ASP A 1 291 ? 54.921 73.584 13.588 1.00 82.71 3954 ASP A O 1
ATOM 4413 N N . GLU A 1 292 ? 54.023 75.163 12.253 1.00 82.78 3955 GLU A N 1
ATOM 4414 C CA . GLU A 1 292 ? 52.923 74.328 11.791 1.00 91.01 3955 GLU A CA 1
ATOM 4415 C C . GLU A 1 292 ? 53.404 73.161 10.923 1.00 81.16 3955 GLU A C 1
ATOM 4416 O O . GLU A 1 292 ? 53.038 72.001 11.151 1.00 79.93 3955 GLU A O 1
ATOM 4428 N N . GLY A 1 293 ? 54.226 73.467 9.929 1.00 79.45 3956 GLY A N 1
ATOM 4429 C CA . GLY A 1 293 ? 54.748 72.444 9.042 1.00 76.59 3956 GLY A CA 1
ATOM 4430 C C . GLY A 1 293 ? 55.611 71.427 9.762 1.00 72.94 3956 GLY A C 1
ATOM 4431 O O . GLY A 1 293 ? 55.424 70.190 9.618 1.00 74.66 3956 GLY A O 1
ATOM 4435 N N . LEU A 1 294 ? 56.565 71.939 10.540 1.00 78.06 3957 LEU A N 1
ATOM 4436 C CA . LEU A 1 294 ? 57.439 71.058 11.325 1.00 75.80 3957 LEU A CA 1
ATOM 4437 C C . LEU A 1 294 ? 56.605 70.268 12.312 1.00 73.96 3957 LEU A C 1
ATOM 4438 O O . LEU A 1 294 ? 56.879 69.087 12.519 1.00 64.74 3957 LEU A O 1
ATOM 4454 N N . GLU A 1 295 ? 55.593 70.911 12.916 1.00 80.62 3958 GLU A N 1
ATOM 4455 C CA . GLU A 1 295 ? 54.598 70.184 13.708 1.00 73.67 3958 GLU A CA 1
ATOM 4456 C C . GLU A 1 295 ? 53.973 69.045 12.889 1.00 80.20 3958 GLU A C 1
ATOM 4457 O O . GLU A 1 295 ? 53.896 67.926 13.366 1.00 80.08 3958 GLU A O 1
ATOM 4469 N N . ALA A 1 296 ? 53.519 69.316 11.665 1.00 81.63 3959 ALA A N 1
ATOM 4470 C CA . ALA A 1 296 ? 52.816 68.283 10.889 1.00 74.47 3959 ALA A CA 1
ATOM 4471 C C . ALA A 1 296 ? 53.709 67.070 10.639 1.00 67.07 3959 ALA A C 1
ATOM 4472 O O . ALA A 1 296 ? 53.333 65.893 10.919 1.00 69.70 3959 ALA A O 1
ATOM 4479 N N . VAL A 1 297 ? 54.910 67.339 10.133 1.00 64.64 3960 VAL A N 1
ATOM 4480 C CA . VAL A 1 297 ? 55.829 66.228 9.907 1.00 60.66 3960 VAL A CA 1
ATOM 4481 C C . VAL A 1 297 ? 56.200 65.550 11.232 1.00 58.01 3960 VAL A C 1
ATOM 4482 O O . VAL A 1 297 ? 56.183 64.321 11.336 1.00 73.37 3960 VAL A O 1
ATOM 4495 N N . ASN A 1 298 ? 56.566 66.339 12.231 1.00 57.44 3961 ASN A N 1
ATOM 4496 C CA . ASN A 1 298 ? 56.992 65.778 13.526 1.00 66.36 3961 ASN A CA 1
ATOM 4497 C C . ASN A 1 298 ? 55.899 64.878 14.127 1.00 71.89 3961 ASN A C 1
ATOM 4498 O O . ASN A 1 298 ? 56.169 63.808 14.672 1.00 64.68 3961 ASN A O 1
ATOM 4509 N N . LYS A 1 299 ? 54.656 65.325 14.009 1.00 86.20 3962 LYS A N 1
ATOM 4510 C CA . LYS A 1 299 ? 53.511 64.543 14.441 1.00 73.68 3962 LYS A CA 1
ATOM 4511 C C . LYS A 1 299 ? 53.365 63.251 13.642 1.00 77.63 3962 LYS A C 1
ATOM 4512 O O . LYS A 1 299 ? 53.024 62.217 14.225 1.00 80.95 3962 LYS A O 1
ATOM 4531 N N . ASP A 1 300 ? 53.594 63.289 12.324 1.00 66.99 3963 ASP A N 1
ATOM 4532 C CA . ASP A 1 300 ? 53.557 62.027 11.563 1.00 69.18 3963 ASP A CA 1
ATOM 4533 C C . ASP A 1 300 ? 54.715 61.063 11.925 1.00 79.75 3963 ASP A C 1
ATOM 4534 O O . ASP A 1 300 ? 54.489 59.859 12.084 1.00 80.98 3963 ASP A O 1
ATOM 4543 N N . LYS A 1 301 ? 55.900 61.601 12.211 1.00 75.03 3964 LYS A N 1
ATOM 4544 C CA . LYS A 1 301 ? 57.070 60.794 12.575 1.00 67.56 3964 LYS A CA 1
ATOM 4545 C C . LYS A 1 301 ? 58.073 61.807 13.107 1.00 60.33 3964 LYS A C 1
ATOM 4546 O O . LYS A 1 301 ? 58.452 62.733 12.390 1.00 57.28 3964 LYS A O 1
ATOM 4565 N N . PRO A 1 302 ? 58.608 61.559 14.328 1.00 50.72 3965 PRO A N 1
ATOM 4566 C CA . PRO A 1 302 ? 59.372 62.651 14.939 1.00 44.78 3965 PRO A CA 1
ATOM 4567 C C . PRO A 1 302 ? 60.692 62.952 14.226 1.00 44.94 3965 PRO A C 1
ATOM 4568 O O . PRO A 1 302 ? 61.376 62.057 13.722 1.00 44.97 3965 PRO A O 1
ATOM 4579 N N . LEU A 1 303 ? 61.023 64.236 14.184 1.00 47.07 3966 LEU A N 1
ATOM 4580 C CA . LEU A 1 303 ? 62.221 64.695 13.505 1.00 49.44 3966 LEU A CA 1
ATOM 4581 C C . LEU A 1 303 ? 63.473 64.651 14.384 1.00 54.56 3966 LEU A C 1
ATOM 4582 O O . LEU A 1 303 ? 64.580 64.710 13.870 1.00 55.16 3966 LEU A O 1
ATOM 4598 N N . GLY A 1 304 ? 63.310 64.488 15.694 1.00 54.09 3967 GLY A N 1
ATOM 4599 C CA . GLY A 1 304 ? 64.430 64.719 16.610 1.00 48.01 3967 GLY A CA 1
ATOM 4600 C C . GLY A 1 304 ? 64.529 66.167 17.038 1.00 47.76 3967 GLY A C 1
ATOM 4601 O O . GLY A 1 304 ? 63.508 66.775 17.393 1.00 51.24 3967 GLY A O 1
ATOM 4605 N N . ALA A 1 305 ? 65.744 66.714 17.107 1.00 44.05 3968 ALA A N 1
ATOM 4606 C CA . ALA A 1 305 ? 65.871 68.125 17.483 1.00 44.60 3968 ALA A CA 1
ATOM 4607 C C . ALA A 1 305 ? 65.802 69.036 16.240 1.00 47.80 3968 ALA A C 1
ATOM 4608 O O . ALA A 1 305 ? 66.714 69.107 15.458 1.00 47.38 3968 ALA A O 1
ATOM 4615 N N . VAL A 1 306 ? 64.723 69.781 16.085 1.00 55.02 3969 VAL A N 1
ATOM 4616 C CA . VAL A 1 306 ? 64.543 70.527 14.849 1.00 62.20 3969 VAL A CA 1
ATOM 4617 C C . VAL A 1 306 ? 65.481 71.722 14.810 1.00 62.98 3969 VAL A C 1
ATOM 4618 O O . VAL A 1 306 ? 65.914 72.227 15.854 1.00 61.64 3969 VAL A O 1
ATOM 4631 N N . ALA A 1 307 ? 65.794 72.151 13.590 1.00 59.43 3970 ALA A N 1
ATOM 4632 C CA . ALA A 1 307 ? 66.753 73.224 13.334 1.00 58.61 3970 ALA A CA 1
ATOM 4633 C C . ALA A 1 307 ? 66.148 74.589 13.572 1.00 61.07 3970 ALA A C 1
ATOM 4634 O O . ALA A 1 307 ? 66.873 75.568 13.680 1.00 63.21 3970 ALA A O 1
ATOM 4641 N N . LEU A 1 308 ? 64.820 74.645 13.630 1.00 60.16 3971 LEU A N 1
ATOM 4642 C CA . LEU A 1 308 ? 64.091 75.897 13.814 1.00 64.16 3971 LEU A CA 1
ATOM 4643 C C . LEU A 1 308 ? 64.062 76.284 15.292 1.00 65.52 3971 LEU A C 1
ATOM 4644 O O . LEU A 1 308 ? 63.582 75.521 16.126 1.00 62.25 3971 LEU A O 1
ATOM 4660 N N . LYS A 1 309 ? 64.591 77.459 15.609 1.00 77.09 3972 LYS A N 1
ATOM 4661 C CA . LYS A 1 309 ? 64.744 77.884 16.996 1.00 79.55 3972 LYS A CA 1
ATOM 4662 C C . LYS A 1 309 ? 63.412 77.961 17.720 1.00 79.83 3972 LYS A C 1
ATOM 4663 O O . LYS A 1 309 ? 63.290 77.509 18.858 1.00 77.19 3972 LYS A O 1
ATOM 4682 N N . SER A 1 310 ? 62.416 78.544 17.062 1.00 81.35 3973 SER A N 1
ATOM 4683 C CA . SER A 1 310 ? 61.126 78.781 17.702 1.00 89.34 3973 SER A CA 1
ATOM 4684 C C . SER A 1 310 ? 60.535 77.470 18.210 1.00 99.35 3973 SER A C 1
ATOM 4685 O O . SER A 1 310 ? 59.958 77.413 19.294 1.00 107.81 3973 SER A O 1
ATOM 4693 N N . TYR A 1 311 ? 60.695 76.420 17.413 1.00 97.20 3974 TYR A N 1
ATOM 4694 C CA . TYR A 1 311 ? 60.141 75.107 17.724 1.00 96.09 3974 TYR A CA 1
ATOM 4695 C C . TYR A 1 311 ? 61.005 74.367 18.744 1.00 95.37 3974 TYR A C 1
ATOM 4696 O O . TYR A 1 311 ? 60.500 73.733 19.696 1.00 84.45 3974 TYR A O 1
ATOM 4714 N N . GLU A 1 312 ? 62.316 74.450 18.532 1.00 99.61 3975 GLU A N 1
ATOM 4715 C CA . GLU A 1 312 ? 63.252 73.703 19.348 1.00 96.90 3975 GLU A CA 1
ATOM 4716 C C . GLU A 1 312 ? 62.895 73.918 20.808 1.00 93.67 3975 GLU A C 1
ATOM 4717 O O . GLU A 1 312 ? 62.774 72.954 21.554 1.00 102.00 3975 GLU A O 1
ATOM 4729 N N . GLU A 1 313 ? 62.667 75.171 21.194 1.00 94.44 3976 GLU A N 1
ATOM 4730 C CA . GLU A 1 313 ? 62.369 75.494 22.591 1.00 104.39 3976 GLU A CA 1
ATOM 4731 C C . GLU A 1 313 ? 61.221 74.658 23.164 1.00 102.19 3976 GLU A C 1
ATOM 4732 O O . GLU A 1 313 ? 61.245 74.303 24.345 1.00 102.09 3976 GLU A O 1
ATOM 4744 N N . GLU A 1 314 ? 60.212 74.354 22.352 1.00 90.11 3977 GLU A N 1
ATOM 4745 C CA . GLU A 1 314 ? 59.156 73.458 22.804 1.00 89.78 3977 GLU A CA 1
ATOM 4746 C C . GLU A 1 314 ? 59.610 72.000 22.727 1.00 88.03 3977 GLU A C 1
ATOM 4747 O O . GLU A 1 314 ? 59.247 71.191 23.584 1.00 89.85 3977 GLU A O 1
ATOM 4759 N N . LEU A 1 315 ? 60.391 71.647 21.710 1.00 89.33 3978 LEU A N 1
ATOM 4760 C CA . LEU A 1 315 ? 60.868 70.257 21.643 1.00 91.44 3978 LEU A CA 1
ATOM 4761 C C . LEU A 1 315 ? 61.826 69.846 22.760 1.00 100.43 3978 LEU A C 1
ATOM 4762 O O . LEU A 1 315 ? 61.770 68.706 23.222 1.00 100.08 3978 LEU A O 1
ATOM 4778 N N . VAL A 1 316 ? 62.699 70.750 23.201 1.00 119.02 3979 VAL A N 1
ATOM 4779 C CA . VAL A 1 316 ? 63.707 70.391 24.197 1.00 117.15 3979 VAL A CA 1
ATOM 4780 C C . VAL A 1 316 ? 63.031 69.797 25.438 1.00 107.32 3979 VAL A C 1
ATOM 4781 O O . VAL A 1 316 ? 63.663 69.060 26.197 1.00 105.95 3979 VAL A O 1
ATOM 4794 N N . LYS A 1 317 ? 61.750 70.122 25.634 1.00 89.96 3980 LYS A N 1
ATOM 4795 C CA . LYS A 1 317 ? 60.965 69.597 26.757 1.00 81.69 3980 LYS A CA 1
ATOM 4796 C C . LYS A 1 317 ? 60.635 68.101 26.655 1.00 74.72 3980 LYS A C 1
ATOM 4797 O O . LYS A 1 317 ? 60.356 67.466 27.672 1.00 71.26 3980 LYS A O 1
ATOM 4816 N N . ASP A 1 318 ? 60.644 67.553 25.436 1.00 74.25 3981 ASP A N 1
ATOM 4817 C CA . ASP A 1 318 ? 60.385 66.129 25.190 1.00 65.79 3981 ASP A CA 1
ATOM 4818 C C . ASP A 1 318 ? 61.635 65.329 25.562 1.00 56.05 3981 ASP A C 1
ATOM 4819 O O . ASP A 1 318 ? 62.657 65.436 24.886 1.00 58.99 3981 ASP A O 1
ATOM 4828 N N . PRO A 1 319 ? 61.560 64.516 26.633 1.00 48.08 3982 PRO A N 1
ATOM 4829 C CA . PRO A 1 319 ? 62.764 63.826 27.101 1.00 44.55 3982 PRO A CA 1
ATOM 4830 C C . PRO A 1 319 ? 63.416 62.933 26.055 1.00 41.35 3982 PRO A C 1
ATOM 4831 O O . PRO A 1 319 ? 64.620 62.681 26.109 1.00 50.19 3982 PRO A O 1
ATOM 4842 N N . ARG A 1 320 ? 62.639 62.439 25.110 1.00 43.03 3983 ARG A N 1
ATOM 4843 C CA . ARG A 1 320 ? 63.211 61.654 24.009 1.00 37.67 3983 ARG A CA 1
ATOM 4844 C C . ARG A 1 320 ? 64.175 62.497 23.158 1.00 38.18 3983 ARG A C 1
ATOM 4845 O O . ARG A 1 320 ? 65.237 62.019 22.722 1.00 40.94 3983 ARG A O 1
ATOM 4866 N N . VAL A 1 321 ? 63.812 63.759 22.951 1.00 40.10 3984 VAL A N 1
ATOM 4867 C CA . VAL A 1 321 ? 64.659 64.672 22.188 1.00 41.58 3984 VAL A CA 1
ATOM 4868 C C . VAL A 1 321 ? 65.912 65.018 22.999 1.00 38.75 3984 VAL A C 1
ATOM 4869 O O . VAL A 1 321 ? 67.029 65.025 22.478 1.00 41.02 3984 VAL A O 1
ATOM 4882 N N . ALA A 1 322 ? 65.735 65.242 24.297 1.00 41.78 3985 ALA A N 1
ATOM 4883 C CA . ALA A 1 322 ? 66.871 65.473 25.177 1.00 38.50 3985 ALA A CA 1
ATOM 4884 C C . ALA A 1 322 ? 67.836 64.295 25.120 1.00 34.79 3985 ALA A C 1
ATOM 4885 O O . ALA A 1 322 ? 69.062 64.470 25.001 1.00 35.94 3985 ALA A O 1
ATOM 4892 N N . ALA A 1 323 ? 67.310 63.080 25.189 1.00 33.56 3986 ALA A N 1
ATOM 4893 C CA . ALA A 1 323 ? 68.180 61.920 25.089 1.00 33.34 3986 ALA A CA 1
ATOM 4894 C C . ALA A 1 323 ? 68.887 61.861 23.716 1.00 33.57 3986 ALA A C 1
ATOM 4895 O O . ALA A 1 323 ? 70.093 61.475 23.597 1.00 31.94 3986 ALA A O 1
ATOM 4902 N N . THR A 1 324 ? 68.129 62.189 22.672 1.00 35.20 3987 THR A N 1
ATOM 4903 C CA . THR A 1 324 ? 68.726 62.314 21.354 1.00 33.76 3987 THR A CA 1
ATOM 4904 C C . THR A 1 324 ? 69.927 63.251 21.360 1.00 31.38 3987 THR A C 1
ATOM 4905 O O . THR A 1 324 ? 70.996 62.918 20.825 1.00 32.96 3987 THR A O 1
ATOM 4916 N N . MET A 1 325 ? 69.769 64.431 21.947 1.00 37.03 3988 MET A N 1
ATOM 4917 C CA . MET A 1 325 ? 70.874 65.384 21.931 1.00 40.84 3988 MET A CA 1
ATOM 4918 C C . MET A 1 325 ? 72.041 64.952 22.858 1.00 38.46 3988 MET A C 1
ATOM 4919 O O . MET A 1 325 ? 73.226 65.267 22.603 1.00 35.21 3988 MET A O 1
ATOM 4933 N N . GLU A 1 326 ? 71.710 64.253 23.944 1.00 37.81 3989 GLU A N 1
ATOM 4934 C CA . GLU A 1 326 ? 72.744 63.673 24.779 1.00 34.53 3989 GLU A CA 1
ATOM 4935 C C . GLU A 1 326 ? 73.597 62.686 23.967 1.00 34.72 3989 GLU A C 1
ATOM 4936 O O . GLU A 1 326 ? 74.839 62.719 24.009 1.00 31.51 3989 GLU A O 1
ATOM 4948 N N . ASN A 1 327 ? 72.945 61.783 23.248 1.00 29.94 3990 ASN A N 1
ATOM 4949 C CA . ASN A 1 327 ? 73.717 60.912 22.365 1.00 33.48 3990 ASN A CA 1
ATOM 4950 C C . ASN A 1 327 ? 74.456 61.660 21.246 1.00 32.04 3990 ASN A C 1
ATOM 4951 O O . ASN A 1 327 ? 75.609 61.330 20.942 1.00 31.09 3990 ASN A O 1
ATOM 4962 N N . ALA A 1 328 ? 73.833 62.672 20.645 1.00 29.24 3991 ALA A N 1
ATOM 4963 C CA . ALA A 1 328 ? 74.506 63.442 19.608 1.00 31.52 3991 ALA A CA 1
ATOM 4964 C C . ALA A 1 328 ? 75.795 64.094 20.142 1.00 35.56 3991 ALA A C 1
ATOM 4965 O O . ALA A 1 328 ? 76.829 64.158 19.439 1.00 34.59 3991 ALA A O 1
ATOM 4972 N N . GLN A 1 329 ? 75.737 64.591 21.370 1.00 34.67 3992 GLN A N 1
ATOM 4973 C CA . GLN A 1 329 ? 76.902 65.268 21.909 1.00 33.56 3992 GLN A CA 1
ATOM 4974 C C . GLN A 1 329 ? 78.077 64.320 22.128 1.00 33.00 3992 GLN A C 1
ATOM 4975 O O . GLN A 1 329 ? 79.227 64.773 22.164 1.00 37.76 3992 GLN A O 1
ATOM 4989 N N . LYS A 1 330 ? 77.795 63.024 22.267 1.00 30.95 3993 LYS A N 1
ATOM 4990 C CA . LYS A 1 330 ? 78.842 62.025 22.480 1.00 32.76 3993 LYS A CA 1
ATOM 4991 C C . LYS A 1 330 ? 79.371 61.514 21.147 1.00 34.59 3993 LYS A C 1
ATOM 4992 O O . LYS A 1 330 ? 80.359 60.786 21.096 1.00 34.11 3993 LYS A O 1
ATOM 5011 N N . GLY A 1 331 ? 78.681 61.848 20.062 1.00 32.14 3994 GLY A N 1
ATOM 5012 C CA . GLY A 1 331 ? 79.119 61.411 18.753 1.00 27.28 3994 GLY A CA 1
ATOM 5013 C C . GLY A 1 331 ? 79.791 62.524 17.987 1.00 31.06 3994 GLY A C 1
ATOM 5014 O O . GLY A 1 331 ? 80.418 63.415 18.562 1.00 35.70 3994 GLY A O 1
ATOM 5018 N N . GLU A 1 332 ? 79.643 62.479 16.670 1.00 30.97 3995 GLU A N 1
ATOM 5019 C CA . GLU A 1 332 ? 80.252 63.473 15.787 1.00 36.66 3995 GLU A CA 1
ATOM 5020 C C . GLU A 1 332 ? 79.325 63.778 14.620 1.00 31.65 3995 GLU A C 1
ATOM 5021 O O . GLU A 1 332 ? 78.643 62.882 14.118 1.00 28.27 3995 GLU A O 1
ATOM 5033 N N . ILE A 1 333 ? 79.287 65.031 14.196 1.00 33.88 3996 ILE A N 1
ATOM 5034 C CA . ILE A 1 333 ? 78.550 65.368 12.987 1.00 36.10 3996 ILE A CA 1
ATOM 5035 C C . ILE A 1 333 ? 79.231 64.652 11.817 1.00 37.25 3996 ILE A C 1
ATOM 5036 O O . ILE A 1 333 ? 80.470 64.598 11.707 1.00 34.23 3996 ILE A O 1
ATOM 5052 N N . MET A 1 334 ? 78.423 64.058 10.953 1.00 34.03 3997 MET A N 1
ATOM 5053 C CA . MET A 1 334 ? 78.970 63.422 9.766 1.00 30.37 3997 MET A CA 1
ATOM 5054 C C . MET A 1 334 ? 79.685 64.444 8.899 1.00 30.77 3997 MET A C 1
ATOM 5055 O O . MET A 1 334 ? 79.209 65.573 8.742 1.00 30.38 3997 MET A O 1
ATOM 5069 N N . PRO A 1 335 ? 80.838 64.058 8.339 1.00 30.23 3998 PRO A N 1
ATOM 5070 C CA . PRO A 1 335 ? 81.342 64.854 7.216 1.00 32.92 3998 PRO A CA 1
ATOM 5071 C C . PRO A 1 335 ? 80.350 64.846 6.058 1.00 33.59 3998 PRO A C 1
ATOM 5072 O O . PRO A 1 335 ? 79.576 63.907 5.944 1.00 30.65 3998 PRO A O 1
ATOM 5083 N N . ASN A 1 336 ? 80.324 65.910 5.258 1.00 36.24 3999 ASN A N 1
ATOM 5084 C CA . ASN A 1 336 ? 79.592 65.907 4.007 1.00 33.39 3999 ASN A CA 1
ATOM 5085 C C . ASN A 1 336 ? 80.470 65.712 2.779 1.00 34.08 3999 ASN A C 1
ATOM 5086 O O . ASN A 1 336 ? 79.989 65.903 1.681 1.00 37.49 3999 ASN A O 1
ATOM 5097 N N . ILE A 1 337 ? 81.763 65.453 2.945 1.00 33.03 4000 ILE A N 1
ATOM 5098 C CA . ILE A 1 337 ? 82.634 65.326 1.752 1.00 33.44 4000 ILE A CA 1
ATOM 5099 C C . ILE A 1 337 ? 82.196 64.136 0.869 1.00 37.63 4000 ILE A C 1
ATOM 5100 O O . ILE A 1 337 ? 81.591 63.177 1.339 1.00 36.33 4000 ILE A O 1
ATOM 5116 N N . PRO A 1 338 ? 82.477 64.215 -0.445 1.00 34.58 4001 PRO A N 1
ATOM 5117 C CA . PRO A 1 338 ? 82.065 63.129 -1.346 1.00 31.31 4001 PRO A CA 1
ATOM 5118 C C . PRO A 1 338 ? 82.608 61.739 -0.963 1.00 29.55 4001 PRO A C 1
ATOM 5119 O O . PRO A 1 338 ? 81.946 60.705 -1.218 1.00 33.49 4001 PRO A O 1
ATOM 5130 N N . GLN A 1 339 ? 83.772 61.703 -0.316 1.00 31.18 4002 GLN A N 1
ATOM 5131 C CA . GLN A 1 339 ? 84.384 60.435 0.054 1.00 28.79 4002 GLN A CA 1
ATOM 5132 C C . GLN A 1 339 ? 83.517 59.639 1.047 1.00 33.04 4002 GLN A C 1
ATOM 5133 O O . GLN A 1 339 ? 83.656 58.417 1.162 1.00 32.62 4002 GLN A O 1
ATOM 5147 N N . MET A 1 340 ? 82.575 60.313 1.719 1.00 31.90 4003 MET A N 1
ATOM 5148 C CA . MET A 1 340 ? 81.662 59.605 2.621 1.00 32.72 4003 MET A CA 1
ATOM 5149 C C . MET A 1 340 ? 80.914 58.495 1.890 1.00 36.18 4003 MET A C 1
ATOM 5150 O O . MET A 1 340 ? 80.546 57.482 2.521 1.00 34.92 4003 MET A O 1
ATOM 5164 N N . SER A 1 341 ? 80.683 58.644 0.587 1.00 38.76 4004 SER A N 1
ATOM 5165 C CA . SER A 1 341 ? 79.855 57.606 -0.038 1.00 43.57 4004 SER A CA 1
ATOM 5166 C C . SER A 1 341 ? 80.709 56.321 -0.104 1.00 42.24 4004 SER A C 1
ATOM 5167 O O . SER A 1 341 ? 80.171 55.203 0.066 1.00 36.39 4004 SER A O 1
ATOM 5175 N N . ALA A 1 342 ? 82.033 56.470 -0.230 1.00 37.50 4005 ALA A N 1
ATOM 5176 C CA . ALA A 1 342 ? 82.899 55.293 -0.351 1.00 34.25 4005 ALA A CA 1
ATOM 5177 C C . ALA A 1 342 ? 83.075 54.694 1.062 1.00 27.60 4005 ALA A C 1
ATOM 5178 O O . ALA A 1 342 ? 83.163 53.483 1.251 1.00 30.12 4005 ALA A O 1
ATOM 5185 N N . PHE A 1 343 ? 83.186 55.573 2.049 1.00 29.23 4006 PHE A N 1
ATOM 5186 C CA . PHE A 1 343 ? 83.235 55.123 3.454 1.00 29.73 4006 PHE A CA 1
ATOM 5187 C C . PHE A 1 343 ? 82.029 54.255 3.778 1.00 28.89 4006 PHE A C 1
ATOM 5188 O O . PHE A 1 343 ? 82.159 53.141 4.307 1.00 28.83 4006 PHE A O 1
ATOM 5205 N N . TRP A 1 344 ? 80.837 54.728 3.467 1.00 29.01 4007 TRP A N 1
ATOM 5206 C CA . TRP A 1 344 ? 79.669 53.985 3.903 1.00 33.34 4007 TRP A CA 1
ATOM 5207 C C . TRP A 1 344 ? 79.560 52.641 3.171 1.00 37.07 4007 TRP A C 1
ATOM 5208 O O . TRP A 1 344 ? 79.198 51.631 3.789 1.00 33.93 4007 TRP A O 1
ATOM 5229 N N . TYR A 1 345 ? 79.839 52.632 1.863 1.00 30.90 4008 TYR A N 1
ATOM 5230 C CA . TYR A 1 345 ? 79.838 51.398 1.098 1.00 32.78 4008 TYR A CA 1
ATOM 5231 C C . TYR A 1 345 ? 80.820 50.391 1.665 1.00 31.12 4008 TYR A C 1
ATOM 5232 O O . TYR A 1 345 ? 80.489 49.215 1.778 1.00 33.67 4008 TYR A O 1
ATOM 5250 N N . ALA A 1 346 ? 82.020 50.861 2.001 1.00 30.18 4009 ALA A N 1
ATOM 5251 C CA . ALA A 1 346 ? 83.087 49.997 2.481 1.00 30.81 4009 ALA A CA 1
ATOM 5252 C C . ALA A 1 346 ? 82.726 49.363 3.852 1.00 29.18 4009 ALA A C 1
ATOM 5253 O O . ALA A 1 346 ? 82.876 48.156 4.030 1.00 30.08 4009 ALA A O 1
ATOM 5260 N N . VAL A 1 347 ? 82.198 50.163 4.771 1.00 29.85 4010 VAL A N 1
ATOM 5261 C CA . VAL A 1 347 ? 81.815 49.672 6.122 1.00 31.01 4010 VAL A CA 1
ATOM 5262 C C . VAL A 1 347 ? 80.581 48.802 6.056 1.00 31.25 4010 VAL A C 1
ATOM 5263 O O . VAL A 1 347 ? 80.487 47.807 6.777 1.00 30.36 4010 VAL A O 1
ATOM 5276 N N . ARG A 1 348 ? 79.653 49.091 5.129 1.00 28.41 4011 ARG A N 1
ATOM 5277 C CA . ARG A 1 348 ? 78.476 48.249 4.984 1.00 26.51 4011 ARG A CA 1
ATOM 5278 C C . ARG A 1 348 ? 78.893 46.813 4.648 1.00 32.34 4011 ARG A C 1
ATOM 5279 O O . ARG A 1 348 ? 78.402 45.839 5.263 1.00 31.62 4011 ARG A O 1
ATOM 5300 N N . THR A 1 349 ? 79.779 46.697 3.649 1.00 31.44 4012 THR A N 1
ATOM 5301 C CA . THR A 1 349 ? 80.322 45.411 3.223 1.00 32.02 4012 THR A CA 1
ATOM 5302 C C . THR A 1 349 ? 81.089 44.720 4.370 1.00 34.77 4012 THR A C 1
ATOM 5303 O O . THR A 1 349 ? 80.888 43.541 4.614 1.00 35.31 4012 THR A O 1
ATOM 5314 N N . ALA A 1 350 ? 81.950 45.453 5.070 1.00 29.75 4013 ALA A N 1
ATOM 5315 C CA . ALA A 1 350 ? 82.718 44.861 6.184 1.00 32.42 4013 ALA A CA 1
ATOM 5316 C C . ALA A 1 350 ? 81.806 44.281 7.248 1.00 28.97 4013 ALA A C 1
ATOM 5317 O O . ALA A 1 350 ? 81.998 43.155 7.681 1.00 38.06 4013 ALA A O 1
ATOM 5324 N N . VAL A 1 351 ? 80.817 45.039 7.690 1.00 29.18 4014 VAL A N 1
ATOM 5325 C CA . VAL A 1 351 ? 79.970 44.555 8.803 1.00 27.77 4014 VAL A CA 1
ATOM 5326 C C . VAL A 1 351 ? 79.162 43.331 8.380 1.00 36.14 4014 VAL A C 1
ATOM 5327 O O . VAL A 1 351 ? 79.052 42.349 9.124 1.00 35.44 4014 VAL A O 1
ATOM 5340 N N . ILE A 1 352 ? 78.635 43.357 7.156 1.00 33.47 4015 ILE A N 1
ATOM 5341 C CA . ILE A 1 352 ? 77.824 42.260 6.679 1.00 35.44 4015 ILE A CA 1
ATOM 5342 C C . ILE A 1 352 ? 78.710 41.021 6.555 1.00 38.36 4015 ILE A C 1
ATOM 5343 O O . ILE A 1 352 ? 78.285 39.905 6.879 1.00 41.08 4015 ILE A O 1
ATOM 5359 N N . ASN A 1 353 ? 79.937 41.202 6.074 1.00 36.04 4016 ASN A N 1
ATOM 5360 C CA . ASN A 1 353 ? 80.789 40.049 5.831 1.00 38.63 4016 ASN A CA 1
ATOM 5361 C C . ASN A 1 353 ? 81.304 39.449 7.143 1.00 37.86 4016 ASN A C 1
ATOM 5362 O O . ASN A 1 353 ? 81.476 38.243 7.235 1.00 43.98 4016 ASN A O 1
ATOM 5373 N N . ALA A 1 354 ? 81.611 40.301 8.111 1.00 35.22 4017 ALA A N 1
ATOM 5374 C CA . ALA A 1 354 ? 82.127 39.831 9.416 1.00 39.03 4017 ALA A CA 1
ATOM 5375 C C . ALA A 1 354 ? 81.043 39.137 10.226 1.00 39.02 4017 ALA A C 1
ATOM 5376 O O . ALA A 1 354 ? 81.255 38.080 10.809 1.00 41.12 4017 ALA A O 1
ATOM 5383 N N . ALA A 1 355 ? 79.868 39.743 10.252 1.00 37.72 4018 ALA A N 1
ATOM 5384 C CA . ALA A 1 355 ? 78.725 39.201 10.955 1.00 37.15 4018 ALA A CA 1
ATOM 5385 C C . ALA A 1 355 ? 78.274 37.851 10.424 1.00 43.90 4018 ALA A C 1
ATOM 5386 O O . ALA A 1 355 ? 77.865 36.982 11.201 1.00 50.33 4018 ALA A O 1
ATOM 5393 N N . SER A 1 356 ? 78.346 37.671 9.101 1.00 42.09 4019 SER A N 1
ATOM 5394 C CA . SER A 1 356 ? 77.949 36.429 8.500 1.00 43.39 4019 SER A CA 1
ATOM 5395 C C . SER A 1 356 ? 79.035 35.378 8.645 1.00 51.73 4019 SER A C 1
ATOM 5396 O O . SER A 1 356 ? 78.799 34.212 8.374 1.00 54.00 4019 SER A O 1
ATOM 5404 N N . GLY A 1 357 ? 80.246 35.796 9.000 1.00 54.73 4020 GLY A N 1
ATOM 5405 C CA . GLY A 1 357 ? 81.361 34.866 9.062 1.00 54.62 4020 GLY A CA 1
ATOM 5406 C C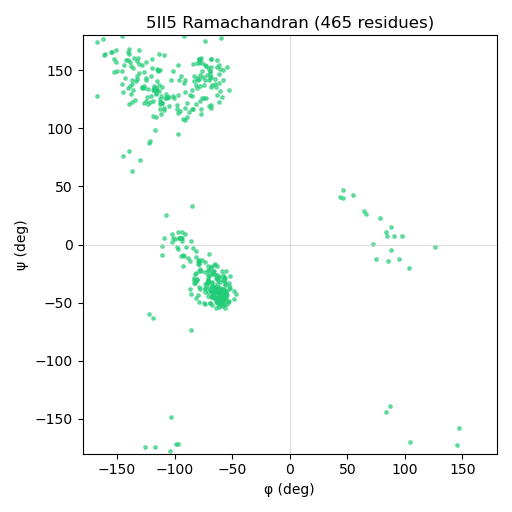 . GLY A 1 357 ? 82.051 34.609 7.724 1.00 60.49 4020 GLY A C 1
ATOM 5407 O O . GLY A 1 357 ? 82.883 33.706 7.630 1.00 64.04 4020 GLY A O 1
ATOM 5411 N N . ARG A 1 358 ? 81.729 35.403 6.701 1.00 52.66 4021 ARG A N 1
ATOM 5412 C CA . ARG A 1 358 ? 82.354 35.268 5.382 1.00 53.84 4021 ARG A CA 1
ATOM 5413 C C . ARG A 1 358 ? 83.806 35.744 5.398 1.00 54.88 4021 ARG A C 1
ATOM 5414 O O . ARG A 1 358 ? 84.636 35.229 4.665 1.00 59.79 4021 ARG A O 1
ATOM 5435 N N . GLN A 1 359 ? 84.108 36.752 6.211 1.00 48.91 4022 GLN A N 1
ATOM 5436 C CA . GLN A 1 359 ? 85.494 37.173 6.436 1.00 44.51 4022 GLN A CA 1
ATOM 5437 C C . GLN A 1 359 ? 85.726 37.343 7.943 1.00 44.17 4022 GLN A C 1
ATOM 5438 O O . GLN A 1 359 ? 84.778 37.596 8.701 1.00 40.60 4022 GLN A O 1
ATOM 5452 N N . THR A 1 360 ? 86.989 37.280 8.354 1.00 44.75 4023 THR A N 1
ATOM 5453 C CA . THR A 1 360 ? 87.358 37.690 9.708 1.00 42.64 4023 THR A CA 1
ATOM 5454 C C . THR A 1 360 ? 87.189 39.183 9.885 1.00 39.73 4023 THR A C 1
ATOM 5455 O O . THR A 1 360 ? 87.153 39.936 8.924 1.00 37.79 4023 THR A O 1
ATOM 5466 N N . VAL A 1 361 ? 87.090 39.624 11.138 1.00 37.99 4024 VAL A N 1
ATOM 5467 C CA . VAL A 1 361 ? 87.057 41.040 11.429 1.00 35.61 4024 VAL A CA 1
ATOM 5468 C C . VAL A 1 361 ? 88.269 41.763 10.854 1.00 35.70 4024 VAL A C 1
ATOM 5469 O O . VAL A 1 361 ? 88.141 42.828 10.192 1.00 38.62 4024 VAL A O 1
ATOM 5482 N N . ASP A 1 362 ? 89.451 41.183 11.038 1.00 37.86 4025 ASP A N 1
ATOM 5483 C CA . ASP A 1 362 ? 90.673 41.848 10.574 1.00 38.30 4025 ASP A CA 1
ATOM 5484 C C . ASP A 1 362 ? 90.649 42.020 9.030 1.00 40.06 4025 ASP A C 1
ATOM 5485 O O . ASP A 1 362 ? 90.942 43.113 8.496 1.00 39.39 4025 ASP A O 1
ATOM 5494 N N . ALA A 1 363 ? 90.294 40.951 8.321 1.00 41.27 4026 ALA A N 1
ATOM 5495 C CA . ALA A 1 363 ? 90.261 41.015 6.849 1.00 39.80 4026 ALA A CA 1
ATOM 5496 C C . ALA A 1 363 ? 89.159 41.952 6.336 1.00 37.17 4026 ALA A C 1
ATOM 5497 O O . ALA A 1 363 ? 89.361 42.713 5.336 1.00 36.28 4026 ALA A O 1
ATOM 5504 N N . ALA A 1 364 ? 87.999 41.909 6.995 1.00 35.72 4027 ALA A N 1
ATOM 5505 C CA . ALA A 1 364 ? 86.881 42.743 6.567 1.00 33.70 4027 ALA A CA 1
ATOM 5506 C C . ALA A 1 364 ? 87.250 44.204 6.698 1.00 33.20 4027 ALA A C 1
ATOM 5507 O O . ALA A 1 364 ? 87.049 45.008 5.758 1.00 33.56 4027 ALA A O 1
ATOM 5514 N N . LEU A 1 365 ? 87.773 44.575 7.866 1.00 38.02 4028 LEU A N 1
ATOM 5515 C CA . LEU A 1 365 ? 88.154 45.972 8.040 1.00 34.55 4028 LEU A CA 1
ATOM 5516 C C . LEU A 1 365 ? 89.326 46.376 7.175 1.00 31.28 4028 LEU A C 1
ATOM 5517 O O . LEU A 1 365 ? 89.432 47.556 6.748 1.00 30.34 4028 LEU A O 1
ATOM 5533 N N . ALA A 1 366 ? 90.246 45.446 6.934 1.00 33.25 4029 ALA A N 1
ATOM 5534 C CA . ALA A 1 366 ? 91.366 45.820 6.116 1.00 34.53 4029 ALA A CA 1
ATOM 5535 C C . ALA A 1 366 ? 90.862 46.131 4.679 1.00 35.21 4029 ALA A C 1
ATOM 5536 O O . ALA A 1 366 ? 91.374 47.056 4.017 1.00 34.76 4029 ALA A O 1
ATOM 5543 N N . ALA A 1 367 ? 89.896 45.352 4.186 1.00 34.74 4030 ALA A N 1
ATOM 5544 C CA . ALA A 1 367 ? 89.377 45.638 2.826 1.00 36.08 4030 ALA A CA 1
ATOM 5545 C C . ALA A 1 367 ? 88.577 46.965 2.833 1.00 33.63 4030 ALA A C 1
ATOM 5546 O O . ALA A 1 367 ? 88.672 47.807 1.860 1.00 30.76 4030 ALA A O 1
ATOM 5553 N N . ALA A 1 368 ? 87.838 47.171 3.936 1.00 29.98 4031 ALA A N 1
ATOM 5554 C CA . ALA A 1 368 ? 87.058 48.405 4.081 1.00 29.59 4031 ALA A CA 1
ATOM 5555 C C . ALA A 1 368 ? 87.940 49.642 4.123 1.00 28.47 4031 ALA A C 1
ATOM 5556 O O . ALA A 1 368 ? 87.601 50.689 3.515 1.00 31.72 4031 ALA A O 1
ATOM 5563 N N . GLN A 1 369 ? 89.090 49.531 4.781 1.00 32.63 4032 GLN A N 1
ATOM 5564 C CA . GLN A 1 369 ? 89.997 50.656 4.915 1.00 32.48 4032 GLN A CA 1
ATOM 5565 C C . GLN A 1 369 ? 90.465 51.100 3.524 1.00 29.47 4032 GLN A C 1
ATOM 5566 O O . GLN A 1 369 ? 90.385 52.281 3.188 1.00 29.05 4032 GLN A O 1
ATOM 5580 N N . THR A 1 370 ? 90.919 50.147 2.725 1.00 30.64 4033 THR A N 1
ATOM 5581 C CA . THR A 1 370 ? 91.452 50.442 1.389 1.00 33.61 4033 THR A CA 1
ATOM 5582 C C . THR A 1 370 ? 90.342 50.975 0.469 1.00 30.35 4033 THR A C 1
ATOM 5583 O O . THR A 1 370 ? 90.569 51.869 -0.374 1.00 34.60 4033 THR A O 1
ATOM 5594 N N . ASN A 1 371 ? 89.155 50.398 0.584 1.00 29.70 4034 ASN A N 1
ATOM 5595 C CA . ASN A 1 371 ? 88.022 50.883 -0.219 1.00 29.03 4034 ASN A CA 1
ATOM 5596 C C . ASN A 1 371 ? 87.677 52.336 0.164 1.00 32.01 4034 ASN A C 1
ATOM 5597 O O . ASN A 1 371 ? 87.504 53.194 -0.701 1.00 31.17 4034 ASN A O 1
ATOM 5608 N N . ALA A 1 372 ? 87.605 52.640 1.455 1.00 32.39 4035 ALA A N 1
ATOM 5609 C CA . ALA A 1 372 ? 87.188 53.977 1.853 1.00 29.18 4035 ALA A CA 1
ATOM 5610 C C . ALA A 1 372 ? 88.255 54.985 1.549 1.00 27.21 4035 ALA A C 1
ATOM 5611 O O . ALA A 1 372 ? 87.985 56.151 1.231 1.00 31.37 4035 ALA A O 1
ATOM 5618 N N . ALA A 1 373 ? 89.495 54.575 1.698 1.00 29.30 4036 ALA A N 1
ATOM 5619 C CA . ALA A 1 373 ? 90.561 55.520 1.482 1.00 33.40 4036 ALA A CA 1
ATOM 5620 C C . ALA A 1 373 ? 90.965 55.752 0.031 1.00 34.06 4036 ALA A C 1
ATOM 5621 O O . ALA A 1 373 ? 91.384 56.873 -0.303 1.00 32.83 4036 ALA A O 1
ATOM 5628 N N . ALA A 1 374 ? 91.112 54.651 -0.720 1.00 32.82 4037 ALA A N 1
ATOM 5629 C CA . ALA A 1 374 ? 91.602 54.676 -2.116 1.00 31.18 4037 ALA A CA 1
ATOM 5630 C C . ALA A 1 374 ? 90.583 54.329 -3.248 1.00 30.96 4037 ALA A C 1
ATOM 5631 O O . ALA A 1 374 ? 90.982 54.299 -4.412 1.00 31.90 4037 ALA A O 1
ATOM 5638 N N . ASP A 1 375 ? 89.328 54.009 -2.905 1.00 32.19 4038 ASP A N 1
ATOM 5639 C CA . ASP A 1 375 ? 88.289 53.623 -3.885 1.00 31.81 4038 ASP A CA 1
ATOM 5640 C C . ASP A 1 375 ? 88.598 52.326 -4.626 1.00 32.30 4038 ASP A C 1
ATOM 5641 O O . ASP A 1 375 ? 88.159 52.147 -5.775 1.00 32.15 4038 ASP A O 1
ATOM 5650 N N . LEU A 1 376 ? 89.331 51.433 -3.974 1.00 32.82 4039 LEU A N 1
ATOM 5651 C CA . LEU A 1 376 ? 89.694 50.146 -4.554 1.00 33.41 4039 LEU A CA 1
ATOM 5652 C C . LEU A 1 376 ? 88.917 49.012 -3.919 1.00 35.50 4039 LEU A C 1
ATOM 5653 O O . LEU A 1 376 ? 88.883 48.863 -2.673 1.00 33.97 4039 LEU A O 1
ATOM 5669 N N . THR A 1 377 ? 88.266 48.241 -4.767 1.00 33.92 4040 THR A N 1
ATOM 5670 C CA . THR A 1 377 ? 87.526 47.061 -4.364 1.00 35.10 4040 THR A CA 1
ATOM 5671 C C . THR A 1 377 ? 88.166 45.875 -5.050 1.00 39.87 4040 THR A C 1
ATOM 5672 O O . THR A 1 377 ? 88.450 45.923 -6.248 1.00 35.39 4040 THR A O 1
ATOM 5683 N N . LEU A 1 378 ? 88.421 44.819 -4.298 1.00 36.32 4041 LEU A N 1
ATOM 5684 C CA . LEU A 1 378 ? 88.936 43.610 -4.890 1.00 37.80 4041 LEU A CA 1
ATOM 5685 C C . LEU A 1 378 ? 87.871 42.542 -4.782 1.00 39.00 4041 LEU A C 1
ATOM 5686 O O . LEU A 1 378 ? 87.478 42.158 -3.670 1.00 38.57 4041 LEU A O 1
ATOM 5702 N N . VAL A 1 379 ? 87.385 42.074 -5.933 1.00 38.42 4042 VAL A N 1
ATOM 5703 C CA . VAL A 1 379 ? 86.427 40.985 -5.956 1.00 39.42 4042 VAL A CA 1
ATOM 5704 C C . VAL A 1 379 ? 87.181 39.664 -6.114 1.00 42.62 4042 VAL A C 1
ATOM 5705 O O . VAL A 1 379 ? 87.749 39.383 -7.178 1.00 42.11 4042 VAL A O 1
ATOM 5718 N N . CYS A 1 380 ? 87.208 38.907 -5.019 1.00 44.85 4043 CYS A N 1
ATOM 5719 C CA . CYS A 1 380 ? 87.921 37.635 -4.902 1.00 47.29 4043 CYS A CA 1
ATOM 5720 C C . CYS A 1 380 ? 87.078 36.504 -5.437 1.00 68.22 4043 CYS A C 1
ATOM 5721 O O . CYS A 1 380 ? 85.856 36.599 -5.445 1.00 88.30 4043 CYS A O 1
ATOM 5728 N N . SER A 1 381 ? 87.717 35.429 -5.871 1.00 83.95 4044 SER A N 1
ATOM 5729 C CA . SER A 1 381 ? 86.979 34.212 -6.177 1.00 97.13 4044 SER A CA 1
ATOM 5730 C C . SER A 1 381 ? 87.402 33.071 -5.246 1.00 101.30 4044 SER A C 1
ATOM 5731 O O . SER A 1 381 ? 88.593 32.851 -5.003 1.00 101.57 4044 SER A O 1
ATOM 5739 N N . ASP A 1 382 ? 86.410 32.366 -4.710 1.00 95.52 4045 ASP A N 1
ATOM 5740 C CA . ASP A 1 382 ? 86.658 31.181 -3.900 1.00 90.59 4045 ASP A CA 1
ATOM 5741 C C . ASP A 1 382 ? 87.462 30.143 -4.687 1.00 84.28 4045 ASP A C 1
ATOM 5742 O O . ASP A 1 382 ? 88.232 29.376 -4.114 1.00 76.89 4045 ASP A O 1
ATOM 5751 N N . ASP A 1 383 ? 87.279 30.134 -6.005 1.00 86.72 4046 ASP A N 1
ATOM 5752 C CA . ASP A 1 383 ? 88.004 29.232 -6.894 1.00 78.82 4046 ASP A CA 1
ATOM 5753 C C . ASP A 1 383 ? 89.203 29.953 -7.514 1.00 83.87 4046 ASP A C 1
ATOM 5754 O O . ASP A 1 383 ? 89.036 30.955 -8.209 1.00 81.70 4046 ASP A O 1
ATOM 5763 N N . LYS A 1 384 ? 90.405 29.437 -7.263 1.00 96.61 4047 LYS A N 1
ATOM 5764 C CA . LYS A 1 384 ? 91.635 30.032 -7.793 1.00 96.26 4047 LYS A CA 1
ATOM 5765 C C . LYS A 1 384 ? 91.667 30.122 -9.321 1.00 100.77 4047 LYS A C 1
ATOM 5766 O O . LYS A 1 384 ? 92.301 31.022 -9.872 1.00 99.59 4047 LYS A O 1
ATOM 5785 N N . SER A 1 385 ? 91.011 29.183 -10.003 1.00 94.50 4048 SER A N 1
ATOM 5786 C CA . SER A 1 385 ? 91.026 29.158 -11.465 1.00 89.16 4048 SER A CA 1
ATOM 5787 C C . SER A 1 385 ? 90.270 30.356 -12.060 1.00 97.06 4048 SER A C 1
ATOM 5788 O O . SER A 1 385 ? 90.633 30.844 -13.133 1.00 107.35 4048 SER A O 1
ATOM 5796 N N . LYS A 1 386 ? 89.225 30.820 -11.374 1.00 93.54 4049 LYS A N 1
ATOM 5797 C CA . LYS A 1 386 ? 88.537 32.052 -11.763 1.00 77.92 4049 LYS A CA 1
ATOM 5798 C C . LYS A 1 386 ? 89.284 33.227 -11.157 1.00 68.00 4049 LYS A C 1
ATOM 5799 O O . LYS A 1 386 ? 89.654 33.204 -9.992 1.00 87.51 4049 LYS A O 1
ATOM 5818 N N . GLN A 1 387 ? 89.537 34.241 -11.966 1.00 52.60 4050 GLN A N 1
ATOM 5819 C CA . GLN A 1 387 ? 90.445 35.313 -11.590 1.00 53.68 4050 GLN A CA 1
ATOM 5820 C C . GLN A 1 387 ? 89.750 36.329 -10.692 1.00 48.86 4050 GLN A C 1
ATOM 5821 O O . GLN A 1 387 ? 88.519 36.438 -10.692 1.00 49.83 4050 GLN A O 1
ATOM 5835 N N . ALA A 1 388 ? 90.544 37.047 -9.915 1.00 44.37 4051 ALA A N 1
ATOM 5836 C CA . ALA A 1 388 ? 90.035 38.178 -9.150 1.00 43.21 4051 ALA A CA 1
ATOM 5837 C C . ALA A 1 388 ? 89.868 39.412 -10.027 1.00 41.73 4051 ALA A C 1
ATOM 5838 O O . ALA A 1 388 ? 90.463 39.489 -11.092 1.00 41.91 4051 ALA A O 1
ATOM 5845 N N . THR A 1 389 ? 89.048 40.365 -9.581 1.00 44.04 4052 THR A N 1
ATOM 5846 C CA . THR A 1 389 ? 88.971 41.660 -10.248 1.00 39.29 4052 THR A CA 1
ATOM 5847 C C . THR A 1 389 ? 89.237 42.824 -9.322 1.00 38.70 4052 THR A C 1
ATOM 5848 O O . THR A 1 389 ? 88.614 42.940 -8.266 1.00 38.57 4052 THR A O 1
ATOM 5859 N N . LEU A 1 390 ? 90.176 43.676 -9.705 1.00 37.66 4053 LEU A N 1
ATOM 5860 C CA . LEU A 1 390 ? 90.428 44.908 -8.972 1.00 36.72 4053 LEU A CA 1
ATOM 5861 C C . LEU A 1 390 ? 89.687 46.043 -9.657 1.00 38.69 4053 LEU A C 1
ATOM 5862 O O . LEU A 1 390 ? 89.798 46.249 -10.880 1.00 35.96 4053 LEU A O 1
ATOM 5878 N N . ILE A 1 391 ? 88.926 46.767 -8.856 1.00 35.10 4054 ILE A N 1
ATOM 5879 C CA . ILE A 1 391 ? 88.106 47.860 -9.340 1.00 34.35 4054 ILE A CA 1
ATOM 5880 C C . ILE A 1 391 ? 88.484 49.178 -8.674 1.00 34.88 4054 ILE A C 1
ATOM 5881 O O . ILE A 1 391 ? 88.519 49.291 -7.416 1.00 33.47 4054 ILE A O 1
ATOM 5897 N N . SER A 1 392 ? 88.744 50.179 -9.514 1.00 33.42 4055 SER A N 1
ATOM 5898 C CA . SER A 1 392 ? 89.000 51.524 -9.049 1.00 32.93 4055 SER A CA 1
ATOM 5899 C C . SER A 1 392 ? 87.860 52.429 -9.476 1.00 33.19 4055 SER A C 1
ATOM 5900 O O . SER A 1 392 ? 87.553 52.522 -10.671 1.00 32.64 4055 SER A O 1
ATOM 5908 N N . TYR A 1 393 ? 87.225 53.083 -8.494 1.00 31.93 4056 TYR A N 1
ATOM 5909 C CA . TYR A 1 393 ? 86.019 53.873 -8.734 1.00 31.53 4056 TYR A CA 1
ATOM 5910 C C . TYR A 1 393 ? 86.021 55.185 -7.931 1.00 31.58 4056 TYR A C 1
ATOM 5911 O O . TYR A 1 393 ? 85.377 55.316 -6.853 1.00 30.82 4056 TYR A O 1
ATOM 5929 N N . PRO A 1 394 ? 86.731 56.190 -8.432 1.00 31.78 4057 PRO A N 1
ATOM 5930 C CA . PRO A 1 394 ? 86.963 57.423 -7.635 1.00 32.18 4057 PRO A CA 1
ATOM 5931 C C . PRO A 1 394 ? 85.685 58.246 -7.418 1.00 30.86 4057 PRO A C 1
ATOM 5932 O O . PRO A 1 394 ? 84.843 58.231 -8.320 1.00 31.57 4057 PRO A O 1
ATOM 5943 N N . VAL A 1 395 ? 85.414 58.742 -6.216 1.00 30.63 4058 VAL A N 1
ATOM 5944 C CA . VAL A 1 395 ? 84.304 59.665 -6.018 1.00 30.41 4058 VAL A CA 1
ATOM 5945 C C . VAL A 1 395 ? 84.647 61.099 -5.682 1.00 30.68 4058 VAL A C 1
ATOM 5946 O O . VAL A 1 395 ? 83.742 61.925 -5.661 1.00 30.64 4058 VAL A O 1
ATOM 5959 N N . THR A 1 396 ? 85.918 61.390 -5.401 1.00 31.08 4059 THR A N 1
ATOM 5960 C CA . THR A 1 396 ? 86.336 62.744 -5.053 1.00 31.58 4059 THR A CA 1
ATOM 5961 C C . THR A 1 396 ? 87.166 63.360 -6.182 1.00 32.27 4059 THR A C 1
ATOM 5962 O O . THR A 1 396 ? 88.132 62.768 -6.647 1.00 32.53 4059 THR A O 1
ATOM 5973 N N . PHE A 1 397 ? 86.646 64.431 -6.745 1.00 32.62 4060 PHE A N 1
ATOM 5974 C CA . PHE A 1 397 ? 87.304 65.153 -7.855 1.00 35.89 4060 PHE A CA 1
ATOM 5975 C C . PHE A 1 397 ? 87.889 66.529 -7.574 1.00 41.15 4060 PHE A C 1
ATOM 5976 O O . PHE A 1 397 ? 88.272 67.247 -8.503 1.00 35.36 4060 PHE A O 1
ATOM 5993 N N . LYS A 1 398 ? 87.866 66.941 -6.309 1.00 34.43 4061 LYS A N 1
ATOM 5994 C CA . LYS A 1 398 ? 88.291 68.285 -5.936 1.00 36.71 4061 LYS A CA 1
ATOM 5995 C C . LYS A 1 398 ? 89.139 68.223 -4.670 1.00 35.76 4061 LYS A C 1
ATOM 5996 O O . LYS A 1 398 ? 88.868 67.404 -3.782 1.00 34.93 4061 LYS A O 1
ATOM 6015 N N . GLY A 1 399 ? 90.174 69.052 -4.613 1.00 39.44 4062 GLY A N 1
ATOM 6016 C CA . GLY A 1 399 ? 91.041 69.150 -3.460 1.00 40.99 4062 GLY A CA 1
ATOM 6017 C C . GLY A 1 399 ? 92.139 68.109 -3.426 1.00 46.47 4062 GLY A C 1
ATOM 6018 O O . GLY A 1 399 ? 92.639 67.711 -4.466 1.00 40.02 4062 GLY A O 1
ATOM 6022 N N . HIS A 1 400 ? 92.481 67.625 -2.225 1.00 37.43 4063 HIS A N 1
ATOM 6023 C CA . HIS A 1 400 ? 93.498 66.600 -2.098 1.00 37.53 4063 HIS A CA 1
ATOM 6024 C C . HIS A 1 400 ? 92.900 65.327 -2.711 1.00 37.05 4063 HIS A C 1
ATOM 6025 O O . HIS A 1 400 ? 91.864 64.826 -2.232 1.00 35.29 4063 HIS A O 1
ATOM 6039 N N . VAL A 1 401 ? 93.558 64.805 -3.753 1.00 38.92 4064 VAL A N 1
ATOM 6040 C CA . VAL A 1 401 ? 93.096 63.571 -4.412 1.00 36.90 4064 VAL A CA 1
ATOM 6041 C C . VAL A 1 401 ? 94.293 62.721 -4.822 1.00 37.24 4064 VAL A C 1
ATOM 6042 O O . VAL A 1 401 ? 95.408 63.223 -4.995 1.00 37.59 4064 VAL A O 1
ATOM 6055 N N . ILE A 1 402 ? 94.052 61.434 -5.021 1.00 41.93 4065 ILE A N 1
ATOM 6056 C CA . ILE A 1 402 ? 95.102 60.575 -5.552 1.00 39.99 4065 ILE A CA 1
ATOM 6057 C C . ILE A 1 402 ? 95.311 60.987 -7.014 1.00 40.65 4065 ILE A C 1
ATOM 6058 O O . ILE A 1 402 ? 94.380 60.920 -7.794 1.00 38.07 4065 ILE A O 1
ATOM 6074 N N . LYS A 1 403 ? 96.518 61.429 -7.350 1.00 42.37 4066 LYS A N 1
ATOM 6075 C CA . LYS A 1 403 ? 96.883 61.731 -8.762 1.00 52.23 4066 LYS A CA 1
ATOM 6076 C C . LYS A 1 403 ? 97.383 60.521 -9.558 1.00 52.83 4066 LYS A C 1
ATOM 6077 O O . LYS A 1 403 ? 97.047 60.336 -10.736 1.00 58.50 4066 LYS A O 1
ATOM 6096 N N . ASP A 1 404 ? 98.220 59.720 -8.911 1.00 56.17 4067 ASP A N 1
ATOM 6097 C CA . ASP A 1 404 ? 98.871 58.589 -9.567 1.00 60.27 4067 ASP A CA 1
ATOM 6098 C C . ASP A 1 404 ? 98.777 57.344 -8.698 1.00 49.54 4067 ASP A C 1
ATOM 6099 O O . ASP A 1 404 ? 98.935 57.406 -7.473 1.00 47.39 4067 ASP A O 1
ATOM 6108 N N . MET A 1 405 ? 98.550 56.213 -9.349 1.00 40.38 4068 MET A N 1
ATOM 6109 C CA . MET A 1 405 ? 98.374 54.949 -8.656 1.00 39.29 4068 MET A CA 1
ATOM 6110 C C . MET A 1 405 ? 99.200 53.876 -9.364 1.00 45.48 4068 MET A C 1
ATOM 6111 O O . MET A 1 405 ? 99.087 53.709 -10.584 1.00 47.80 4068 MET A O 1
ATOM 6125 N N . GLN A 1 406 ? 100.071 53.205 -8.622 1.00 38.77 4069 GLN A N 1
ATOM 6126 C CA . GLN A 1 406 ? 100.877 52.095 -9.145 1.00 42.07 4069 GLN A CA 1
ATOM 6127 C C . GLN A 1 406 ? 100.539 50.811 -8.402 1.00 46.75 4069 GLN A C 1
ATOM 6128 O O . GLN A 1 406 ? 100.452 50.802 -7.134 1.00 51.40 4069 GLN A O 1
ATOM 6142 N N . ILE A 1 407 ? 100.342 49.727 -9.152 1.00 39.58 4070 ILE A N 1
ATOM 6143 C CA . ILE A 1 407 ? 99.989 48.448 -8.540 1.00 41.52 4070 ILE A CA 1
ATOM 6144 C C . ILE A 1 407 ? 101.195 47.540 -8.597 1.00 47.54 4070 ILE A C 1
ATOM 6145 O O . ILE A 1 407 ? 101.808 47.366 -9.659 1.00 43.53 4070 ILE A O 1
ATOM 6161 N N . PHE A 1 408 ? 101.557 47.004 -7.436 1.00 41.54 4071 PHE A N 1
ATOM 6162 C CA . PHE A 1 408 ? 102.662 46.040 -7.374 1.00 45.59 4071 PHE A CA 1
ATOM 6163 C C . PHE A 1 408 ? 102.135 44.616 -7.393 1.00 45.45 4071 PHE A C 1
ATOM 6164 O O . PHE A 1 408 ? 101.552 44.135 -6.427 1.00 43.19 4071 PHE A O 1
ATOM 6181 N N . CYS A 1 409 ? 102.452 43.930 -8.481 1.00 51.32 4072 CYS A N 1
ATOM 6182 C CA . CYS A 1 409 ? 102.007 42.568 -8.714 1.00 51.60 4072 CYS A CA 1
ATOM 6183 C C . CYS A 1 409 ? 103.276 41.736 -8.670 1.00 52.55 4072 CYS A C 1
ATOM 6184 O O . CYS A 1 409 ? 104.382 42.287 -8.649 1.00 59.28 4072 CYS A O 1
ATOM 6191 N N . LYS A 1 410 ? 103.114 40.426 -8.531 1.00 48.99 4073 LYS A N 1
ATOM 6192 C CA . LYS A 1 410 ? 104.250 39.518 -8.419 1.00 50.41 4073 LYS A CA 1
ATOM 6193 C C . LYS A 1 410 ? 105.306 39.836 -9.492 1.00 49.12 4073 LYS A C 1
ATOM 6194 O O . LYS A 1 410 ? 106.498 39.807 -9.225 1.00 50.82 4073 LYS A O 1
ATOM 6213 N N A ASN A 1 411 ? 104.840 40.171 -10.680 0.50 48.38 4074 ASN A N 1
ATOM 6214 N N B ASN A 1 411 ? 104.877 40.105 -10.713 0.50 48.46 4074 ASN A N 1
ATOM 6215 C CA A ASN A 1 411 ? 105.725 40.306 -11.834 0.50 49.05 4074 ASN A CA 1
ATOM 6216 C CA B ASN A 1 411 ? 105.835 40.269 -11.811 0.50 49.17 4074 ASN A CA 1
ATOM 6217 C C A ASN A 1 411 ? 106.165 41.735 -12.124 0.50 48.50 4074 ASN A C 1
ATOM 6218 C C B ASN A 1 411 ? 106.201 41.730 -12.112 0.50 48.54 4074 ASN A C 1
ATOM 6219 O O A ASN A 1 411 ? 106.810 41.993 -13.146 0.50 49.14 4074 ASN A O 1
ATOM 6220 O O B ASN A 1 411 ? 106.834 42.004 -13.136 0.50 49.16 4074 ASN A O 1
ATOM 6241 N N . GLY A 1 412 ? 105.767 42.675 -11.279 1.00 55.43 4075 GLY A N 1
ATOM 6242 C CA . GLY A 1 412 ? 106.202 44.058 -11.468 1.00 60.40 4075 GLY A CA 1
ATOM 6243 C C . GLY A 1 412 ? 105.168 45.117 -11.120 1.00 58.64 4075 GLY A C 1
ATOM 6244 O O . GLY A 1 412 ? 104.075 44.771 -10.704 1.00 53.02 4075 GLY A O 1
ATOM 6248 N N . TRP A 1 413 ? 105.488 46.383 -11.413 1.00 56.54 4076 TRP A N 1
ATOM 6249 C CA . TRP A 1 413 ? 104.598 47.528 -11.170 1.00 55.86 4076 TRP A CA 1
ATOM 6250 C C . TRP A 1 413 ? 103.829 47.891 -12.417 1.00 48.37 4076 TRP A C 1
ATOM 6251 O O . TRP A 1 413 ? 104.383 47.872 -13.511 1.00 47.10 4076 TRP A O 1
ATOM 6272 N N . MET A 1 414 ? 102.568 48.262 -12.268 1.00 42.13 4077 MET A N 1
ATOM 6273 C CA . MET A 1 414 ? 101.837 48.824 -13.414 1.00 44.80 4077 MET A CA 1
ATOM 6274 C C . MET A 1 414 ? 101.003 50.025 -13.015 1.00 48.31 4077 MET A C 1
ATOM 6275 O O . MET A 1 414 ? 100.358 50.039 -11.952 1.00 47.47 4077 MET A O 1
ATOM 6289 N N . GLN A 1 415 ? 101.018 51.053 -13.846 1.00 46.06 4078 GLN A N 1
ATOM 6290 C CA . GLN A 1 415 ? 100.285 52.277 -13.519 1.00 55.96 4078 GLN A CA 1
ATOM 6291 C C . GLN A 1 415 ? 98.787 52.101 -13.753 1.00 50.90 4078 GLN A C 1
ATOM 6292 O O . GLN A 1 415 ? 98.372 51.326 -14.603 1.00 49.17 4078 GLN A O 1
ATOM 6306 N N . MET A 1 416 ? 97.974 52.794 -12.970 1.00 40.04 4079 MET A N 1
ATOM 6307 C CA . MET A 1 416 ? 96.536 52.768 -13.166 1.00 38.74 4079 MET A CA 1
ATOM 6308 C C . MET A 1 416 ? 95.927 54.180 -12.972 1.00 47.13 4079 MET A C 1
ATOM 6309 O O . MET A 1 416 ? 96.045 54.751 -11.900 1.00 50.38 4079 MET A O 1
ATOM 6323 N N . THR A 1 417 ? 95.262 54.737 -13.993 1.00 41.64 4080 THR A N 1
ATOM 6324 C CA . THR A 1 417 ? 94.744 56.126 -13.931 1.00 41.06 4080 THR A CA 1
ATOM 6325 C C . THR A 1 417 ? 93.456 56.262 -13.147 1.00 42.38 4080 THR A C 1
ATOM 6326 O O . THR A 1 417 ? 92.728 55.290 -12.940 1.00 43.31 4080 THR A O 1
ATOM 6337 N N . ARG A 1 418 ? 93.253 57.483 -12.654 1.00 47.89 4081 ARG A N 1
ATOM 6338 C CA . ARG A 1 418 ? 92.186 57.843 -11.713 1.00 54.68 4081 ARG A CA 1
ATOM 6339 C C . ARG A 1 418 ? 90.925 58.561 -12.206 1.00 68.80 4081 ARG A C 1
ATOM 6340 O O . ARG A 1 418 ? 90.167 59.071 -11.391 1.00 99.49 4081 ARG A O 1
ATOM 6361 N N . GLY A 1 419 ? 90.706 58.709 -13.487 1.00 54.73 4082 GLY A N 1
ATOM 6362 C CA . GLY A 1 419 ? 89.657 59.625 -13.901 1.00 57.91 4082 GLY A CA 1
ATOM 6363 C C . GLY A 1 419 ? 88.245 59.306 -13.408 1.00 48.85 4082 GLY A C 1
ATOM 6364 O O . GLY A 1 419 ? 87.999 58.350 -12.653 1.00 46.14 4082 GLY A O 1
ATOM 6368 N N . ARG A 1 420 ? 87.314 60.179 -13.768 1.00 38.31 4083 ARG A N 1
ATOM 6369 C CA . ARG A 1 420 ? 85.930 59.984 -13.428 1.00 40.72 4083 ARG A CA 1
ATOM 6370 C C . ARG A 1 420 ? 85.343 58.935 -14.374 1.00 48.60 4083 ARG A C 1
ATOM 6371 O O . ARG A 1 420 ? 85.220 59.138 -15.576 1.00 58.79 4083 ARG A O 1
ATOM 6392 N N . GLY A 1 421 ? 84.934 57.817 -13.792 1.00 40.67 4084 GLY A N 1
ATOM 6393 C CA . GLY A 1 421 ? 84.698 56.617 -14.568 1.00 36.15 4084 GLY A CA 1
ATOM 6394 C C . GLY A 1 421 ? 85.035 55.408 -13.733 1.00 38.47 4084 GLY A C 1
ATOM 6395 O O . GLY A 1 421 ? 85.059 55.482 -12.508 1.00 41.94 4084 GLY A O 1
ATOM 6399 N N . ILE A 1 422 ? 85.308 54.290 -14.385 1.00 33.37 4085 ILE A N 1
ATOM 6400 C CA . ILE A 1 422 ? 85.663 53.081 -13.672 1.00 33.28 4085 ILE A CA 1
ATOM 6401 C C . ILE A 1 422 ? 86.797 52.357 -14.369 1.00 33.92 4085 ILE A C 1
ATOM 6402 O O . ILE A 1 422 ? 86.843 52.282 -15.598 1.00 34.55 4085 ILE A O 1
ATOM 6418 N N . ASN A 1 423 ? 87.758 51.891 -13.585 1.00 33.86 4086 ASN A N 1
ATOM 6419 C CA . ASN A 1 423 ? 88.923 51.206 -14.132 1.00 34.53 4086 ASN A CA 1
ATOM 6420 C C . ASN A 1 423 ? 89.056 49.845 -13.481 1.00 35.44 4086 ASN A C 1
ATOM 6421 O O . ASN A 1 423 ? 89.093 49.757 -12.243 1.00 34.37 4086 ASN A O 1
ATOM 6432 N N . MET A 1 424 ? 89.082 48.787 -14.289 1.00 35.51 4087 MET A N 1
ATOM 6433 C CA . MET A 1 424 ? 89.114 47.427 -13.782 1.00 35.98 4087 MET A CA 1
ATOM 6434 C C . MET A 1 424 ? 90.230 46.639 -14.408 1.00 41.83 4087 MET A C 1
ATOM 6435 O O . MET A 1 424 ? 90.412 46.672 -15.663 1.00 37.41 4087 MET A O 1
ATOM 6449 N N . ILE A 1 425 ? 90.939 45.896 -13.554 1.00 37.17 4088 ILE A N 1
ATOM 6450 C CA . ILE A 1 425 ? 91.877 44.876 -14.027 1.00 38.22 4088 ILE A CA 1
ATOM 6451 C C . ILE A 1 425 ? 91.655 43.531 -13.377 1.00 41.99 4088 ILE A C 1
ATOM 6452 O O . ILE A 1 425 ? 91.163 43.434 -12.239 1.00 40.59 4088 ILE A O 1
ATOM 6468 N N . ARG A 1 426 ? 92.072 42.492 -14.095 1.00 40.03 4089 ARG A N 1
ATOM 6469 C CA . ARG A 1 426 ? 92.043 41.131 -13.590 1.00 41.02 4089 ARG A CA 1
ATOM 6470 C C . ARG A 1 426 ? 93.287 40.904 -12.754 1.00 41.63 4089 ARG A C 1
ATOM 6471 O O . ARG A 1 426 ? 94.377 41.380 -13.111 1.00 42.14 4089 ARG A O 1
ATOM 6492 N N . ILE A 1 427 ? 93.132 40.189 -11.644 1.00 42.26 4090 ILE A N 1
ATOM 6493 C CA . ILE A 1 427 ? 94.286 39.713 -10.920 1.00 42.50 4090 ILE A CA 1
ATOM 6494 C C . ILE A 1 427 ? 94.212 38.193 -10.915 1.00 44.03 4090 ILE A C 1
ATOM 6495 O O . ILE A 1 427 ? 93.212 37.596 -10.481 1.00 44.35 4090 ILE A O 1
ATOM 6511 N N . HIS A 1 428 ? 95.280 37.584 -11.425 1.00 45.11 4091 HIS A N 1
ATOM 6512 C CA . HIS A 1 428 ? 95.402 36.146 -11.537 1.00 46.80 4091 HIS A CA 1
ATOM 6513 C C . HIS A 1 428 ? 96.051 35.529 -10.304 1.00 47.89 4091 HIS A C 1
ATOM 6514 O O . HIS A 1 428 ? 97.010 36.079 -9.745 1.00 47.43 4091 HIS A O 1
ATOM 6528 N N . TYR A 1 429 ? 95.552 34.360 -9.908 1.00 49.03 4092 TYR A N 1
ATOM 6529 C CA . TYR A 1 429 ? 96.240 33.585 -8.889 1.00 50.31 4092 TYR A CA 1
ATOM 6530 C C . TYR A 1 429 ? 97.396 32.875 -9.583 1.00 51.88 4092 TYR A C 1
ATOM 6531 O O . TYR A 1 429 ? 97.268 32.455 -10.731 1.00 53.73 4092 TYR A O 1
ATOM 6549 N N . PRO A 1 430 ? 98.541 32.773 -8.900 1.00 63.26 4093 PRO A N 1
ATOM 6550 C CA . PRO A 1 430 ? 99.724 32.160 -9.505 1.00 66.49 4093 PRO A CA 1
ATOM 6551 C C . PRO A 1 430 ? 99.530 30.671 -9.708 1.00 69.50 4093 PRO A C 1
ATOM 6552 O O . PRO A 1 430 ? 98.673 30.084 -9.056 1.00 74.62 4093 PRO A O 1
ATOM 6563 N N . GLN A 1 431 ? 100.315 30.081 -10.601 1.00 78.66 4094 GLN A N 1
ATOM 6564 C CA . GLN A 1 431 ? 100.269 28.645 -10.883 1.00 96.10 4094 GLN A CA 1
ATOM 6565 C C . GLN A 1 431 ? 99.030 28.308 -11.715 1.00 100.57 4094 GLN A C 1
ATOM 6566 O O . GLN A 1 431 ? 98.922 27.214 -12.270 1.00 115.07 4094 GLN A O 1
ATOM 6572 N N . THR A 1 432 ? 98.110 29.261 -11.810 1.00 94.00 4095 THR A N 1
ATOM 6573 C CA . THR A 1 432 ? 96.873 29.078 -12.566 1.00 105.50 4095 THR A CA 1
ATOM 6574 C C . THR A 1 432 ? 97.110 28.908 -14.072 1.00 103.48 4095 THR A C 1
ATOM 6575 O O . THR A 1 432 ? 96.527 28.026 -14.701 1.00 107.62 4095 THR A O 1
ATOM 6579 N N . TYR A 1 433 ? 97.958 29.748 -14.654 1.00 104.80 4096 TYR A N 1
ATOM 6580 C CA . TYR A 1 433 ? 98.218 29.655 -16.088 1.00 112.22 4096 TYR A CA 1
ATOM 6581 C C . TYR A 1 433 ? 99.444 28.817 -16.390 1.00 120.20 4096 TYR A C 1
ATOM 6582 O O . TYR A 1 433 ? 100.414 28.802 -15.627 1.00 128.94 4096 TYR A O 1
ATOM 6591 N N . THR A 1 434 ? 99.371 28.090 -17.498 1.00 111.65 4097 THR A N 1
ATOM 6592 C CA . THR A 1 434 ? 100.433 27.177 -17.880 1.00 112.94 4097 THR A CA 1
ATOM 6593 C C . THR A 1 434 ? 101.658 27.932 -18.393 1.00 121.50 4097 THR A C 1
ATOM 6594 O O . THR A 1 434 ? 102.776 27.413 -18.342 1.00 128.66 4097 THR A O 1
ATOM 6598 N N . SER A 1 435 ? 101.451 29.156 -18.874 1.00 106.71 4098 SER A N 1
ATOM 6599 C CA . SER A 1 435 ? 102.569 30.034 -19.228 1.00 99.32 4098 SER A CA 1
ATOM 6600 C C . SER A 1 435 ? 102.291 31.485 -18.802 1.00 100.23 4098 SER A C 1
ATOM 6601 O O . SER A 1 435 ? 101.170 31.824 -18.401 1.00 93.01 4098 SER A O 1
ATOM 6604 N N . VAL A 1 436 ? 103.328 32.323 -18.849 1.00 96.87 4099 VAL A N 1
ATOM 6605 C CA . VAL A 1 436 ? 103.214 33.710 -18.397 1.00 82.68 4099 VAL A CA 1
ATOM 6606 C C . VAL A 1 436 ? 102.436 34.526 -19.403 1.00 63.96 4099 VAL A C 1
ATOM 6607 O O . VAL A 1 436 ? 102.769 34.568 -20.602 1.00 63.19 4099 VAL A O 1
ATOM 6620 N N . VAL A 1 437 ? 101.399 35.182 -18.907 1.00 52.60 4100 VAL A N 1
ATOM 6621 C CA . VAL A 1 437 ? 100.467 35.919 -19.743 1.00 51.36 4100 VAL A CA 1
ATOM 6622 C C . VAL A 1 437 ? 100.864 37.397 -19.818 1.00 50.54 4100 VAL A C 1
ATOM 6623 O O . VAL A 1 437 ? 100.840 38.107 -18.807 1.00 49.01 4100 VAL A O 1
ATOM 6636 N N . PRO A 1 438 ? 101.236 37.868 -21.019 1.00 50.46 4101 PRO A N 1
ATOM 6637 C CA . PRO A 1 438 ? 101.611 39.268 -21.197 1.00 49.56 4101 PRO A CA 1
ATOM 6638 C C . PRO A 1 438 ? 100.527 40.197 -20.663 1.00 47.94 4101 PRO A C 1
ATOM 6639 O O . PRO A 1 438 ? 99.359 39.961 -20.889 1.00 47.65 4101 PRO A O 1
ATOM 6650 N N . GLY A 1 439 ? 100.931 41.198 -19.881 1.00 47.03 4102 GLY A N 1
ATOM 6651 C CA . GLY A 1 439 ? 100.026 42.191 -19.359 1.00 45.58 4102 GLY A CA 1
ATOM 6652 C C . GLY A 1 439 ? 99.320 41.797 -18.048 1.00 44.87 4102 GLY A C 1
ATOM 6653 O O . GLY A 1 439 ? 98.722 42.637 -17.396 1.00 43.70 4102 GLY A O 1
ATOM 6657 N N . ALA A 1 440 ? 99.359 40.529 -17.672 1.00 45.69 4103 ALA A N 1
ATOM 6658 C CA . ALA A 1 440 ? 98.531 40.085 -16.531 1.00 45.21 4103 ALA A CA 1
ATOM 6659 C C . ALA A 1 440 ? 99.192 40.421 -15.181 1.00 44.86 4103 ALA A C 1
ATOM 6660 O O . ALA A 1 440 ? 100.377 40.222 -14.992 1.00 45.65 4103 ALA A O 1
ATOM 6667 N N . CYS A 1 441 ? 98.392 40.950 -14.270 1.00 43.77 4104 CYS A N 1
ATOM 6668 C CA . CYS A 1 441 ? 98.832 41.180 -12.885 1.00 43.54 4104 CYS A CA 1
ATOM 6669 C C . CYS A 1 441 ? 98.580 39.886 -12.095 1.00 44.38 4104 CYS A C 1
ATOM 6670 O O . CYS A 1 441 ? 97.477 39.334 -12.141 1.00 44.34 4104 CYS A O 1
ATOM 6677 N N . VAL A 1 442 ? 99.597 39.410 -11.393 1.00 45.32 4105 VAL A N 1
ATOM 6678 C CA . VAL A 1 442 ? 99.526 38.148 -10.658 1.00 46.45 4105 VAL A CA 1
ATOM 6679 C C . VAL A 1 442 ? 99.671 38.390 -9.155 1.00 46.31 4105 VAL A C 1
ATOM 6680 O O . VAL A 1 442 ? 100.525 39.146 -8.721 1.00 46.13 4105 VAL A O 1
ATOM 6693 N N . PHE A 1 443 ? 98.817 37.750 -8.370 1.00 46.52 4106 PHE A N 1
ATOM 6694 C CA . PHE A 1 443 ? 98.955 37.792 -6.913 1.00 46.73 4106 PHE A CA 1
ATOM 6695 C C . PHE A 1 443 ? 100.324 37.270 -6.473 1.00 48.55 4106 PHE A C 1
ATOM 6696 O O . PHE A 1 443 ? 100.822 36.291 -7.036 1.00 49.50 4106 PHE A O 1
ATOM 6713 N N . ARG A 1 444 ? 100.905 37.899 -5.455 1.00 48.14 4107 ARG A N 1
ATOM 6714 C CA . ARG A 1 444 ? 101.897 37.231 -4.593 1.00 50.30 4107 ARG A CA 1
ATOM 6715 C C . ARG A 1 444 ? 101.185 36.249 -3.653 1.00 50.70 4107 ARG A C 1
ATOM 6716 O O . ARG A 1 444 ? 100.107 36.560 -3.166 1.00 49.77 4107 ARG A O 1
ATOM 6737 N N . GLY A 1 445 ? 101.744 35.053 -3.461 1.00 52.58 4108 GLY A N 1
ATOM 6738 C CA . GLY A 1 445 ? 101.193 34.063 -2.551 1.00 54.25 4108 GLY A CA 1
ATOM 6739 C C . GLY A 1 445 ? 101.431 32.696 -3.141 1.00 56.98 4108 GLY A C 1
ATOM 6740 O O . GLY A 1 445 ? 102.064 32.596 -4.192 1.00 69.98 4108 GLY A O 1
ATOM 6744 N N . PRO A 1 446 ? 100.865 31.643 -2.536 1.00 56.99 4109 PRO A N 1
ATOM 6745 C CA . PRO A 1 446 ? 100.035 31.642 -1.325 1.00 57.05 4109 PRO A CA 1
ATOM 6746 C C . PRO A 1 446 ? 100.844 31.873 -0.055 1.00 58.11 4109 PRO A C 1
ATOM 6747 O O . PRO A 1 446 ? 101.947 31.347 0.039 1.00 59.78 4109 PRO A O 1
ATOM 6758 N N . TYR A 1 447 ? 100.296 32.624 0.899 1.00 57.85 4110 TYR A N 1
ATOM 6759 C CA . TYR A 1 447 ? 100.923 32.794 2.210 1.00 61.70 4110 TYR A CA 1
ATOM 6760 C C . TYR A 1 447 ? 100.073 32.133 3.278 1.00 66.29 4110 TYR A C 1
ATOM 6761 O O . TYR A 1 447 ? 98.854 32.066 3.146 1.00 69.06 4110 TYR A O 1
ATOM 6779 N N . SER A 1 448 ? 100.701 31.657 4.347 1.00 72.88 4111 SER A N 1
ATOM 6780 C CA . SER A 1 448 ? 99.936 31.095 5.450 1.00 74.71 4111 SER A CA 1
ATOM 6781 C C . SER A 1 448 ? 99.226 32.182 6.251 1.00 71.79 4111 SER A C 1
ATOM 6782 O O . SER A 1 448 ? 99.655 33.335 6.289 1.00 70.45 4111 SER A O 1
ATOM 6790 N N . VAL A 1 449 ? 98.124 31.797 6.880 1.00 66.92 4112 VAL A N 1
ATOM 6791 C CA . VAL A 1 449 ? 97.391 32.670 7.789 1.00 64.14 4112 VAL A CA 1
ATOM 6792 C C . VAL A 1 449 ? 97.451 32.047 9.194 1.00 76.10 4112 VAL A C 1
ATOM 6793 O O . VAL A 1 449 ? 96.843 31.007 9.413 1.00 76.06 4112 VAL A O 1
ATOM 6806 N N . PRO A 1 450 ? 98.199 32.656 10.139 1.00 100.54 4113 PRO A N 1
ATOM 6807 C CA . PRO A 1 450 ? 98.381 31.992 11.449 1.00 102.18 4113 PRO A CA 1
ATOM 6808 C C . PRO A 1 450 ? 97.070 31.673 12.168 1.00 90.39 4113 PRO A C 1
ATOM 6809 O O . PRO A 1 450 ? 96.911 30.579 12.706 1.00 83.92 4113 PRO A O 1
ATOM 6820 N N . THR A 1 451 ? 96.146 32.626 12.165 1.00 102.23 4114 THR A N 1
ATOM 6821 C CA . THR A 1 451 ? 94.863 32.480 12.846 1.00 110.69 4114 THR A CA 1
ATOM 6822 C C . THR A 1 451 ? 94.067 31.257 12.360 1.00 107.00 4114 THR A C 1
ATOM 6823 O O . THR A 1 451 ? 93.634 30.431 13.169 1.00 90.40 4114 THR A O 1
ATOM 6834 N N . GLN A 1 452 ? 93.887 31.147 11.042 1.00 111.46 4115 GLN A N 1
ATOM 6835 C CA . GLN A 1 452 ? 93.149 30.035 10.433 1.00 103.48 4115 GLN A CA 1
ATOM 6836 C C . GLN A 1 452 ? 94.077 29.137 9.615 1.00 93.99 4115 GLN A C 1
ATOM 6837 O O . GLN A 1 452 ? 94.700 29.580 8.648 1.00 97.98 4115 GLN A O 1
ATOM 6851 N N . ASP A 1 453 ? 94.144 27.865 9.985 1.00 88.18 4116 ASP A N 1
ATOM 6852 C CA . ASP A 1 453 ? 95.103 26.947 9.377 1.00 97.45 4116 ASP A CA 1
ATOM 6853 C C . ASP A 1 453 ? 94.654 26.451 8.000 1.00 91.99 4116 ASP A C 1
ATOM 6854 O O . ASP A 1 453 ? 95.446 25.898 7.236 1.00 88.29 4116 ASP A O 1
ATOM 6863 N N . SER A 1 454 ? 93.380 26.654 7.691 1.00 86.11 4117 SER A N 1
ATOM 6864 C CA . SER A 1 454 ? 92.781 26.105 6.483 1.00 85.93 4117 SER A CA 1
ATOM 6865 C C . SER A 1 454 ? 92.822 27.080 5.300 1.00 84.74 4117 SER A C 1
ATOM 6866 O O . SER A 1 454 ? 92.309 26.775 4.219 1.00 83.48 4117 SER A O 1
ATOM 6874 N N . ILE A 1 455 ? 93.442 28.240 5.509 1.00 84.29 4118 ILE A N 1
ATOM 6875 C CA . ILE A 1 455 ? 93.338 29.348 4.563 1.00 81.59 4118 ILE A CA 1
ATOM 6876 C C . ILE A 1 455 ? 94.689 29.784 3.994 1.00 76.15 4118 ILE A C 1
ATOM 6877 O O . ILE A 1 455 ? 95.708 29.766 4.686 1.00 74.81 4118 ILE A O 1
ATOM 6893 N N . GLU A 1 456 ? 94.659 30.195 2.726 1.00 62.92 4119 GLU A N 1
ATOM 6894 C CA . GLU A 1 456 ? 95.801 30.764 2.021 1.00 60.86 4119 GLU A CA 1
ATOM 6895 C C . GLU A 1 456 ? 95.533 32.219 1.704 1.00 55.48 4119 GLU A C 1
ATOM 6896 O O . GLU A 1 456 ? 94.428 32.557 1.264 1.00 54.25 4119 GLU A O 1
ATOM 6908 N N . MET A 1 457 ? 96.534 33.069 1.897 1.00 54.77 4120 MET A N 1
ATOM 6909 C CA . MET A 1 457 ? 96.394 34.486 1.584 1.00 52.48 4120 MET A CA 1
ATOM 6910 C C . MET A 1 457 ? 97.101 34.837 0.275 1.00 51.66 4120 MET A C 1
ATOM 6911 O O . MET A 1 457 ? 98.167 34.316 0.004 1.00 52.81 4120 MET A O 1
ATOM 6925 N N . TYR A 1 458 ? 96.500 35.718 -0.514 1.00 49.80 4121 TYR A N 1
ATOM 6926 C CA . TYR A 1 458 ? 97.153 36.287 -1.695 1.00 49.31 4121 TYR A CA 1
ATOM 6927 C C . TYR A 1 458 ? 97.047 37.788 -1.533 1.00 47.73 4121 TYR A C 1
ATOM 6928 O O . TYR A 1 458 ? 96.070 38.269 -0.946 1.00 46.89 4121 TYR A O 1
ATOM 6946 N N . THR A 1 459 ? 98.037 38.519 -2.036 1.00 46.70 4122 THR A N 1
ATOM 6947 C CA . THR A 1 459 ? 98.105 39.954 -1.843 1.00 45.33 4122 THR A CA 1
ATOM 6948 C C . THR A 1 459 ? 98.705 40.701 -3.042 1.00 45.34 4122 THR A C 1
ATOM 6949 O O . THR A 1 459 ? 99.533 40.167 -3.787 1.00 45.41 4122 THR A O 1
ATOM 6960 N N . VAL A 1 460 ? 98.247 41.931 -3.242 1.00 45.57 4123 VAL A N 1
ATOM 6961 C CA . VAL A 1 460 ? 98.962 42.850 -4.128 1.00 43.38 4123 VAL A CA 1
ATOM 6962 C C . VAL A 1 460 ? 99.084 44.138 -3.343 1.00 44.53 4123 VAL A C 1
ATOM 6963 O O . VAL A 1 460 ? 98.309 44.371 -2.414 1.00 43.60 4123 VAL A O 1
ATOM 6976 N N . SER A 1 461 ? 100.016 44.992 -3.738 1.00 44.75 4124 SER A N 1
ATOM 6977 C CA . SER A 1 461 ? 100.284 46.227 -3.018 1.00 45.28 4124 SER A CA 1
ATOM 6978 C C . SER A 1 461 ? 100.032 47.393 -3.943 1.00 45.69 4124 SER A C 1
ATOM 6979 O O . SER A 1 461 ? 100.028 47.233 -5.158 1.00 43.25 4124 SER A O 1
ATOM 6987 N N . VAL A 1 462 ? 99.819 48.566 -3.370 1.00 40.19 4125 VAL A N 1
ATOM 6988 C CA . VAL A 1 462 ? 99.532 49.741 -4.172 1.00 46.71 4125 VAL A CA 1
ATOM 6989 C C . VAL A 1 462 ? 100.244 50.957 -3.604 1.00 43.14 4125 VAL A C 1
ATOM 6990 O O . VAL A 1 462 ? 100.228 51.195 -2.379 1.00 41.49 4125 VAL A O 1
ATOM 7003 N N . ALA A 1 463 ? 100.855 51.722 -4.504 1.00 42.50 4126 ALA A N 1
ATOM 7004 C CA . ALA A 1 463 ? 101.489 52.998 -4.154 1.00 42.30 4126 ALA A CA 1
ATOM 7005 C C . ALA A 1 463 ? 100.632 54.133 -4.701 1.00 42.28 4126 ALA A C 1
ATOM 7006 O O . ALA A 1 463 ? 100.284 54.154 -5.896 1.00 39.86 4126 ALA A O 1
ATOM 7013 N N . LEU A 1 464 ? 100.331 55.087 -3.833 1.00 39.23 4127 LEU A N 1
ATOM 7014 C CA . LEU A 1 464 ? 99.483 56.219 -4.178 1.00 38.48 4127 LEU A CA 1
ATOM 7015 C C . LEU A 1 464 ? 100.304 57.503 -4.085 1.00 41.90 4127 LEU A C 1
ATOM 7016 O O . LEU A 1 464 ? 100.979 57.742 -3.079 1.00 46.24 4127 LEU A O 1
ATOM 7032 N N . LEU A 1 465 ? 100.251 58.320 -5.139 1.00 42.19 4128 LEU A N 1
ATOM 7033 C CA . LEU A 1 465 ? 100.821 59.662 -5.083 1.00 47.19 4128 LEU A CA 1
ATOM 7034 C C . LEU A 1 465 ? 99.698 60.697 -5.083 1.00 39.91 4128 LEU A C 1
ATOM 7035 O O . LEU A 1 465 ? 98.883 60.791 -6.010 1.00 41.41 4128 LEU A O 1
ATOM 7051 N N . TRP A 1 466 ? 99.613 61.421 -3.978 1.00 44.18 4129 TRP A N 1
ATOM 7052 C CA . TRP A 1 466 ? 98.583 62.439 -3.821 1.00 49.40 4129 TRP A CA 1
ATOM 7053 C C . TRP A 1 466 ? 98.943 63.730 -4.558 1.00 47.89 4129 TRP A C 1
ATOM 7054 O O . TRP A 1 466 ? 100.098 63.963 -4.894 1.00 46.96 4129 TRP A O 1
ATOM 7075 N N . SER A 1 467 ? 97.930 64.537 -4.832 1.00 42.18 4130 SER A N 1
ATOM 7076 C CA . SER A 1 467 ? 98.108 65.799 -5.545 1.00 46.34 4130 SER A CA 1
ATOM 7077 C C . SER A 1 467 ? 99.066 66.761 -4.831 1.00 55.45 4130 SER A C 1
ATOM 7078 O O . SER A 1 467 ? 99.614 67.679 -5.451 1.00 55.48 4130 SER A O 1
ATOM 7086 N N . ASP A 1 468 ? 99.239 66.581 -3.525 1.00 57.34 4131 ASP A N 1
ATOM 7087 C CA . ASP A 1 468 ? 100.163 67.427 -2.775 1.00 61.18 4131 ASP A CA 1
ATOM 7088 C C . ASP A 1 468 ? 101.548 66.803 -2.672 1.00 68.92 4131 ASP A C 1
ATOM 7089 O O . ASP A 1 468 ? 102.402 67.320 -1.964 1.00 89.23 4131 ASP A O 1
ATOM 7098 N N . GLY A 1 469 ? 101.762 65.677 -3.344 1.00 64.19 4132 GLY A N 1
ATOM 7099 C CA . GLY A 1 469 ? 103.068 65.029 -3.332 1.00 64.59 4132 GLY A CA 1
ATOM 7100 C C . GLY A 1 469 ? 103.215 63.933 -2.285 1.00 65.29 4132 GLY A C 1
ATOM 7101 O O . GLY A 1 469 ? 104.172 63.165 -2.324 1.00 63.22 4132 GLY A O 1
ATOM 7105 N N . THR A 1 470 ? 102.276 63.854 -1.343 1.00 68.45 4133 THR A N 1
ATOM 7106 C CA . THR A 1 470 ? 102.299 62.803 -0.324 1.00 64.16 4133 THR A CA 1
ATOM 7107 C C . THR A 1 470 ? 102.199 61.418 -0.994 1.00 69.72 4133 THR A C 1
ATOM 7108 O O . THR A 1 470 ? 101.293 61.192 -1.787 1.00 76.75 4133 THR A O 1
ATOM 7119 N N . PRO A 1 471 ? 103.176 60.525 -0.755 1.00 67.32 4134 PRO A N 1
ATOM 7120 C CA . PRO A 1 471 ? 102.991 59.101 -1.036 1.00 60.98 4134 PRO A CA 1
ATOM 7121 C C . PRO A 1 471 ? 102.209 58.400 0.067 1.00 62.87 4134 PRO A C 1
ATOM 7122 O O . PRO A 1 471 ? 102.457 58.715 1.225 1.00 59.37 4134 PRO A O 1
ATOM 7133 N N . THR A 1 472 ? 101.347 57.445 -0.265 1.00 62.17 4135 THR A N 1
ATOM 7134 C CA . THR A 1 472 ? 100.818 56.513 0.736 1.00 50.56 4135 THR A CA 1
ATOM 7135 C C . THR A 1 472 ? 100.749 55.122 0.110 1.00 54.29 4135 THR A C 1
ATOM 7136 O O . THR A 1 472 ? 100.861 54.976 -1.122 1.00 54.88 4135 THR A O 1
ATOM 7147 N N . TYR A 1 473 ? 100.572 54.106 0.949 1.00 42.29 4136 TYR A N 1
ATOM 7148 C CA . TYR A 1 473 ? 100.653 52.720 0.507 1.00 40.91 4136 TYR A CA 1
ATOM 7149 C C . TYR A 1 473 ? 99.475 51.894 1.020 1.00 43.25 4136 TYR A C 1
ATOM 7150 O O . TYR A 1 473 ? 98.982 52.120 2.141 1.00 41.89 4136 TYR A O 1
ATOM 7168 N N . GLU A 1 474 ? 98.978 50.973 0.200 1.00 41.03 4137 GLU A N 1
ATOM 7169 C CA . GLU A 1 474 ? 97.896 50.080 0.646 1.00 39.29 4137 GLU A CA 1
ATOM 7170 C C . GLU A 1 474 ? 98.234 48.682 0.210 1.00 41.00 4137 GLU A C 1
ATOM 7171 O O . GLU A 1 474 ? 99.060 48.496 -0.695 1.00 42.67 4137 GLU A O 1
ATOM 7183 N N . SER A 1 475 ? 97.617 47.682 0.826 1.00 41.90 4138 SER A N 1
ATOM 7184 C CA . SER A 1 475 ? 97.664 46.361 0.218 1.00 44.41 4138 SER A CA 1
ATOM 7185 C C . SER A 1 475 ? 96.273 45.783 0.174 1.00 48.68 4138 SER A C 1
ATOM 7186 O O . SER A 1 475 ? 95.416 46.173 0.957 1.00 41.41 4138 SER A O 1
ATOM 7194 N N . LEU A 1 476 ? 96.045 44.861 -0.754 1.00 40.29 4139 LEU A N 1
ATOM 7195 C CA . LEU A 1 476 ? 94.760 44.170 -0.824 1.00 42.13 4139 LEU A CA 1
ATOM 7196 C C . LEU A 1 476 ? 94.971 42.664 -0.865 1.00 44.85 4139 LEU A C 1
ATOM 7197 O O . LEU A 1 476 ? 95.812 42.155 -1.650 1.00 42.83 4139 LEU A O 1
ATOM 7213 N N . GLU A 1 477 ? 94.177 41.966 -0.054 1.00 41.91 4140 GLU A N 1
ATOM 7214 C CA . GLU A 1 477 ? 94.265 40.526 0.093 1.00 43.42 4140 GLU A CA 1
ATOM 7215 C C . GLU A 1 477 ? 93.012 39.823 -0.405 1.00 44.38 4140 GLU A C 1
ATOM 7216 O O . GLU A 1 477 ? 91.902 40.376 -0.382 1.00 42.39 4140 GLU A O 1
ATOM 7228 N N . CYS A 1 478 ? 93.223 38.592 -0.854 1.00 44.68 4141 CYS A N 1
ATOM 7229 C CA . CYS A 1 478 ? 92.164 37.626 -1.092 1.00 45.36 4141 CYS A CA 1
ATOM 7230 C C . CYS A 1 478 ? 92.540 36.393 -0.282 1.00 47.46 4141 CYS A C 1
ATOM 7231 O O . CYS A 1 478 ? 93.722 36.043 -0.215 1.00 48.57 4141 CYS A O 1
ATOM 7238 N N . TYR A 1 479 ? 91.554 35.741 0.324 1.00 48.19 4142 TYR A N 1
ATOM 7239 C CA . TYR A 1 479 ? 91.799 34.508 1.040 1.00 50.57 4142 TYR A CA 1
ATOM 7240 C C . TYR A 1 479 ? 91.081 33.360 0.384 1.00 51.53 4142 TYR A C 1
ATOM 7241 O O . TYR A 1 479 ? 89.947 33.518 -0.081 1.00 51.82 4142 TYR A O 1
ATOM 7259 N N . VAL A 1 480 ? 91.745 32.211 0.345 1.00 53.46 4143 VAL A N 1
ATOM 7260 C CA . VAL A 1 480 ? 91.185 31.008 -0.274 1.00 55.00 4143 VAL A CA 1
ATOM 7261 C C . VAL A 1 480 ? 91.349 29.788 0.614 1.00 62.89 4143 VAL A C 1
ATOM 7262 O O . VAL A 1 480 ? 92.357 29.650 1.302 1.00 61.58 4143 VAL A O 1
ATOM 7275 N N . THR A 1 481 ? 90.375 28.885 0.584 1.00 89.73 4144 THR A N 1
ATOM 7276 C CA . THR A 1 481 ? 90.494 27.623 1.315 1.00 94.09 4144 THR A CA 1
ATOM 7277 C C . THR A 1 481 ? 91.366 26.643 0.527 1.00 93.63 4144 THR A C 1
ATOM 7278 O O . THR A 1 481 ? 91.292 26.587 -0.701 1.00 100.28 4144 THR A O 1
ATOM 7289 N N . LYS A 1 482 ? 92.195 25.875 1.224 1.00 96.53 4145 LYS A N 1
ATOM 7290 C CA . LYS A 1 482 ? 93.158 25.003 0.551 1.00 106.41 4145 LYS A CA 1
ATOM 7291 C C . LYS A 1 482 ? 92.496 23.809 -0.148 1.00 101.57 4145 LYS A C 1
ATOM 7292 O O . LYS A 1 482 ? 91.957 22.905 0.495 1.00 96.00 4145 LYS A O 1
#

InterPro domains:
  IPR001507 Zona pellucida domain [PS51034] (3408-3670)
  IPR021526 Vitelline envelope, lysin receptor [PF11386] (77-155)
  IPR021526 Vitelline envelope, lysin receptor [PF11386] (216-293)
  IPR021526 Vitelline envelope, lysin receptor [PF11386] (379-455)
  IPR021526 Vitelline envelope, lysin receptor [PF11386] (532-608)
  IPR021526 Vitelline envelope, lysin receptor [PF11386] (685-761)
  IPR021526 Vitelline envelope, lysin receptor [PF11386] (838-914)
  IPR021526 Vitelline envelope, lysin receptor [PF11386] (991-1067)
  IPR021526 Vitelline envelope, lysin receptor [PF11386] (1144-1220)
  IPR021526 Vitelline envelope, lysin receptor [PF11386] (1297-1373)
  IPR021526 Vitelline envelope, lysin receptor [PF11386] (1449-1525)
  IPR021526 Vitelline envelope, lysin receptor [PF11386] (1602-1678)
  IPR021526 Vitelline envelope, lysin receptor [PF11386] (1755-1831)
  IPR021526 Vitelline envelope, lysin receptor [PF11386] (1908-1984)
  IPR021526 Vitelline envelope, lysin receptor [PF11386] (2061-2137)
  IPR021526 Vitelline envelope, lysin receptor [PF11386] (2214-2290)
  IPR021526 Vitelline envelope, lysin receptor [PF11386] (2367-2443)
  IPR021526 Vitelline envelope, lysin receptor [PF11386] (2520-2596)
  IPR021526 Vitelline envelope, lysin receptor [PF11386] (2673-2749)
  IPR021526 Vitelline envelope, lysin receptor [PF11386] (2826-2902)

Radius of gyration: 23.92 Å; Cα contacts (8 Å, |Δi|>4): 1048; chains: 1; bounding box: 61×62×56 Å

GO terms:
  GO:0035036 sperm-egg recognition (P, IDA)
  GO:0060388 vitelline envelope (C, IDA)
  GO:0005515 protein binding (F, IPI)

CATH classification: 3.40.190.10

B-factor: mean 64.28, std 30.23, range [24.1, 196.25]